Protein AF-A0A9P8BVR5-F1 (afdb_monomer_lite)

pLDDT: mean 75.32, std 18.75, range [33.28, 98.5]

Organism: NCBI:txid64524

Sequence (408 aa):
MVRKQDQDQHDDKAALSPQLLPTPLLPYYSFVTTVSFEDTSHTTGCLLGNSLPTKESAVQDFMERTGRAARALAQEPFHRFRRGDVEKAIVSEVTELQLRQDLTWALCFSNAECIQTLYISIADIDRYMTLMPRLKVLSEVNFQLDRNTTMELQPEHEYTPEERTLSARLEEERTRRLEEMILFVKEHQRHHPKSIKTARCLSDRAKRDSCPDEYCFRLLQSLPPLNQPRCLDRNNWAQFTANVADTDLSCVKSIQYEMSGREVRFLSHLLEQRPFLQRCRSLEKLSVASFGEDMFKWAVQERKDFDERTAATSFHPDTFKSTRNLCSLDLRLEFHDTYSFIPHLKQFDQTSANNSGESADKHDDDDDDDDDNDNSFSTPSPQRRQPIWTWDWDLPNLTYLCLTSELA

Secondary structure (DSSP, 8-state):
---------------------------GGGG--EE----GGGSS--TTTTT-TTTHHHHHHHHHHTTHHHHHHHHSTTGGG--STHHHHHHHHHHHHHHHHHHHHHHHHHHGGG-SEEEEEGGGHHHHHTTGGG-TT--EEEEE--TTTSPP---GGG--HHHHHHHHHHHHHHHHHHHHHHHHHHHHHHHSTT---EEEEE--TTSS----HHHHHHHHHTSPPPSS-SEE-TTTHHHHHHTTTTS--TT--EEEE---TTGGGGHHHHHHS---GGG-TT--EEEEEE-SHHHHHHHHHHHHHHHTTS---S--THHHHH-TT--EEEEEETT-SS------HHHHHHHHHGGGS---------------------PPP--------------TT--EEEE-TT--

Radius of gyration: 33.46 Å; chains: 1; bounding box: 53×137×85 Å

Structure (mmCIF, N/CA/C/O backbone):
data_AF-A0A9P8BVR5-F1
#
_entry.id   AF-A0A9P8BVR5-F1
#
loop_
_atom_site.group_PDB
_atom_site.id
_atom_site.type_symbol
_atom_site.label_atom_id
_atom_site.label_alt_id
_atom_site.label_comp_id
_atom_site.label_asym_id
_atom_site.label_entity_id
_atom_site.label_seq_id
_atom_site.pdbx_PDB_ins_code
_atom_site.Cartn_x
_atom_site.Cartn_y
_atom_site.Cartn_z
_atom_site.occupancy
_atom_site.B_iso_or_equiv
_atom_site.auth_seq_id
_atom_site.auth_comp_id
_atom_site.auth_asym_id
_atom_site.auth_atom_id
_atom_site.pdbx_PDB_model_num
ATOM 1 N N . MET A 1 1 ? 20.075 74.234 -50.304 1.00 42.03 1 MET A N 1
ATOM 2 C CA . MET A 1 1 ? 18.702 73.725 -50.516 1.00 42.03 1 MET A CA 1
ATOM 3 C C . MET A 1 1 ? 18.302 72.939 -49.280 1.00 42.03 1 MET A C 1
ATOM 5 O O . MET A 1 1 ? 18.778 71.829 -49.100 1.00 42.03 1 MET A O 1
ATOM 9 N N . VAL A 1 2 ? 17.529 73.557 -48.389 1.00 40.19 2 VAL A N 1
ATOM 10 C CA . VAL A 1 2 ? 17.097 72.971 -47.112 1.00 40.19 2 VAL A CA 1
ATOM 11 C C . VAL A 1 2 ? 15.629 72.585 -47.270 1.00 40.19 2 VAL A C 1
ATOM 13 O O . VAL A 1 2 ? 14.797 73.454 -47.523 1.00 40.19 2 VAL A O 1
ATOM 16 N N . ARG A 1 3 ? 15.321 71.287 -47.191 1.00 46.03 3 ARG A N 1
ATOM 17 C CA . ARG A 1 3 ? 13.944 70.777 -47.173 1.00 46.03 3 ARG A CA 1
ATOM 18 C C . ARG A 1 3 ? 13.438 70.788 -45.731 1.00 46.03 3 ARG A C 1
ATOM 20 O O . ARG A 1 3 ? 13.976 70.076 -44.891 1.00 46.03 3 ARG A O 1
ATOM 27 N N . LYS A 1 4 ? 12.414 71.607 -45.482 1.00 54.81 4 LYS A N 1
ATOM 28 C CA . LYS A 1 4 ? 11.479 71.465 -44.361 1.00 54.81 4 LYS A CA 1
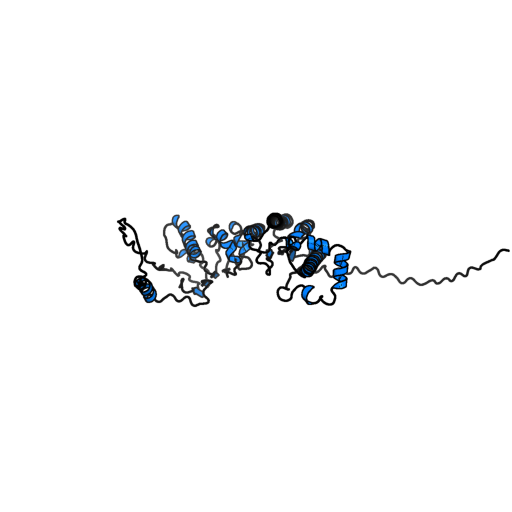ATOM 29 C C . LYS A 1 4 ? 10.630 70.217 -44.598 1.00 54.81 4 LYS A C 1
ATOM 31 O O . LYS A 1 4 ? 10.160 70.018 -45.717 1.00 54.81 4 LYS A O 1
ATOM 36 N N . GLN A 1 5 ? 10.429 69.424 -43.557 1.00 56.53 5 GLN A N 1
ATOM 37 C CA . GLN A 1 5 ? 9.376 68.422 -43.511 1.00 56.53 5 GLN A CA 1
ATOM 38 C C . GLN A 1 5 ? 8.592 68.665 -42.226 1.00 56.53 5 GLN A C 1
ATOM 40 O O . GLN A 1 5 ? 9.165 68.665 -41.137 1.00 56.53 5 GLN A O 1
ATOM 45 N N . ASP A 1 6 ? 7.318 68.991 -42.418 1.00 57.56 6 ASP A N 1
ATOM 46 C CA . ASP A 1 6 ? 6.336 69.282 -41.387 1.00 57.56 6 ASP A CA 1
ATOM 47 C C . ASP A 1 6 ? 5.976 68.009 -40.616 1.00 57.56 6 ASP A C 1
ATOM 49 O O . ASP A 1 6 ? 5.923 66.910 -41.173 1.00 57.56 6 ASP A O 1
ATOM 53 N N . GLN A 1 7 ? 5.767 68.181 -39.315 1.00 52.94 7 GLN A N 1
ATOM 54 C CA . GLN A 1 7 ? 5.477 67.126 -38.360 1.00 52.94 7 GLN A CA 1
ATOM 55 C C . GLN A 1 7 ? 4.074 67.359 -37.802 1.00 52.94 7 GLN A C 1
ATOM 57 O O . GLN A 1 7 ? 3.885 68.207 -36.933 1.00 52.94 7 GLN A O 1
ATOM 62 N N . ASP A 1 8 ? 3.104 66.609 -38.324 1.00 56.28 8 ASP A N 1
ATOM 63 C CA . ASP A 1 8 ? 1.741 66.556 -37.800 1.00 56.28 8 ASP A CA 1
ATOM 64 C C . ASP A 1 8 ? 1.694 65.630 -36.575 1.00 56.28 8 ASP A C 1
ATOM 66 O O . ASP A 1 8 ? 1.923 64.421 -36.662 1.00 56.28 8 ASP A O 1
ATOM 70 N N . GLN A 1 9 ? 1.414 66.222 -35.414 1.00 56.19 9 GLN A N 1
ATOM 71 C CA . GLN A 1 9 ? 1.054 65.531 -34.178 1.00 56.19 9 GLN A CA 1
ATOM 72 C C . GLN A 1 9 ? -0.452 65.248 -34.185 1.00 56.19 9 GLN A C 1
ATOM 74 O O . GLN A 1 9 ? -1.257 66.167 -34.052 1.00 56.19 9 GLN A O 1
ATOM 79 N N . HIS A 1 10 ? -0.826 63.973 -34.302 1.00 54.31 10 HIS A N 1
ATOM 80 C CA . HIS A 1 10 ? -2.170 63.492 -33.991 1.00 54.31 10 HIS A CA 1
ATOM 81 C C . HIS A 1 10 ? -2.169 62.911 -32.569 1.00 54.31 10 HIS A C 1
ATOM 83 O O . HIS A 1 10 ? -1.521 61.902 -32.295 1.00 54.31 10 HIS A O 1
ATOM 89 N N . ASP A 1 11 ? -2.865 63.600 -31.667 1.00 55.12 11 ASP A N 1
ATOM 90 C CA . ASP A 1 11 ? -2.994 63.290 -30.242 1.00 55.12 11 ASP A CA 1
ATOM 91 C C . ASP A 1 11 ? -4.230 62.390 -30.019 1.00 55.12 11 ASP A C 1
ATOM 93 O O . ASP A 1 11 ? -5.326 62.867 -29.720 1.00 55.12 11 ASP A O 1
ATOM 97 N N . ASP A 1 12 ? -4.077 61.073 -30.192 1.00 53.41 12 ASP A N 1
ATOM 98 C CA . ASP A 1 12 ? -5.120 60.089 -29.863 1.00 53.41 12 ASP A CA 1
ATOM 99 C C . ASP A 1 12 ? -4.987 59.641 -28.403 1.00 53.41 12 ASP A C 1
ATOM 101 O O . ASP A 1 12 ? -4.329 58.660 -28.045 1.00 53.41 12 ASP A O 1
ATOM 105 N N . LYS A 1 13 ? -5.652 60.393 -27.526 1.00 57.69 13 LYS A N 1
ATOM 106 C CA . LYS A 1 13 ? -5.764 60.114 -26.093 1.00 57.69 13 LYS A CA 1
ATOM 107 C C . LYS A 1 13 ? -6.814 59.023 -25.850 1.00 57.69 13 LYS A C 1
ATOM 109 O O . LYS A 1 13 ? -7.931 59.296 -25.415 1.00 57.69 13 LYS A O 1
ATOM 114 N N . ALA A 1 14 ? -6.453 57.775 -26.144 1.00 57.09 14 ALA A N 1
ATOM 115 C CA . ALA A 1 14 ? -7.264 56.607 -25.814 1.00 57.09 14 ALA A CA 1
ATOM 116 C C . ALA A 1 14 ? -7.368 56.453 -24.286 1.00 57.09 14 ALA A C 1
ATOM 118 O O . ALA A 1 14 ? -6.369 56.290 -23.582 1.00 57.09 14 ALA A O 1
ATOM 119 N N . ALA A 1 15 ? -8.594 56.525 -23.767 1.00 58.00 15 ALA A N 1
ATOM 120 C CA . ALA A 1 15 ? -8.900 56.305 -22.363 1.00 58.00 15 ALA A CA 1
ATOM 121 C C . ALA A 1 15 ? -8.520 54.865 -21.971 1.00 58.00 15 ALA A C 1
ATOM 123 O O . ALA A 1 15 ? -9.182 53.903 -22.362 1.00 58.00 15 ALA A O 1
ATOM 124 N N . LEU A 1 16 ? -7.430 54.721 -21.212 1.00 54.53 16 LEU A N 1
ATOM 125 C CA . LEU A 1 16 ? -7.013 53.455 -20.617 1.00 54.53 16 LEU A CA 1
ATOM 126 C C . LEU A 1 16 ? -8.116 52.980 -19.667 1.00 54.53 16 LEU A C 1
ATOM 128 O O . LEU A 1 16 ? -8.322 53.546 -18.594 1.00 54.53 16 LEU A O 1
ATOM 132 N N . SER A 1 17 ? -8.844 51.949 -20.093 1.00 59.22 17 SER A N 1
ATOM 133 C CA . SER A 1 17 ? -9.799 51.246 -19.239 1.00 59.22 17 SER A CA 1
ATOM 134 C C . SER A 1 17 ? -9.057 50.700 -18.012 1.00 59.22 17 SER A C 1
ATOM 136 O O . SER A 1 17 ? -7.949 50.178 -18.174 1.00 59.22 17 SER A O 1
ATOM 138 N N . PRO A 1 18 ? -9.617 50.818 -16.794 1.00 62.59 18 PRO A N 1
ATOM 139 C CA . PRO A 1 18 ? -8.972 50.315 -15.590 1.00 62.59 18 PRO A CA 1
ATOM 140 C C . PRO A 1 18 ? -8.729 48.814 -15.750 1.00 62.59 18 PRO A C 1
ATOM 142 O O . PRO A 1 18 ? -9.672 48.034 -15.887 1.00 62.59 18 PRO A O 1
ATOM 145 N N . GLN A 1 19 ? -7.454 48.418 -15.777 1.00 56.06 19 GLN A N 1
ATOM 146 C CA . GLN A 1 19 ? -7.069 47.015 -15.781 1.00 56.06 19 GLN A CA 1
ATOM 147 C C . GLN A 1 19 ? -7.594 46.394 -14.487 1.00 56.06 19 GLN A C 1
ATOM 149 O O . GLN A 1 19 ? -7.097 46.689 -13.399 1.00 56.06 19 GLN A O 1
ATOM 154 N N . LEU A 1 20 ? -8.641 45.577 -14.606 1.00 49.44 20 LEU A N 1
ATOM 155 C CA . LEU A 1 20 ? -9.096 44.712 -13.528 1.00 49.44 20 LEU A CA 1
ATOM 156 C C . LEU A 1 20 ? -7.891 43.881 -13.090 1.00 49.44 20 LEU A C 1
ATOM 158 O O . LEU A 1 20 ? -7.350 43.108 -13.882 1.00 49.44 20 LEU A O 1
ATOM 162 N N . LEU A 1 21 ? -7.455 44.085 -11.844 1.00 55.47 21 LEU A N 1
ATOM 163 C CA . LEU A 1 21 ? -6.469 43.225 -11.199 1.00 55.47 21 LEU A CA 1
ATOM 164 C C . LEU A 1 21 ? -6.915 41.775 -11.425 1.00 55.47 21 LEU A C 1
ATOM 166 O O . LEU A 1 21 ? -8.079 41.474 -11.134 1.00 55.47 21 LEU A O 1
ATOM 170 N N . PRO A 1 22 ? -6.050 40.904 -11.981 1.00 54.47 22 PRO A N 1
ATOM 171 C CA . PRO A 1 22 ? -6.418 39.530 -12.272 1.00 54.47 22 PRO A CA 1
ATOM 172 C C . PRO A 1 22 ? -6.960 38.922 -10.987 1.00 54.47 22 PRO A C 1
ATOM 174 O O . PRO A 1 22 ? -6.257 38.854 -9.977 1.00 54.47 22 PRO A O 1
ATOM 177 N N . THR A 1 23 ? -8.242 38.557 -11.007 1.00 52.03 23 THR A N 1
ATOM 178 C CA . THR A 1 23 ? -8.864 37.842 -9.900 1.00 52.03 23 THR A CA 1
ATOM 179 C C . THR A 1 23 ? -7.980 36.627 -9.665 1.00 52.03 23 THR A C 1
ATOM 181 O O . THR A 1 23 ? -7.748 35.898 -10.634 1.00 52.03 23 THR A O 1
ATOM 184 N N . PRO A 1 24 ? -7.414 36.426 -8.459 1.00 51.94 24 PRO A N 1
ATOM 185 C CA . PRO A 1 24 ? -6.657 35.221 -8.193 1.00 51.94 24 PRO A CA 1
ATOM 186 C C . PRO A 1 24 ? -7.641 34.086 -8.426 1.00 51.94 24 PRO A C 1
ATOM 188 O O . PRO A 1 24 ? -8.583 33.908 -7.654 1.00 51.94 24 PRO A O 1
ATOM 191 N N . LEU A 1 25 ? -7.492 33.403 -9.564 1.00 49.50 25 LEU A N 1
ATOM 192 C CA . LEU A 1 25 ? -8.198 32.171 -9.835 1.00 49.50 25 LEU A CA 1
ATOM 193 C C . LEU A 1 25 ? -7.838 31.309 -8.639 1.00 49.50 25 LEU A C 1
ATOM 195 O O . LEU A 1 25 ? -6.679 30.914 -8.513 1.00 49.50 25 LEU A O 1
ATOM 199 N N . LEU A 1 26 ? -8.794 31.118 -7.723 1.00 50.91 26 LEU A N 1
ATOM 200 C CA . LEU A 1 26 ? -8.710 30.072 -6.718 1.00 50.91 26 LEU A CA 1
ATOM 201 C C . LEU A 1 26 ? -8.258 28.853 -7.510 1.00 50.91 26 LEU A C 1
ATOM 203 O O . LEU A 1 26 ? -8.989 28.459 -8.428 1.00 50.91 26 LEU A O 1
ATOM 207 N N . PRO A 1 27 ? -7.023 28.364 -7.299 1.00 62.34 27 PRO A N 1
ATOM 208 C CA . PRO A 1 27 ? -6.517 27.292 -8.123 1.00 62.34 27 PRO A CA 1
ATOM 209 C C . PRO A 1 27 ? -7.514 26.165 -7.911 1.00 62.34 27 PRO A C 1
ATOM 211 O O . PRO A 1 27 ? -7.671 25.707 -6.785 1.00 62.34 27 PRO A O 1
ATOM 214 N N . TYR A 1 28 ? -8.243 25.781 -8.963 1.00 60.69 28 TYR A N 1
ATOM 215 C CA . TYR A 1 28 ? -9.331 24.790 -8.913 1.00 60.69 28 TYR A CA 1
ATOM 216 C C . TYR A 1 28 ? -8.901 23.492 -8.198 1.00 60.69 28 TYR A C 1
ATOM 218 O O . TYR A 1 28 ? -9.721 22.722 -7.711 1.00 60.69 28 TYR A O 1
ATOM 226 N N . TYR A 1 29 ? -7.588 23.292 -8.104 1.00 62.62 29 TYR A N 1
ATOM 227 C CA . TYR A 1 29 ? -6.889 22.203 -7.454 1.00 62.62 29 TYR A CA 1
ATOM 228 C C . TYR A 1 29 ? -6.799 22.281 -5.917 1.00 62.62 29 TYR A C 1
ATOM 230 O O . TYR A 1 29 ? -6.401 21.293 -5.312 1.00 62.62 29 TYR A O 1
ATOM 238 N N . SER A 1 30 ? -7.175 23.383 -5.254 1.00 65.69 30 SER A N 1
ATOM 239 C CA . SER A 1 30 ? -7.099 23.502 -3.782 1.00 65.69 30 SER A CA 1
ATOM 240 C C . SER A 1 30 ? -8.051 22.562 -3.033 1.00 65.69 30 SER A C 1
ATOM 242 O O . SER A 1 30 ? -7.873 22.319 -1.843 1.00 65.69 30 SER A O 1
ATOM 244 N N . PHE A 1 31 ? -9.051 22.011 -3.726 1.00 75.88 31 PHE A N 1
ATOM 245 C CA . PHE A 1 31 ? -9.991 21.026 -3.185 1.00 75.88 31 PHE A CA 1
ATOM 246 C C . PHE A 1 31 ? -9.569 19.576 -3.454 1.00 75.88 31 PHE A C 1
ATOM 248 O O . PHE A 1 31 ? -10.271 18.650 -3.050 1.00 75.88 31 PHE A O 1
ATOM 255 N N . VAL A 1 32 ? -8.451 19.358 -4.152 1.00 81.06 32 VAL A N 1
ATOM 256 C CA . VAL A 1 32 ? -7.983 18.011 -4.485 1.00 81.06 32 VAL A CA 1
ATOM 257 C C . VAL A 1 32 ? -7.381 17.378 -3.235 1.00 81.06 32 VAL A C 1
ATOM 259 O O . VAL A 1 32 ? -6.309 17.767 -2.781 1.00 81.06 32 VAL A O 1
ATOM 262 N N . THR A 1 33 ? -8.082 16.392 -2.678 1.00 84.62 33 THR A N 1
ATOM 263 C CA . THR A 1 33 ? -7.627 15.612 -1.514 1.00 84.62 33 THR A CA 1
ATOM 264 C C . THR A 1 33 ? -7.059 14.250 -1.899 1.00 84.62 33 THR A C 1
ATOM 266 O O . THR A 1 33 ? -6.337 13.637 -1.117 1.00 84.62 33 THR A O 1
ATOM 269 N N . THR A 1 34 ? -7.373 13.769 -3.101 1.00 86.56 34 THR A N 1
ATOM 270 C CA . THR A 1 34 ? -6.907 12.492 -3.645 1.00 86.56 34 THR A CA 1
ATOM 271 C C . THR A 1 34 ? -6.270 12.746 -4.998 1.00 86.56 34 THR A C 1
ATOM 273 O O . THR A 1 34 ? -6.917 13.302 -5.885 1.00 86.56 34 THR A O 1
ATOM 276 N N . VAL A 1 35 ? -5.015 12.333 -5.165 1.00 79.12 35 VAL A N 1
ATOM 277 C CA . VAL A 1 35 ? -4.325 12.377 -6.459 1.00 79.12 35 VAL A CA 1
ATOM 278 C C . VAL A 1 35 ? -4.005 10.948 -6.847 1.00 79.12 35 VAL A C 1
ATOM 280 O O . VAL A 1 35 ? -3.090 10.344 -6.296 1.00 79.12 35 VAL A O 1
ATOM 283 N N . SER A 1 36 ? -4.796 10.413 -7.772 1.00 79.50 36 SER A N 1
ATOM 284 C CA . SER A 1 36 ? -4.605 9.087 -8.342 1.00 79.50 36 SER A CA 1
ATOM 285 C C . SER A 1 36 ? -4.672 9.180 -9.856 1.00 79.50 36 SER A C 1
ATOM 287 O O . SER A 1 36 ? -5.644 9.695 -10.407 1.00 79.50 36 SER A O 1
ATOM 289 N N . PHE A 1 37 ? -3.646 8.653 -10.512 1.00 71.69 37 PHE A N 1
ATOM 290 C CA . PHE A 1 37 ? -3.670 8.322 -11.936 1.00 71.69 37 PHE A CA 1
ATOM 291 C C . PHE A 1 37 ? -3.569 6.807 -12.104 1.00 71.69 37 PHE A C 1
ATOM 293 O O . PHE A 1 37 ? -2.899 6.319 -13.020 1.00 71.69 37 PHE A O 1
ATOM 300 N N . GLU A 1 38 ? -4.189 6.070 -11.172 1.00 65.19 38 GLU A N 1
ATOM 301 C CA . GLU A 1 38 ? -4.251 4.619 -11.237 1.00 65.19 38 GLU A CA 1
ATOM 302 C C . GLU A 1 38 ? -4.762 4.166 -12.596 1.00 65.19 38 GLU A C 1
ATOM 304 O O . GLU A 1 38 ? -5.726 4.689 -13.168 1.00 65.19 38 GLU A O 1
ATOM 309 N N . ASP A 1 39 ? -4.088 3.140 -13.090 1.00 56.38 39 ASP A N 1
ATOM 310 C CA . ASP A 1 39 ? -4.439 2.463 -14.310 1.00 56.38 39 ASP A CA 1
ATOM 311 C C . ASP A 1 39 ? -5.695 1.616 -14.064 1.00 56.38 39 ASP A C 1
ATOM 313 O O . ASP A 1 39 ? -5.647 0.406 -13.876 1.00 56.38 39 ASP A O 1
ATOM 317 N N . THR A 1 40 ? -6.873 2.245 -14.094 1.00 49.03 40 THR A N 1
ATOM 318 C CA . THR A 1 40 ? -8.150 1.509 -14.228 1.00 49.03 40 THR A CA 1
ATOM 319 C C . THR A 1 40 ? -8.223 0.729 -15.556 1.00 49.03 40 THR A C 1
ATOM 321 O O . THR A 1 40 ? -9.146 -0.051 -15.786 1.00 49.03 40 THR A O 1
ATOM 324 N N . SER A 1 41 ? -7.214 0.897 -16.416 1.00 44.94 41 SER A N 1
ATOM 325 C CA . SER A 1 41 ? -7.137 0.485 -17.811 1.00 44.94 41 SER A CA 1
ATOM 326 C C . SER A 1 41 ? -6.704 -0.973 -18.042 1.00 44.94 41 SER A C 1
ATOM 328 O O . SER A 1 41 ? -6.425 -1.368 -19.171 1.00 44.94 41 SER A O 1
ATOM 330 N N . HIS A 1 42 ? -6.763 -1.850 -17.033 1.00 52.28 42 HIS A N 1
ATOM 331 C CA . HIS A 1 42 ? -6.542 -3.287 -17.265 1.00 52.28 42 HIS A CA 1
ATOM 332 C C . HIS A 1 42 ? -7.600 -3.944 -18.183 1.00 52.28 42 HIS A C 1
ATOM 334 O O . HIS A 1 42 ? -7.413 -5.082 -18.601 1.00 52.28 42 HIS A O 1
ATOM 340 N N . THR A 1 43 ? -8.692 -3.250 -18.531 1.00 48.06 43 THR A N 1
ATOM 341 C CA . THR A 1 43 ? -9.672 -3.716 -19.539 1.00 48.06 43 THR A CA 1
ATOM 342 C C . THR A 1 43 ? -9.714 -2.881 -20.818 1.00 48.06 43 THR A C 1
ATOM 344 O O . THR A 1 43 ? -10.275 -3.321 -21.817 1.00 48.06 43 THR A O 1
ATOM 347 N N . THR A 1 44 ? -9.074 -1.715 -20.844 1.00 43.22 44 THR A N 1
ATOM 348 C CA . THR A 1 44 ? -9.032 -0.841 -22.018 1.00 43.22 44 THR A CA 1
ATOM 349 C C . THR A 1 44 ? -7.629 -0.275 -22.100 1.00 43.22 44 THR A C 1
ATOM 351 O O . THR A 1 44 ? -7.371 0.755 -21.499 1.00 43.22 44 THR A O 1
ATOM 354 N N . GLY A 1 45 ? -6.728 -0.988 -22.782 1.00 52.44 45 GLY A N 1
ATOM 355 C CA . GLY A 1 45 ? -5.305 -0.655 -22.912 1.00 52.44 45 GLY A CA 1
ATOM 356 C C . GLY A 1 45 ? -4.976 0.834 -23.037 1.00 52.44 45 GLY A C 1
ATOM 357 O O . GLY A 1 45 ? -5.786 1.583 -23.575 1.00 52.44 45 GLY A O 1
ATOM 358 N N . CYS A 1 46 ? -3.790 1.189 -22.520 1.00 54.44 46 CYS A N 1
ATOM 359 C CA . CYS A 1 46 ? -3.028 2.439 -22.654 1.00 54.44 46 CYS A CA 1
ATOM 360 C C . CYS A 1 46 ? -3.851 3.606 -23.230 1.00 54.44 46 CYS A C 1
ATOM 362 O O . CYS A 1 46 ? -4.268 3.558 -24.390 1.00 54.44 46 CYS A O 1
ATOM 364 N N . LEU A 1 47 ? -4.046 4.684 -22.454 1.00 55.72 47 LEU A N 1
ATOM 365 C CA . LEU A 1 47 ? -4.794 5.871 -22.912 1.00 55.72 47 LEU A CA 1
ATOM 366 C C . LEU A 1 47 ? -4.290 6.362 -24.280 1.00 55.72 47 LEU A C 1
ATOM 368 O O . LEU A 1 47 ? -5.067 6.889 -25.080 1.00 55.72 47 LEU A O 1
ATOM 372 N N . LEU A 1 48 ? -3.006 6.121 -24.566 1.00 54.66 48 LEU A N 1
ATOM 373 C CA . LEU A 1 48 ? -2.397 6.330 -25.871 1.00 54.66 48 LEU A CA 1
ATOM 374 C C . LEU A 1 48 ? -2.564 5.131 -26.837 1.00 54.66 48 LEU A C 1
ATOM 376 O O . LEU A 1 48 ? -2.910 5.328 -27.998 1.00 54.66 48 LEU A O 1
ATOM 380 N N . GLY A 1 49 ? -2.404 3.889 -26.380 1.00 50.84 49 GLY A N 1
ATOM 381 C CA . GLY A 1 49 ? -2.377 2.687 -27.225 1.00 50.84 49 GLY A CA 1
ATOM 382 C C . GLY A 1 49 ? -3.673 2.323 -27.965 1.00 50.84 49 GLY A C 1
ATOM 383 O O . GLY A 1 49 ? -3.589 1.731 -29.036 1.00 50.84 49 GLY A O 1
ATOM 384 N N . ASN A 1 50 ? -4.864 2.686 -27.468 1.00 51.66 50 ASN A N 1
ATOM 385 C CA . ASN A 1 50 ? -6.129 2.273 -28.111 1.00 51.66 50 ASN A CA 1
ATOM 386 C C . ASN A 1 50 ? -6.822 3.337 -28.980 1.00 51.66 50 ASN A C 1
ATOM 388 O O . ASN A 1 50 ? -7.756 3.006 -29.709 1.00 51.66 50 ASN A O 1
ATOM 392 N N . SER A 1 51 ? -6.410 4.610 -28.928 1.00 48.47 51 SER A N 1
ATOM 393 C CA . SER A 1 51 ? -7.106 5.687 -29.666 1.00 48.47 51 SER A CA 1
ATOM 394 C C . SER A 1 51 ? -6.209 6.725 -30.346 1.00 48.47 51 SER A C 1
ATOM 396 O O . SER A 1 51 ? -6.717 7.550 -31.110 1.00 48.47 51 SER A O 1
ATOM 398 N N . LEU A 1 52 ? -4.885 6.671 -30.151 1.00 48.56 52 LEU A N 1
ATOM 399 C CA . LEU A 1 52 ? -3.938 7.498 -30.902 1.00 48.56 52 LEU A CA 1
ATOM 400 C C . LEU A 1 52 ? -3.327 6.942 -32.204 1.00 48.56 52 LEU A C 1
ATOM 402 O O . LEU A 1 52 ? -2.684 7.771 -32.856 1.00 48.56 52 LEU A O 1
ATOM 406 N N . PRO A 1 53 ? -3.566 5.705 -32.699 1.00 46.91 53 PRO A N 1
ATOM 407 C CA . PRO A 1 53 ? -2.900 5.217 -33.919 1.00 46.91 53 PRO A CA 1
ATOM 408 C C . PRO A 1 53 ? -3.041 6.126 -35.154 1.00 46.91 53 PRO A C 1
ATOM 410 O O . PRO A 1 53 ? -2.235 6.076 -36.076 1.00 46.91 53 PRO A O 1
ATOM 413 N N . THR A 1 54 ? -4.048 7.006 -35.192 1.00 50.69 54 THR A N 1
ATOM 414 C CA . THR A 1 54 ? -4.259 7.962 -36.292 1.00 50.69 54 THR A CA 1
ATOM 415 C C . THR A 1 54 ? -3.702 9.377 -36.054 1.00 50.69 54 THR A C 1
ATOM 417 O O . THR A 1 54 ? -3.760 10.199 -36.964 1.00 50.69 54 THR A O 1
ATOM 420 N N . LYS A 1 55 ? -3.179 9.709 -34.861 1.00 53.12 55 LYS A N 1
ATOM 421 C CA . LYS A 1 55 ? -2.624 11.043 -34.501 1.00 53.12 55 LYS A CA 1
ATOM 422 C C . LYS A 1 55 ? -1.173 11.005 -33.981 1.00 53.12 55 LYS A C 1
ATOM 424 O O . LYS A 1 55 ? -0.647 12.036 -33.566 1.00 53.12 55 LYS A O 1
ATOM 429 N N . GLU A 1 56 ? -0.528 9.841 -34.042 1.00 61.19 56 GLU A N 1
ATOM 430 C CA . GLU A 1 56 ? 0.788 9.522 -33.465 1.00 61.19 56 GLU A CA 1
ATOM 431 C C . GLU A 1 56 ? 1.976 10.367 -33.953 1.00 61.19 56 GLU A C 1
ATOM 433 O O . GLU A 1 56 ? 2.938 10.491 -33.201 1.00 61.19 56 GLU A O 1
ATOM 438 N N . SER A 1 57 ? 1.933 11.009 -35.130 1.00 65.88 57 SER A N 1
ATOM 439 C CA . SER A 1 57 ? 3.112 11.746 -35.629 1.00 65.88 57 SER A CA 1
ATOM 440 C C . SER A 1 57 ? 3.532 12.875 -34.684 1.00 65.88 57 SER A C 1
ATOM 442 O O . SER A 1 57 ? 4.662 12.878 -34.235 1.00 65.88 57 SER A O 1
ATOM 444 N N . ALA A 1 58 ? 2.655 13.796 -34.271 1.00 78.12 58 ALA A N 1
ATOM 445 C CA . ALA A 1 58 ? 3.129 15.008 -33.588 1.00 78.12 58 ALA A CA 1
ATOM 446 C C . ALA A 1 58 ? 3.742 14.758 -32.193 1.00 78.12 58 ALA A C 1
ATOM 448 O O . ALA A 1 58 ? 4.699 15.438 -31.811 1.00 78.12 58 ALA A O 1
ATOM 449 N N . VAL A 1 59 ? 3.193 13.808 -31.426 1.00 74.69 59 VAL A N 1
ATOM 450 C CA . VAL A 1 59 ? 3.722 13.444 -30.098 1.00 74.69 59 VAL A CA 1
ATOM 451 C C . VAL A 1 59 ? 5.000 12.630 -30.253 1.00 74.69 59 VAL A C 1
ATOM 453 O O . VAL A 1 59 ? 5.985 12.940 -29.588 1.00 74.69 59 VAL A O 1
ATOM 456 N N . GLN A 1 60 ? 5.023 11.660 -31.168 1.00 75.81 60 GLN A N 1
ATOM 457 C CA . GLN A 1 60 ? 6.222 10.880 -31.461 1.00 75.81 60 GLN A CA 1
ATOM 458 C C . GLN A 1 60 ? 7.349 11.779 -31.995 1.00 75.81 60 GLN A C 1
ATOM 460 O O . GLN A 1 60 ? 8.443 11.784 -31.442 1.00 75.81 60 GLN A O 1
ATOM 465 N N . ASP A 1 61 ? 7.053 12.645 -32.965 1.00 82.44 61 ASP A N 1
ATOM 466 C CA . ASP A 1 61 ? 7.976 13.632 -33.535 1.00 82.44 61 ASP A CA 1
ATOM 467 C C . ASP A 1 61 ? 8.501 14.590 -32.459 1.00 82.44 61 ASP A C 1
ATOM 469 O O . ASP A 1 61 ? 9.645 15.043 -32.504 1.00 82.44 61 ASP A O 1
ATOM 473 N N . PHE A 1 62 ? 7.670 14.955 -31.479 1.00 83.12 62 PHE A N 1
ATOM 474 C CA . PHE A 1 62 ? 8.111 15.733 -30.324 1.00 83.12 62 PHE A CA 1
ATOM 475 C C . PHE A 1 62 ? 9.051 14.924 -29.422 1.00 83.12 62 PHE A C 1
ATOM 477 O O . PHE A 1 62 ? 10.099 15.431 -29.014 1.00 83.12 62 PHE A O 1
ATOM 484 N N . MET A 1 63 ? 8.709 13.674 -29.122 1.00 82.88 63 MET A N 1
ATOM 485 C CA . MET A 1 63 ? 9.503 12.785 -28.274 1.00 82.88 63 MET A CA 1
ATOM 486 C C . MET A 1 63 ? 10.867 12.464 -28.892 1.00 82.88 63 MET A C 1
ATOM 488 O O . MET A 1 63 ? 11.880 12.510 -28.191 1.00 82.88 63 MET A O 1
ATOM 492 N N . GLU A 1 64 ? 10.918 12.209 -30.196 1.00 86.25 64 GLU A N 1
ATOM 493 C CA . GLU A 1 64 ? 12.148 11.978 -30.956 1.00 86.25 64 GLU A CA 1
ATOM 494 C C . GLU A 1 64 ? 13.003 13.246 -31.015 1.00 86.25 64 GLU A C 1
ATOM 496 O O . GLU A 1 64 ? 14.162 13.238 -30.596 1.00 86.25 64 GLU A O 1
ATOM 501 N N . ARG A 1 65 ? 12.415 14.379 -31.416 1.00 89.81 65 ARG A N 1
ATOM 502 C CA . ARG A 1 65 ? 13.114 15.673 -31.515 1.00 89.81 65 ARG A CA 1
ATOM 503 C C . ARG A 1 65 ? 13.663 16.181 -30.184 1.00 89.81 65 ARG A C 1
ATOM 505 O O . ARG A 1 65 ? 14.658 16.897 -30.170 1.00 89.81 65 ARG A O 1
ATOM 512 N N . THR A 1 66 ? 13.026 15.837 -29.066 1.00 85.25 66 THR A N 1
ATOM 513 C CA . THR A 1 66 ? 13.497 16.205 -27.718 1.00 85.25 66 THR A CA 1
ATOM 514 C C . THR A 1 66 ? 14.409 15.153 -27.083 1.00 85.25 66 THR A C 1
ATOM 516 O O . THR A 1 66 ? 14.793 15.293 -25.916 1.00 85.25 66 THR A O 1
ATOM 519 N N . GLY A 1 67 ? 14.735 14.075 -27.806 1.00 86.19 67 GLY A N 1
ATOM 520 C CA . GLY A 1 67 ? 15.527 12.955 -27.295 1.00 86.19 67 GLY A CA 1
ATOM 521 C C . GLY A 1 67 ? 14.863 12.215 -26.129 1.00 86.19 67 GLY A C 1
ATOM 522 O O . GLY A 1 67 ? 15.530 11.492 -25.390 1.00 86.19 67 GLY A O 1
ATOM 523 N N . ARG A 1 68 ? 13.560 12.416 -25.899 1.00 83.12 68 ARG A N 1
ATOM 524 C CA . ARG A 1 68 ? 12.804 11.709 -24.858 1.00 83.12 68 ARG A CA 1
ATOM 525 C C . ARG A 1 68 ? 12.526 10.264 -25.263 1.00 83.12 68 ARG A C 1
ATOM 527 O O . ARG A 1 68 ? 12.593 9.407 -24.396 1.00 83.12 68 ARG A O 1
ATOM 534 N N . ALA A 1 69 ? 12.309 9.986 -26.551 1.00 84.69 69 ALA A N 1
ATOM 535 C CA . ALA A 1 69 ? 12.151 8.616 -27.048 1.00 84.69 69 ALA A CA 1
ATOM 536 C C . ALA A 1 69 ? 13.413 7.771 -26.790 1.00 84.69 69 ALA A C 1
ATOM 538 O O . ALA A 1 69 ? 13.334 6.697 -26.206 1.00 84.69 69 ALA A O 1
ATOM 539 N N . ALA A 1 70 ? 14.595 8.305 -27.118 1.00 86.81 70 ALA A N 1
ATOM 540 C CA . ALA A 1 70 ? 15.867 7.630 -26.852 1.00 86.81 70 ALA A CA 1
ATOM 541 C C . ALA A 1 70 ? 16.110 7.398 -25.350 1.00 86.81 70 ALA A C 1
ATOM 543 O O . ALA A 1 70 ? 16.592 6.340 -24.959 1.00 86.81 70 ALA A O 1
ATOM 544 N N . ARG A 1 71 ? 15.743 8.365 -24.494 1.00 85.06 71 ARG A N 1
ATOM 545 C CA . ARG A 1 71 ? 15.808 8.197 -23.033 1.00 85.06 71 ARG A CA 1
ATOM 546 C C . ARG A 1 71 ? 14.824 7.150 -22.520 1.00 85.06 71 ARG A C 1
ATOM 548 O O . ARG A 1 71 ? 15.205 6.375 -21.655 1.00 85.06 71 ARG A O 1
ATOM 555 N N . ALA A 1 72 ? 13.607 7.119 -23.055 1.00 83.50 72 ALA A N 1
ATOM 556 C CA . ALA A 1 72 ? 12.600 6.126 -22.701 1.00 83.50 72 ALA A CA 1
ATOM 557 C C . ALA A 1 72 ? 13.065 4.707 -23.050 1.00 83.50 72 ALA A C 1
ATOM 559 O O . ALA A 1 72 ? 13.013 3.818 -22.209 1.00 83.50 72 ALA A O 1
ATOM 560 N N . LEU A 1 73 ? 13.620 4.517 -24.250 1.00 85.75 73 LEU A N 1
ATOM 561 C CA . LEU A 1 73 ? 14.232 3.246 -24.639 1.00 85.75 73 LEU A CA 1
ATOM 562 C C . LEU A 1 73 ? 15.412 2.895 -23.722 1.00 85.75 73 LEU A C 1
ATOM 564 O O . LEU A 1 73 ? 15.495 1.778 -23.228 1.00 85.75 73 LEU A O 1
ATOM 568 N N . ALA A 1 74 ? 16.283 3.856 -23.402 1.00 85.06 74 ALA A N 1
ATOM 569 C CA . ALA A 1 74 ? 17.395 3.628 -22.478 1.00 85.06 74 ALA A CA 1
ATOM 570 C C . ALA A 1 74 ? 16.954 3.262 -21.044 1.00 85.06 74 ALA A C 1
ATOM 572 O O . ALA A 1 74 ? 17.728 2.636 -20.322 1.00 85.06 74 ALA A O 1
ATOM 573 N N . GLN A 1 75 ? 15.742 3.647 -20.632 1.00 81.94 75 GLN A N 1
ATOM 574 C CA . GLN A 1 75 ? 15.153 3.285 -19.339 1.00 81.94 75 GLN A CA 1
ATOM 575 C C . GLN A 1 75 ? 14.538 1.883 -19.324 1.00 81.94 75 GLN A C 1
ATOM 577 O O . GLN A 1 75 ? 14.346 1.352 -18.235 1.00 81.94 75 GLN A O 1
ATOM 582 N N . GLU A 1 76 ? 14.253 1.289 -20.487 1.00 84.75 76 GLU A N 1
ATOM 583 C CA . GLU A 1 76 ? 13.757 -0.082 -20.614 1.00 84.75 76 GLU A CA 1
ATOM 584 C C . GLU A 1 76 ? 14.923 -1.035 -20.902 1.00 84.75 76 GLU A C 1
ATOM 586 O O . GLU A 1 76 ? 15.327 -1.204 -22.055 1.00 84.75 76 GLU A O 1
ATOM 591 N N . PRO A 1 77 ? 15.506 -1.690 -19.888 1.00 80.12 77 PRO A N 1
ATOM 592 C CA . PRO A 1 77 ? 16.808 -2.344 -20.019 1.00 80.12 77 PRO A CA 1
ATOM 593 C C . PRO A 1 77 ? 16.790 -3.516 -21.011 1.00 80.12 77 PRO A C 1
ATOM 595 O O . PRO A 1 77 ? 17.808 -3.837 -21.631 1.00 80.12 77 PRO A O 1
ATOM 598 N N . PHE A 1 78 ? 15.613 -4.121 -21.197 1.00 80.31 78 PHE A N 1
ATOM 599 C CA . PHE A 1 78 ? 15.413 -5.269 -22.070 1.00 80.31 78 PHE A CA 1
ATOM 600 C C . PHE A 1 78 ? 14.880 -4.925 -23.469 1.00 80.31 78 PHE A C 1
ATOM 602 O O . PHE A 1 78 ? 14.714 -5.834 -24.284 1.00 80.31 78 PHE A O 1
ATOM 609 N N . HIS A 1 79 ? 14.641 -3.647 -23.801 1.00 81.25 79 HIS A N 1
ATOM 610 C CA . HIS A 1 79 ? 14.059 -3.283 -25.104 1.00 81.25 79 HIS A CA 1
ATOM 611 C C . HIS A 1 79 ? 14.898 -3.800 -26.282 1.00 81.25 79 HIS A C 1
ATOM 613 O O . HIS A 1 79 ? 14.340 -4.303 -27.253 1.00 81.25 79 HIS A O 1
ATOM 619 N N . ARG A 1 80 ? 16.235 -3.768 -26.154 1.00 81.75 80 ARG A N 1
ATOM 620 C CA . ARG A 1 80 ? 17.188 -4.237 -27.177 1.00 81.75 80 ARG A CA 1
ATOM 621 C C . ARG A 1 80 ? 17.063 -5.727 -27.519 1.00 81.75 80 ARG A C 1
ATOM 623 O O . ARG A 1 80 ? 17.581 -6.156 -28.546 1.00 81.75 80 ARG A O 1
ATOM 630 N N . PHE A 1 81 ? 16.400 -6.508 -26.667 1.00 77.25 81 PHE A N 1
ATOM 631 C CA . PHE A 1 81 ? 16.202 -7.947 -26.849 1.00 77.25 81 PHE A CA 1
ATOM 632 C C . PHE A 1 81 ? 14.817 -8.295 -27.409 1.00 77.25 81 PHE A C 1
ATOM 634 O O . PHE A 1 81 ? 14.584 -9.430 -27.828 1.00 77.25 81 PHE A O 1
ATOM 641 N N . ARG A 1 82 ? 13.891 -7.330 -27.471 1.00 79.12 82 ARG A N 1
ATOM 642 C CA . ARG A 1 82 ? 12.559 -7.537 -28.046 1.00 79.12 82 ARG A CA 1
ATOM 643 C C . ARG A 1 82 ? 12.588 -7.318 -29.560 1.00 79.12 82 ARG A C 1
ATOM 645 O O . ARG A 1 82 ? 13.180 -6.363 -30.050 1.00 79.12 82 ARG A O 1
ATOM 652 N N . ARG A 1 83 ? 11.934 -8.201 -30.323 1.00 77.12 83 ARG A N 1
ATOM 653 C CA . ARG A 1 83 ? 11.789 -8.070 -31.787 1.00 77.12 83 ARG A CA 1
ATOM 654 C C . ARG A 1 83 ? 10.452 -7.408 -32.148 1.00 77.12 83 ARG A C 1
ATOM 656 O O . ARG A 1 83 ? 9.433 -7.761 -31.564 1.00 77.12 83 ARG A O 1
ATOM 663 N N . GLY A 1 84 ? 10.445 -6.545 -33.169 1.00 79.69 84 GLY A N 1
ATOM 664 C CA . GLY A 1 84 ? 9.229 -6.005 -33.806 1.00 79.69 84 GLY A CA 1
ATOM 665 C C . GLY A 1 84 ? 8.865 -4.572 -33.396 1.00 79.69 84 GLY A C 1
ATOM 666 O O . GLY A 1 84 ? 9.706 -3.842 -32.882 1.00 79.69 84 GLY A O 1
ATOM 667 N N . ASP A 1 85 ? 7.599 -4.184 -33.594 1.00 74.44 85 ASP A N 1
ATOM 668 C CA . ASP A 1 85 ? 7.038 -2.841 -33.321 1.00 74.44 85 ASP A CA 1
ATOM 669 C C . ASP A 1 85 ? 6.952 -2.470 -31.818 1.00 74.44 85 ASP A C 1
ATOM 671 O O . ASP A 1 85 ? 6.197 -1.585 -31.411 1.00 74.44 85 ASP A O 1
ATOM 675 N N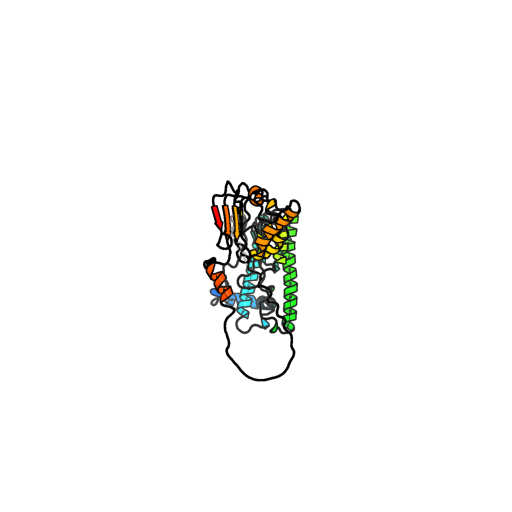 . VAL A 1 86 ? 7.727 -3.143 -30.964 1.00 80.06 86 VAL A N 1
ATOM 676 C CA . VAL A 1 86 ? 7.669 -2.997 -29.504 1.00 80.06 86 VAL A CA 1
ATOM 677 C C . VAL A 1 86 ? 8.264 -1.668 -29.036 1.00 80.06 86 VAL A C 1
ATOM 679 O O . VAL A 1 86 ? 7.854 -1.151 -28.002 1.00 80.06 86 VAL A O 1
ATOM 682 N N . GLU A 1 87 ? 9.175 -1.065 -29.803 1.00 83.44 87 GLU A N 1
ATOM 683 C CA . GLU A 1 87 ? 9.778 0.228 -29.451 1.00 83.44 87 GLU A CA 1
ATOM 684 C C . GLU A 1 87 ? 8.736 1.341 -29.325 1.00 83.44 87 GLU A C 1
ATOM 686 O O . GLU A 1 87 ? 8.784 2.122 -28.378 1.00 83.44 87 GLU A O 1
ATOM 691 N N . LYS A 1 88 ? 7.753 1.393 -30.234 1.00 80.31 88 LYS A N 1
ATOM 692 C CA . LYS A 1 88 ? 6.680 2.397 -30.175 1.00 80.31 88 LYS A CA 1
ATOM 693 C C . LYS A 1 88 ? 5.808 2.212 -28.941 1.00 80.31 88 LYS A C 1
ATOM 695 O O . LYS A 1 88 ? 5.488 3.192 -28.270 1.00 80.31 88 LYS A O 1
ATOM 700 N N . ALA A 1 89 ? 5.469 0.963 -28.621 1.00 80.75 89 ALA A N 1
ATOM 701 C CA . ALA A 1 89 ? 4.723 0.637 -27.411 1.00 80.75 89 ALA A CA 1
ATOM 702 C C . ALA A 1 89 ? 5.506 1.063 -26.161 1.00 80.75 89 ALA A C 1
ATOM 704 O O . ALA A 1 89 ? 4.965 1.776 -25.325 1.00 80.75 89 ALA A O 1
ATOM 705 N N . ILE A 1 90 ? 6.800 0.734 -26.091 1.00 81.94 90 ILE A N 1
ATOM 706 C CA . ILE A 1 90 ? 7.687 1.131 -24.991 1.00 81.94 90 ILE A CA 1
ATOM 707 C C . ILE A 1 90 ? 7.745 2.653 -24.844 1.00 81.94 90 ILE A C 1
ATOM 709 O O . ILE A 1 90 ? 7.531 3.177 -23.753 1.00 81.94 90 ILE A O 1
ATOM 713 N N . VAL A 1 91 ? 8.006 3.382 -25.933 1.00 82.25 91 VAL A N 1
ATOM 714 C CA . VAL A 1 91 ? 8.087 4.848 -25.889 1.00 82.25 91 VAL A CA 1
ATOM 715 C C . VAL A 1 91 ? 6.760 5.435 -25.418 1.00 82.25 91 VAL A C 1
ATOM 717 O O . VAL A 1 91 ? 6.768 6.306 -24.550 1.00 82.25 91 VAL A O 1
ATOM 720 N N . SER A 1 92 ? 5.628 4.949 -25.930 1.00 80.19 92 SER A N 1
ATOM 721 C CA . SER A 1 92 ? 4.298 5.397 -25.511 1.00 80.19 92 SER A CA 1
ATOM 722 C C . SER A 1 92 ? 4.049 5.145 -24.021 1.00 80.19 92 SER A C 1
ATOM 724 O O . SER A 1 92 ? 3.659 6.063 -23.302 1.00 80.19 92 SER A O 1
ATOM 726 N N . GLU A 1 93 ? 4.321 3.932 -23.540 1.00 79.69 93 GLU A N 1
ATOM 727 C CA . GLU A 1 93 ? 4.121 3.541 -22.142 1.00 79.69 93 GLU A CA 1
ATOM 728 C C . GLU A 1 93 ? 4.996 4.354 -21.181 1.00 79.69 93 GLU A C 1
ATOM 730 O O . GLU A 1 93 ? 4.495 4.894 -20.195 1.00 79.69 93 GLU A O 1
ATOM 735 N N . VAL A 1 94 ? 6.288 4.508 -21.487 1.00 81.69 94 VAL A N 1
ATOM 736 C CA . VAL A 1 94 ? 7.208 5.309 -20.666 1.00 81.69 94 VAL A CA 1
ATOM 737 C C . VAL A 1 94 ? 6.809 6.786 -20.682 1.00 81.69 94 VAL A C 1
ATOM 739 O O . VAL A 1 94 ? 6.874 7.462 -19.656 1.00 81.69 94 VAL A O 1
ATOM 742 N N . THR A 1 95 ? 6.350 7.303 -21.825 1.00 81.00 95 THR A N 1
ATOM 743 C CA . THR A 1 95 ? 5.860 8.687 -21.924 1.00 81.00 95 THR A CA 1
ATOM 744 C C . THR A 1 95 ? 4.631 8.900 -21.061 1.00 81.00 95 THR A C 1
ATOM 746 O O . THR A 1 95 ? 4.552 9.892 -20.338 1.00 81.00 95 THR A O 1
ATOM 749 N N . GLU A 1 96 ? 3.671 7.981 -21.132 1.00 82.00 96 GLU A N 1
ATOM 750 C CA . GLU A 1 96 ? 2.466 8.033 -20.318 1.00 82.00 96 GLU A CA 1
ATOM 751 C C . GLU A 1 96 ? 2.810 7.979 -18.826 1.00 82.00 96 GLU A C 1
ATOM 753 O O . GLU A 1 96 ? 2.311 8.809 -18.064 1.00 82.00 96 GLU A O 1
ATOM 758 N N . LEU A 1 97 ? 3.709 7.078 -18.420 1.00 82.25 97 LEU A N 1
ATOM 759 C CA . LEU A 1 97 ? 4.184 6.983 -17.041 1.00 82.25 97 LEU A CA 1
ATOM 760 C C . LEU A 1 97 ? 4.825 8.297 -16.574 1.00 82.25 97 LEU A C 1
ATOM 762 O O . LEU A 1 97 ? 4.435 8.829 -15.537 1.00 82.25 97 LEU A O 1
ATOM 766 N N . GLN A 1 98 ? 5.736 8.867 -17.366 1.00 84.12 98 GLN A N 1
ATOM 767 C CA . GLN A 1 98 ? 6.405 10.131 -17.048 1.00 84.12 98 GLN A CA 1
ATOM 768 C C . GLN A 1 98 ? 5.407 11.294 -16.934 1.00 84.12 98 GLN A C 1
ATOM 770 O O . GLN A 1 98 ? 5.513 12.118 -16.028 1.00 84.12 98 GLN A O 1
ATOM 775 N N . LEU A 1 99 ? 4.420 11.369 -17.835 1.00 84.19 99 LEU A N 1
ATOM 776 C CA . LEU A 1 99 ? 3.374 12.392 -17.782 1.00 84.19 99 LEU A CA 1
ATOM 777 C C . LEU A 1 99 ? 2.512 12.245 -16.527 1.00 84.19 99 LEU A C 1
ATOM 779 O O . LEU A 1 99 ? 2.210 13.250 -15.882 1.00 84.19 99 LEU A O 1
ATOM 783 N N . ARG A 1 100 ? 2.139 11.012 -16.161 1.00 84.19 100 ARG A N 1
ATOM 784 C CA . ARG A 1 100 ? 1.407 10.736 -14.920 1.00 84.19 100 ARG A CA 1
ATOM 785 C C . ARG A 1 100 ? 2.239 11.138 -13.702 1.00 84.19 100 ARG A C 1
ATOM 787 O O . ARG A 1 100 ? 1.707 11.828 -12.836 1.00 84.19 100 ARG A O 1
ATOM 794 N N . GLN A 1 101 ? 3.524 10.787 -13.649 1.00 88.06 101 GLN A N 1
ATOM 795 C CA . GLN A 1 101 ? 4.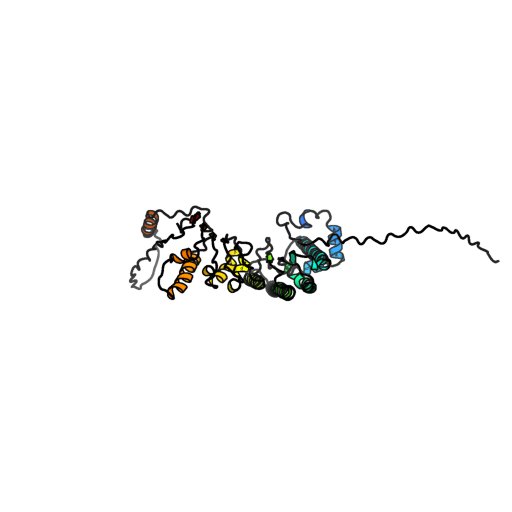434 11.177 -12.563 1.00 88.06 101 GLN A CA 1
ATOM 796 C C . GLN A 1 101 ? 4.552 12.703 -12.444 1.00 88.06 101 GLN A C 1
ATOM 798 O O . GLN A 1 101 ? 4.303 13.262 -11.378 1.00 88.06 101 GLN A O 1
ATOM 803 N N . ASP A 1 102 ? 4.837 13.405 -13.544 1.00 88.38 102 ASP A N 1
ATOM 804 C CA . ASP A 1 102 ? 4.995 14.863 -13.534 1.00 88.38 102 ASP A CA 1
ATOM 805 C C . ASP A 1 102 ? 3.697 15.597 -13.176 1.00 88.38 102 ASP A C 1
ATOM 807 O O . ASP A 1 102 ? 3.732 16.598 -12.455 1.00 88.38 102 ASP A O 1
ATOM 811 N N . LEU A 1 103 ? 2.545 15.098 -13.634 1.00 88.00 103 LEU A N 1
ATOM 812 C CA . LEU A 1 103 ? 1.244 15.667 -13.296 1.00 88.00 103 LEU A CA 1
ATOM 813 C C . LEU A 1 103 ? 0.870 15.402 -11.831 1.00 88.00 103 LEU A C 1
ATOM 815 O O . LEU A 1 103 ? 0.439 16.328 -11.142 1.00 88.00 103 LEU A O 1
ATOM 819 N N . THR A 1 104 ? 1.078 14.176 -11.338 1.00 89.75 104 THR A N 1
ATOM 820 C CA . THR A 1 104 ? 0.892 13.819 -9.918 1.00 89.75 104 THR A CA 1
ATOM 821 C C . THR A 1 104 ? 1.749 14.723 -9.050 1.00 89.75 104 THR A C 1
ATOM 823 O O . THR A 1 104 ? 1.247 15.347 -8.115 1.00 89.75 104 THR A O 1
ATOM 826 N N . TRP A 1 105 ? 3.028 14.864 -9.398 1.00 93.06 105 TRP A N 1
ATOM 827 C CA . TRP A 1 105 ? 3.941 15.734 -8.684 1.00 93.06 105 TRP A CA 1
ATOM 828 C C . TRP A 1 105 ? 3.469 17.184 -8.688 1.00 93.06 105 TRP A C 1
ATOM 830 O O . TRP A 1 105 ? 3.425 17.802 -7.629 1.00 93.06 105 TRP A O 1
ATOM 840 N N . ALA A 1 106 ? 3.115 17.743 -9.847 1.00 90.38 106 ALA A N 1
ATOM 841 C CA . ALA A 1 106 ? 2.697 19.138 -9.946 1.00 90.38 106 ALA A CA 1
ATOM 842 C C . ALA A 1 106 ? 1.469 19.427 -9.065 1.00 90.38 106 ALA A C 1
ATOM 844 O O . ALA A 1 106 ? 1.438 20.436 -8.358 1.00 90.38 106 ALA A O 1
ATOM 845 N N . LEU A 1 107 ? 0.492 18.513 -9.052 1.00 89.00 107 LEU A N 1
ATOM 846 C CA . LEU A 1 107 ? -0.699 18.618 -8.207 1.00 89.00 107 LEU A CA 1
ATOM 847 C C . LEU A 1 107 ? -0.354 18.521 -6.716 1.00 89.00 107 LEU A C 1
ATOM 849 O O . LEU A 1 107 ? -0.824 19.339 -5.919 1.00 89.00 107 LEU A O 1
ATOM 853 N N . CYS A 1 108 ? 0.493 17.561 -6.339 1.00 92.50 108 CYS A N 1
ATOM 854 C CA . CYS A 1 108 ? 0.918 17.370 -4.955 1.00 92.50 108 CYS A CA 1
ATOM 855 C C . CYS A 1 108 ? 1.798 18.518 -4.451 1.00 92.50 108 CYS A C 1
ATOM 857 O O . CYS A 1 108 ? 1.610 18.983 -3.334 1.00 92.50 108 CYS A O 1
ATOM 859 N N . PHE A 1 109 ? 2.735 19.015 -5.256 1.00 92.75 109 PHE A N 1
ATOM 860 C CA . PHE A 1 109 ? 3.663 20.074 -4.865 1.00 92.75 109 PHE A CA 1
ATOM 861 C C . PHE A 1 109 ? 2.931 21.369 -4.496 1.00 92.75 109 PHE A C 1
ATOM 863 O O . PHE A 1 109 ? 3.278 22.028 -3.510 1.00 92.75 109 PHE A O 1
ATOM 870 N N . SER A 1 110 ? 1.894 21.728 -5.257 1.00 89.81 110 SER A N 1
ATOM 871 C CA . SER A 1 110 ? 1.106 22.934 -5.000 1.00 89.81 110 SER A CA 1
ATOM 872 C C . SER A 1 110 ? 0.161 22.803 -3.804 1.00 89.81 110 SER A C 1
ATOM 874 O O . SER A 1 110 ? -0.040 23.799 -3.117 1.00 89.81 110 SER A O 1
ATOM 876 N N . ASN A 1 111 ? -0.373 21.607 -3.523 1.00 92.25 111 ASN A N 1
ATOM 877 C CA . ASN A 1 111 ? -1.437 21.401 -2.526 1.00 92.25 111 ASN A CA 1
ATOM 878 C C . ASN A 1 111 ? -1.120 20.309 -1.487 1.00 92.25 111 ASN A C 1
ATOM 880 O O . ASN A 1 111 ? -2.032 19.653 -0.986 1.00 92.25 111 ASN A O 1
ATOM 884 N N . ALA A 1 112 ? 0.158 20.091 -1.164 1.00 95.44 112 ALA A N 1
ATOM 885 C CA . ALA A 1 112 ? 0.618 19.002 -0.292 1.00 95.44 112 ALA A CA 1
ATOM 886 C C . ALA A 1 112 ? -0.131 18.946 1.054 1.00 95.44 112 ALA A C 1
ATOM 888 O O . ALA A 1 112 ? -0.430 17.870 1.565 1.00 95.44 112 ALA A O 1
ATOM 889 N N . GLU A 1 113 ? -0.486 20.103 1.606 1.00 96.06 113 GLU A N 1
ATOM 890 C CA . GLU A 1 113 ? -1.195 20.251 2.877 1.00 96.06 113 GLU A CA 1
ATOM 891 C C . GLU A 1 113 ? -2.626 19.696 2.869 1.00 96.06 113 GLU A C 1
ATOM 893 O O . GLU A 1 113 ? -3.195 19.490 3.941 1.00 96.06 113 GLU A O 1
ATOM 898 N N . CYS A 1 114 ? -3.207 19.463 1.690 1.00 95.06 114 CYS A N 1
ATOM 899 C CA . CYS A 1 114 ? -4.578 18.988 1.509 1.00 95.06 114 CYS A CA 1
ATOM 900 C C . CYS A 1 114 ? -4.658 17.522 1.054 1.00 95.06 114 CYS A C 1
ATOM 902 O O . CYS A 1 114 ? -5.748 16.948 1.065 1.00 95.06 114 CYS A O 1
ATOM 904 N N . ILE A 1 115 ? -3.531 16.909 0.672 1.00 96.50 115 ILE A N 1
ATOM 905 C CA . ILE A 1 115 ? -3.499 15.540 0.143 1.00 96.50 115 ILE A CA 1
ATOM 906 C C . ILE A 1 115 ? -3.708 14.529 1.275 1.00 96.50 115 ILE A C 1
ATOM 908 O O . ILE A 1 115 ? -2.869 14.392 2.161 1.00 96.50 115 ILE A O 1
ATOM 912 N N . GLN A 1 116 ? -4.825 13.805 1.219 1.00 97.00 116 GLN A N 1
ATOM 913 C CA . GLN A 1 116 ? -5.197 12.732 2.146 1.00 97.00 116 GLN A CA 1
ATOM 914 C C . GLN A 1 116 ? -4.815 11.350 1.621 1.00 97.00 116 GLN A C 1
ATOM 916 O O . GLN A 1 116 ? -4.480 10.477 2.425 1.00 97.00 116 GLN A O 1
ATOM 921 N N . THR A 1 117 ? -4.843 11.175 0.299 1.00 96.62 117 THR A N 1
ATOM 922 C CA . THR A 1 117 ? -4.486 9.927 -0.377 1.00 96.62 117 THR A CA 1
ATOM 923 C C . THR A 1 117 ? -3.513 10.217 -1.510 1.00 96.62 117 THR A C 1
ATOM 925 O O . THR A 1 117 ? -3.804 11.029 -2.396 1.00 96.62 117 THR A O 1
ATOM 928 N N . LEU A 1 118 ? -2.365 9.544 -1.480 1.00 96.19 118 LEU A N 1
ATOM 929 C CA . LEU A 1 118 ? -1.268 9.750 -2.416 1.00 96.19 118 LEU A CA 1
ATOM 930 C C . LEU A 1 118 ? -0.893 8.442 -3.115 1.00 96.19 118 LEU A C 1
ATOM 932 O O . LEU A 1 118 ? -0.593 7.452 -2.452 1.00 96.19 118 LEU A O 1
ATOM 936 N N . TYR A 1 119 ? -0.868 8.465 -4.444 1.00 94.75 119 TYR A N 1
ATOM 937 C CA . TYR A 1 119 ? -0.349 7.378 -5.269 1.00 94.75 119 TYR A CA 1
ATOM 938 C C . TYR A 1 119 ? 1.011 7.789 -5.823 1.00 94.75 119 TYR A C 1
ATOM 940 O O . TYR A 1 119 ? 1.113 8.831 -6.469 1.00 94.75 119 TYR A O 1
ATOM 948 N N . ILE A 1 120 ? 2.050 7.001 -5.549 1.00 94.88 120 ILE A N 1
ATOM 949 C CA . ILE A 1 120 ? 3.421 7.300 -5.978 1.00 94.88 120 ILE A CA 1
ATOM 950 C C . ILE A 1 120 ? 4.104 6.071 -6.545 1.00 94.88 120 ILE A C 1
ATOM 952 O O . ILE A 1 120 ? 3.989 4.970 -6.019 1.00 94.88 120 ILE A O 1
ATOM 956 N N . SER A 1 121 ? 4.845 6.287 -7.619 1.00 93.56 121 SER A N 1
ATOM 957 C CA . SER A 1 121 ? 5.790 5.315 -8.152 1.00 93.56 121 SER A CA 1
ATOM 958 C C . SER A 1 121 ? 6.986 5.207 -7.197 1.00 93.56 121 SER A C 1
ATOM 960 O O . SER A 1 121 ? 7.429 6.218 -6.641 1.00 93.56 121 SER A O 1
ATOM 962 N N . ILE A 1 122 ? 7.494 3.991 -6.973 1.00 94.81 122 ILE A N 1
ATOM 963 C CA . ILE A 1 122 ? 8.640 3.788 -6.073 1.00 94.81 122 ILE A CA 1
ATOM 964 C C . ILE A 1 122 ? 9.917 4.458 -6.602 1.00 94.81 122 ILE A C 1
ATOM 966 O O . ILE A 1 122 ? 10.765 4.867 -5.815 1.00 94.81 122 ILE A O 1
ATOM 970 N N . ALA A 1 123 ? 10.035 4.642 -7.916 1.00 92.81 123 ALA A N 1
ATOM 971 C CA . ALA A 1 123 ? 11.145 5.346 -8.545 1.00 92.81 123 ALA A CA 1
ATOM 972 C C . ALA A 1 123 ? 11.131 6.869 -8.303 1.00 92.81 123 ALA A C 1
ATOM 974 O O . ALA A 1 123 ? 12.171 7.505 -8.472 1.00 92.81 123 ALA A O 1
ATOM 975 N N . ASP A 1 124 ? 9.990 7.459 -7.914 1.00 94.88 124 ASP A N 1
ATOM 976 C CA . ASP A 1 124 ? 9.845 8.912 -7.700 1.00 94.88 124 ASP A CA 1
ATOM 977 C C . ASP A 1 124 ? 9.779 9.307 -6.210 1.00 94.88 124 ASP A C 1
ATOM 979 O O . ASP A 1 124 ? 9.562 10.473 -5.880 1.00 94.88 124 ASP A O 1
ATOM 983 N N . ILE A 1 125 ? 9.988 8.362 -5.282 1.00 96.81 125 ILE A N 1
ATOM 984 C CA . ILE A 1 125 ? 9.890 8.597 -3.827 1.00 96.81 125 ILE A CA 1
ATOM 985 C C . ILE A 1 125 ? 10.744 9.787 -3.376 1.00 96.81 125 ILE A C 1
ATOM 987 O O . ILE A 1 125 ? 10.259 10.638 -2.623 1.00 96.81 125 ILE A O 1
ATOM 991 N N . ASP A 1 126 ? 11.978 9.895 -3.874 1.00 96.69 126 ASP A N 1
ATOM 992 C CA . ASP A 1 126 ? 12.927 10.963 -3.526 1.00 96.69 126 ASP A CA 1
ATOM 993 C C . ASP A 1 126 ? 12.340 12.365 -3.719 1.00 96.69 126 ASP A C 1
ATOM 995 O O . ASP A 1 126 ? 12.558 13.275 -2.911 1.00 96.69 126 ASP A O 1
ATOM 999 N N . ARG A 1 127 ? 11.540 12.545 -4.773 1.00 95.56 127 ARG A N 1
ATOM 1000 C CA . ARG A 1 127 ? 10.892 13.818 -5.081 1.00 95.56 127 ARG A CA 1
ATOM 1001 C C . ARG A 1 127 ? 9.909 14.185 -3.971 1.00 95.56 127 ARG A C 1
ATOM 1003 O O . ARG A 1 127 ? 9.942 15.301 -3.443 1.00 95.56 127 ARG A O 1
ATOM 1010 N N . TYR A 1 128 ? 9.096 13.221 -3.543 1.00 97.25 128 TYR A N 1
ATOM 1011 C CA . TYR A 1 128 ? 8.094 13.390 -2.490 1.00 97.25 128 TYR A CA 1
ATOM 1012 C C . TYR A 1 128 ? 8.686 13.480 -1.087 1.00 97.25 128 TYR A C 1
ATOM 1014 O O . TYR A 1 128 ? 8.087 14.147 -0.242 1.00 97.25 128 TYR A O 1
ATOM 1022 N N . MET A 1 129 ? 9.879 12.933 -0.841 1.00 97.62 129 MET A N 1
ATOM 1023 C CA . MET A 1 129 ? 10.581 13.108 0.438 1.00 97.62 129 MET A CA 1
ATOM 1024 C C . MET A 1 129 ? 10.778 14.589 0.795 1.00 97.62 129 MET A C 1
ATOM 1026 O O . MET A 1 129 ? 10.670 14.979 1.958 1.00 97.62 129 MET A O 1
ATOM 1030 N N . THR A 1 130 ? 10.958 15.458 -0.203 1.00 97.00 130 THR A N 1
ATOM 1031 C CA . THR A 1 130 ? 11.079 16.911 0.014 1.00 97.00 130 THR A CA 1
ATOM 1032 C C . THR A 1 130 ? 9.786 17.573 0.519 1.00 97.00 130 THR A C 1
ATOM 1034 O O . THR A 1 130 ? 9.828 18.661 1.096 1.00 97.00 130 THR A O 1
ATOM 1037 N N . LEU A 1 131 ? 8.632 16.915 0.348 1.00 97.25 131 LEU A N 1
ATOM 1038 C CA . LEU A 1 131 ? 7.317 17.398 0.773 1.00 97.25 131 LEU A CA 1
ATOM 1039 C C . LEU A 1 131 ? 6.890 16.881 2.153 1.00 97.25 131 LEU A C 1
ATOM 1041 O O . LEU A 1 131 ? 5.844 17.315 2.643 1.00 97.25 131 LEU A O 1
ATOM 1045 N N . MET A 1 132 ? 7.676 16.016 2.813 1.00 97.12 132 MET A N 1
ATOM 1046 C CA . MET A 1 132 ? 7.297 15.385 4.090 1.00 97.12 132 MET A CA 1
ATOM 1047 C C . MET A 1 132 ? 6.736 16.367 5.131 1.00 97.12 132 MET A C 1
ATOM 1049 O O . MET A 1 132 ? 5.642 16.120 5.645 1.00 97.12 132 MET A O 1
ATOM 1053 N N . PRO A 1 133 ? 7.365 17.529 5.414 1.00 97.94 133 PRO A N 1
ATOM 1054 C CA . PRO A 1 133 ? 6.847 18.452 6.428 1.00 97.94 133 PRO A CA 1
ATOM 1055 C C . PRO A 1 133 ? 5.473 19.057 6.088 1.00 97.94 133 PRO A C 1
ATOM 1057 O O . PRO A 1 133 ? 4.776 19.543 6.982 1.00 97.94 133 PRO A O 1
ATOM 1060 N N . ARG A 1 134 ? 5.080 19.046 4.808 1.00 97.81 134 ARG A N 1
ATOM 1061 C CA . ARG A 1 134 ? 3.841 19.655 4.306 1.00 97.81 134 ARG A CA 1
ATOM 1062 C C . ARG A 1 134 ? 2.671 18.673 4.244 1.00 97.81 134 ARG A C 1
ATOM 1064 O O . ARG A 1 134 ? 1.535 19.110 4.384 1.00 97.81 134 ARG A O 1
ATOM 1071 N N . LEU A 1 135 ? 2.923 17.369 4.124 1.00 97.38 135 LEU A N 1
ATOM 1072 C CA . LEU A 1 135 ? 1.909 16.308 3.982 1.00 97.38 135 LEU A CA 1
ATOM 1073 C C . LEU A 1 135 ? 1.169 15.973 5.300 1.00 97.38 135 LEU A C 1
ATOM 1075 O O . LEU A 1 135 ? 1.043 14.813 5.680 1.00 97.38 135 LEU A O 1
ATOM 1079 N N . LYS A 1 136 ? 0.679 16.984 6.024 1.00 97.25 136 LYS A N 1
ATOM 1080 C CA . LYS A 1 136 ? 0.131 16.863 7.393 1.00 97.25 136 LYS A CA 1
ATOM 1081 C C . LYS A 1 136 ? -1.135 16.014 7.500 1.00 97.25 136 LYS A C 1
ATOM 1083 O O . LYS A 1 136 ? -1.383 15.413 8.541 1.00 97.25 136 LYS A O 1
ATOM 1088 N N . VAL A 1 137 ? -1.958 16.016 6.452 1.00 97.62 137 VAL A N 1
ATOM 1089 C CA . VAL A 1 137 ? -3.259 15.323 6.424 1.00 97.62 137 VAL A CA 1
ATOM 1090 C C . VAL A 1 137 ? -3.214 14.009 5.646 1.00 97.62 137 VAL A C 1
ATOM 1092 O O . VAL A 1 137 ? -4.256 13.378 5.470 1.00 97.62 137 VAL A O 1
ATOM 1095 N N . LEU A 1 138 ? -2.026 13.593 5.196 1.00 98.06 138 LEU A N 1
ATOM 1096 C CA . LEU A 1 138 ? -1.849 12.356 4.450 1.00 98.06 138 LEU A CA 1
ATOM 1097 C C . LEU A 1 138 ? -2.202 11.167 5.342 1.00 98.06 138 LEU A C 1
ATOM 1099 O O . LEU A 1 138 ? -1.568 10.930 6.367 1.00 98.06 138 LEU A O 1
ATOM 1103 N N . SER A 1 139 ? -3.234 10.438 4.932 1.00 97.81 139 SER A N 1
ATOM 1104 C CA . SER A 1 139 ? -3.806 9.312 5.665 1.00 97.81 139 SER A CA 1
ATOM 1105 C C . SER A 1 139 ? -3.602 7.975 4.961 1.00 97.81 139 SER A C 1
ATOM 1107 O O . SER A 1 139 ? -3.564 6.937 5.621 1.00 97.81 139 SER A O 1
ATOM 1109 N N . GLU A 1 140 ? -3.425 7.997 3.643 1.00 97.44 140 GLU A N 1
ATOM 1110 C CA . GLU A 1 140 ? -3.230 6.811 2.825 1.00 97.44 140 GLU A CA 1
ATOM 1111 C C . GLU A 1 140 ? -2.144 7.049 1.775 1.00 97.44 140 GLU A C 1
ATOM 1113 O O . GLU A 1 140 ? -2.156 8.058 1.068 1.00 97.44 140 GLU A O 1
ATOM 1118 N N . VAL A 1 141 ? -1.217 6.100 1.656 1.00 97.44 141 VAL A N 1
ATOM 1119 C CA . VAL A 1 141 ? -0.210 6.082 0.595 1.00 97.44 141 VAL A CA 1
ATOM 1120 C C . VAL A 1 141 ? -0.228 4.744 -0.138 1.00 97.44 141 VAL A C 1
ATOM 1122 O O . VAL A 1 141 ? -0.201 3.673 0.469 1.00 97.44 141 VAL A O 1
ATOM 1125 N N . ASN A 1 142 ? -0.276 4.813 -1.461 1.00 96.38 142 ASN A N 1
ATOM 1126 C CA . ASN A 1 142 ? -0.269 3.666 -2.351 1.00 96.38 142 ASN A CA 1
ATOM 1127 C C . ASN A 1 142 ? 0.976 3.752 -3.237 1.00 96.38 142 ASN A C 1
ATOM 1129 O O . ASN A 1 142 ? 1.097 4.636 -4.084 1.00 96.38 142 ASN A O 1
ATOM 1133 N N . PHE A 1 143 ? 1.915 2.841 -3.014 1.00 95.94 143 PHE A N 1
ATOM 1134 C CA . PHE A 1 143 ? 3.144 2.728 -3.784 1.00 95.94 143 PHE A CA 1
ATOM 1135 C C . PHE A 1 143 ? 2.919 1.825 -4.989 1.00 95.94 143 PHE A C 1
ATOM 1137 O O . PHE A 1 143 ? 2.390 0.724 -4.846 1.00 95.94 143 PHE A O 1
ATOM 1144 N N . GLN A 1 144 ? 3.342 2.267 -6.163 1.00 92.50 144 GLN A N 1
ATOM 1145 C CA . GLN A 1 144 ? 3.277 1.504 -7.399 1.00 92.50 144 GLN A CA 1
ATOM 1146 C C . GLN A 1 144 ? 4.673 0.995 -7.754 1.00 92.50 144 GLN A C 1
ATOM 1148 O O . GLN A 1 144 ? 5.615 1.783 -7.837 1.00 92.50 144 GLN A O 1
ATOM 1153 N N . LEU A 1 145 ? 4.797 -0.317 -7.974 1.00 91.00 145 LEU A N 1
ATOM 1154 C CA . LEU A 1 145 ? 6.018 -0.894 -8.533 1.00 91.00 145 LEU A CA 1
ATOM 1155 C C . LEU A 1 145 ? 6.163 -0.457 -9.990 1.00 91.00 145 LEU A C 1
ATOM 1157 O O . LEU A 1 145 ? 5.264 -0.676 -10.806 1.00 91.00 145 LEU A O 1
ATOM 1161 N N . ASP A 1 146 ? 7.290 0.163 -10.312 1.00 87.25 146 ASP A N 1
ATOM 1162 C CA . ASP A 1 146 ? 7.556 0.643 -11.659 1.00 87.25 146 ASP A CA 1
ATOM 1163 C C . ASP A 1 146 ? 7.974 -0.488 -12.585 1.00 87.25 146 ASP A C 1
ATOM 1165 O O . ASP A 1 146 ? 8.753 -1.368 -12.214 1.00 87.25 146 ASP A O 1
ATOM 1169 N N . ARG A 1 147 ? 7.526 -0.423 -13.841 1.00 80.25 147 ARG A N 1
ATOM 1170 C CA . ARG A 1 147 ? 7.834 -1.443 -14.850 1.00 80.25 147 ARG A CA 1
ATOM 1171 C C . ARG A 1 147 ? 9.330 -1.636 -15.081 1.00 80.25 147 ARG A C 1
ATOM 1173 O O . ARG A 1 147 ? 9.747 -2.765 -15.315 1.00 80.25 147 ARG A O 1
ATOM 1180 N N . ASN A 1 148 ? 10.109 -0.566 -14.967 1.00 79.31 148 ASN A N 1
ATOM 1181 C CA . ASN A 1 148 ? 11.562 -0.592 -15.111 1.00 79.31 148 ASN A CA 1
ATOM 1182 C C . ASN A 1 148 ? 12.279 -1.275 -13.929 1.00 79.31 148 ASN A C 1
ATOM 1184 O O . ASN A 1 148 ? 13.442 -1.636 -14.064 1.00 79.31 148 ASN A O 1
ATOM 1188 N N . THR A 1 149 ? 11.595 -1.474 -12.796 1.00 80.19 149 THR A N 1
ATOM 1189 C CA . THR A 1 149 ? 12.086 -2.257 -11.647 1.00 80.19 149 THR A CA 1
ATOM 1190 C C . THR A 1 149 ? 11.538 -3.681 -11.625 1.00 80.19 149 THR A C 1
ATOM 1192 O O . THR A 1 149 ? 12.099 -4.540 -10.950 1.00 80.19 149 THR A O 1
ATOM 1195 N N . THR A 1 150 ? 10.454 -3.951 -12.364 1.00 75.44 150 THR A N 1
ATOM 1196 C CA . THR A 1 150 ? 9.885 -5.298 -12.453 1.00 75.44 150 THR A CA 1
ATOM 1197 C C . THR A 1 150 ? 10.668 -6.156 -13.433 1.00 75.44 150 THR A C 1
ATOM 1199 O O . THR A 1 150 ? 10.828 -5.788 -14.599 1.00 75.44 150 THR A O 1
ATOM 1202 N N . MET A 1 151 ? 11.096 -7.330 -12.986 1.00 70.12 151 MET A N 1
ATOM 1203 C CA . MET A 1 151 ? 11.681 -8.332 -13.866 1.00 70.12 151 MET A CA 1
ATOM 1204 C C . MET A 1 151 ? 10.557 -9.098 -14.563 1.00 70.12 151 MET A C 1
ATOM 1206 O O . MET A 1 151 ? 9.708 -9.709 -13.912 1.00 70.12 151 MET A O 1
ATOM 1210 N N . GLU A 1 152 ? 10.527 -9.082 -15.897 1.00 73.00 152 GLU A N 1
ATOM 1211 C CA . GLU A 1 152 ? 9.701 -10.057 -16.604 1.00 73.00 152 GLU A CA 1
ATOM 1212 C C . GLU A 1 152 ? 10.271 -11.450 -16.353 1.00 73.00 152 GLU A C 1
ATOM 1214 O O . GLU A 1 152 ? 11.461 -11.693 -16.535 1.00 73.00 152 GLU A O 1
ATOM 1219 N N . LEU A 1 153 ? 9.406 -12.359 -15.905 1.00 63.59 153 LEU A N 1
ATOM 1220 C CA . LEU A 1 153 ? 9.742 -13.755 -15.650 1.00 63.59 153 LEU A CA 1
ATOM 1221 C C . LEU A 1 153 ? 9.963 -14.482 -16.983 1.00 63.59 153 LEU A C 1
ATOM 1223 O O . LEU A 1 153 ? 9.117 -15.268 -17.410 1.00 63.59 153 LEU A O 1
ATOM 1227 N N . GLN A 1 154 ? 11.076 -14.215 -17.662 1.00 71.31 154 GLN A N 1
ATOM 1228 C CA . GLN A 1 154 ? 11.634 -15.220 -18.557 1.00 71.31 154 GLN A CA 1
ATOM 1229 C C . GLN A 1 154 ? 12.337 -16.290 -17.711 1.00 71.31 154 GLN A C 1
ATOM 1231 O O . GLN A 1 154 ? 12.925 -15.956 -16.676 1.00 71.31 154 GLN A O 1
ATOM 1236 N N . PRO A 1 155 ? 12.252 -17.577 -18.095 1.00 76.56 155 PRO A N 1
ATOM 1237 C CA . PRO A 1 155 ? 12.978 -18.640 -17.410 1.00 76.56 155 PRO A CA 1
ATOM 1238 C C . PRO A 1 155 ? 14.469 -18.290 -17.334 1.00 76.56 155 PRO A C 1
ATOM 1240 O O . PRO A 1 155 ? 15.088 -18.002 -18.356 1.00 76.56 155 PRO A O 1
ATOM 1243 N N . GLU A 1 156 ? 15.066 -18.339 -16.138 1.00 73.56 156 GLU A N 1
ATOM 1244 C CA . GLU A 1 156 ? 16.451 -17.890 -15.892 1.00 73.56 156 GLU A CA 1
ATOM 1245 C C . GLU A 1 156 ? 17.499 -18.537 -16.816 1.00 73.56 156 GLU A C 1
ATOM 1247 O O . GLU A 1 156 ? 18.582 -17.991 -17.044 1.00 73.56 156 GLU A O 1
ATOM 1252 N N . HIS A 1 157 ? 17.184 -19.714 -17.355 1.00 77.00 157 HIS A N 1
ATOM 1253 C CA . HIS A 1 157 ? 18.054 -20.490 -18.232 1.00 77.00 157 HIS A CA 1
ATOM 1254 C C . HIS A 1 157 ? 18.269 -19.837 -19.607 1.00 77.00 157 HIS A C 1
ATOM 1256 O O . HIS A 1 157 ? 19.232 -20.183 -20.289 1.00 77.00 157 HIS A O 1
ATOM 1262 N N . GLU A 1 158 ? 17.416 -18.887 -20.000 1.00 84.75 158 GLU A N 1
ATOM 1263 C CA . GLU A 1 158 ? 17.485 -18.207 -21.298 1.00 84.75 158 GLU A CA 1
ATOM 1264 C C . GLU A 1 158 ? 18.359 -16.945 -21.273 1.00 84.75 158 GLU A C 1
ATOM 1266 O O . GLU A 1 158 ? 18.746 -16.452 -22.331 1.00 84.75 158 GLU A O 1
ATOM 1271 N N . TYR A 1 159 ? 18.746 -16.454 -20.088 1.00 89.12 159 TYR A N 1
ATOM 1272 C CA . TYR A 1 159 ? 19.531 -15.227 -19.992 1.00 89.12 159 TYR A CA 1
ATOM 1273 C C . TYR A 1 159 ? 20.989 -15.418 -20.409 1.00 89.12 159 TYR A C 1
ATOM 1275 O O . TYR A 1 159 ? 21.736 -16.226 -19.835 1.00 89.12 159 TYR A O 1
ATOM 1283 N N . THR A 1 160 ? 21.422 -14.566 -21.335 1.00 90.62 160 THR A N 1
ATOM 1284 C CA . THR A 1 160 ? 22.828 -14.302 -21.644 1.00 90.62 160 THR A CA 1
ATOM 1285 C C . THR A 1 160 ? 23.571 -13.748 -20.413 1.00 90.62 160 THR A C 1
ATOM 1287 O O . THR A 1 160 ? 22.957 -13.173 -19.510 1.00 90.62 160 THR A O 1
ATOM 1290 N N . PRO A 1 161 ? 24.913 -13.858 -20.342 1.00 92.56 161 PRO A N 1
ATOM 1291 C CA . PRO A 1 161 ? 25.688 -13.293 -19.230 1.00 92.56 161 PRO A CA 1
ATOM 1292 C C . PRO A 1 161 ? 25.475 -11.782 -19.017 1.00 92.56 161 PRO A C 1
ATOM 1294 O O . PRO A 1 161 ? 25.485 -11.302 -17.880 1.00 92.56 161 PRO A O 1
ATOM 1297 N N .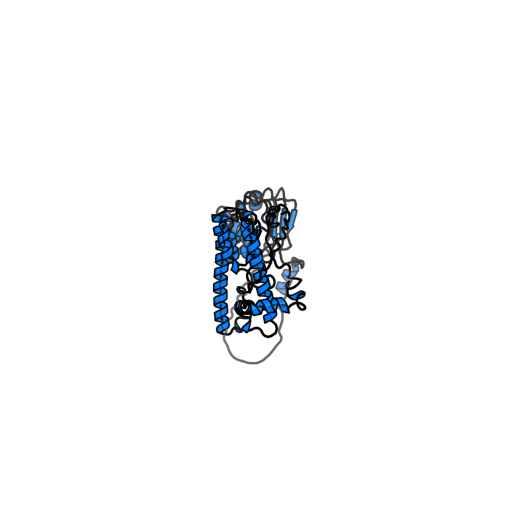 GLU A 1 162 ? 25.251 -11.031 -20.100 1.00 90.81 162 GLU A N 1
ATOM 1298 C CA . GLU A 1 162 ? 24.921 -9.604 -20.027 1.00 90.81 162 GLU A CA 1
ATOM 1299 C C . GLU A 1 162 ? 23.549 -9.367 -19.388 1.00 90.81 162 GLU A C 1
ATOM 1301 O O . GLU A 1 162 ? 23.428 -8.513 -18.511 1.00 90.81 162 GLU A O 1
ATOM 1306 N N . GLU A 1 163 ? 22.528 -10.131 -19.784 1.00 88.31 163 GLU A N 1
ATOM 1307 C CA . GLU A 1 163 ? 21.177 -10.038 -19.215 1.00 88.31 163 GLU A CA 1
ATOM 1308 C C . GLU A 1 163 ? 21.157 -10.414 -17.737 1.00 88.31 163 GLU A C 1
ATOM 1310 O O . GLU A 1 163 ? 20.498 -9.734 -16.959 1.00 88.31 163 GLU A O 1
ATOM 1315 N N . ARG A 1 164 ? 21.941 -11.415 -17.315 1.00 89.50 164 ARG A N 1
ATOM 1316 C CA . ARG A 1 164 ? 22.093 -11.756 -15.888 1.00 89.50 164 ARG A CA 1
ATOM 1317 C C . ARG A 1 164 ? 22.718 -10.618 -15.090 1.00 89.50 164 ARG A C 1
ATOM 1319 O O . ARG A 1 164 ? 22.264 -10.304 -13.997 1.00 89.50 164 ARG A O 1
ATOM 1326 N N . THR A 1 165 ? 23.745 -9.973 -15.645 1.00 91.75 165 THR A N 1
ATOM 1327 C CA . THR A 1 165 ? 24.387 -8.816 -15.001 1.00 91.75 165 THR A CA 1
ATOM 1328 C C . THR A 1 165 ? 23.413 -7.644 -14.884 1.00 91.75 165 THR A C 1
ATOM 1330 O O . THR A 1 165 ? 23.386 -6.953 -13.868 1.00 91.75 165 THR A O 1
ATOM 1333 N N . LEU A 1 166 ? 22.606 -7.417 -15.921 1.00 89.62 166 LEU A N 1
ATOM 1334 C CA . LEU A 1 166 ? 21.588 -6.373 -15.935 1.00 89.62 166 LEU A CA 1
ATOM 1335 C C . LEU A 1 166 ? 20.459 -6.670 -14.944 1.00 89.62 166 LEU A C 1
ATOM 1337 O O . LEU A 1 166 ? 20.101 -5.801 -14.161 1.00 89.62 166 LEU A O 1
ATOM 1341 N N . SER A 1 167 ? 19.966 -7.906 -14.938 1.00 87.75 167 SER A N 1
ATOM 1342 C CA . SER A 1 167 ? 18.990 -8.432 -13.985 1.00 87.75 167 SER A CA 1
ATOM 1343 C C . SER A 1 167 ? 19.436 -8.215 -12.542 1.00 87.75 167 SER A C 1
ATOM 1345 O O . SER A 1 167 ? 18.700 -7.609 -11.772 1.00 87.75 167 SER A O 1
ATOM 1347 N N . ALA A 1 168 ? 20.670 -8.597 -12.203 1.00 91.44 168 ALA A N 1
ATOM 1348 C CA . ALA A 1 168 ? 21.213 -8.398 -10.863 1.00 91.44 168 ALA A CA 1
ATOM 1349 C C . ALA A 1 168 ? 21.232 -6.915 -10.449 1.00 91.44 168 ALA A C 1
ATOM 1351 O O . ALA A 1 168 ? 20.886 -6.588 -9.317 1.00 91.44 168 ALA A O 1
ATOM 1352 N N . ARG A 1 169 ? 21.583 -6.003 -11.368 1.00 92.31 169 ARG A N 1
ATOM 1353 C CA . ARG A 1 169 ? 21.549 -4.552 -11.104 1.00 92.31 169 ARG A CA 1
ATOM 1354 C C . ARG A 1 169 ? 20.132 -4.021 -10.905 1.00 92.31 169 ARG A C 1
ATOM 1356 O O . ARG A 1 169 ? 19.933 -3.136 -10.082 1.00 92.31 169 ARG A O 1
ATOM 1363 N N . LEU A 1 170 ? 19.164 -4.521 -11.673 1.00 90.31 170 LEU A N 1
ATOM 1364 C CA . LEU A 1 170 ? 17.763 -4.123 -11.526 1.00 90.31 170 LEU A CA 1
ATOM 1365 C C . LEU A 1 170 ? 17.183 -4.620 -10.208 1.00 90.31 170 LEU A C 1
ATOM 1367 O O . LEU A 1 170 ? 16.449 -3.877 -9.568 1.00 90.31 170 LEU A O 1
ATOM 1371 N N . GLU A 1 171 ? 17.555 -5.822 -9.777 1.00 91.62 171 GLU A N 1
ATOM 1372 C CA . GLU A 1 171 ? 17.141 -6.354 -8.482 1.00 91.62 171 GLU A CA 1
ATOM 1373 C C . GLU A 1 171 ? 17.758 -5.562 -7.317 1.00 91.62 171 GLU A C 1
ATOM 1375 O O . GLU A 1 171 ? 17.067 -5.247 -6.348 1.00 91.62 171 GLU A O 1
ATOM 1380 N N . GLU A 1 172 ? 19.026 -5.149 -7.427 1.00 94.69 172 GLU A N 1
ATOM 1381 C CA . GLU A 1 172 ? 19.668 -4.249 -6.457 1.00 94.69 172 GLU A CA 1
ATOM 1382 C C . GLU A 1 172 ? 18.960 -2.883 -6.394 1.00 94.69 172 GLU A C 1
ATOM 1384 O O . GLU A 1 172 ? 18.625 -2.394 -5.313 1.00 94.69 172 GLU A O 1
ATOM 1389 N N . GLU A 1 173 ? 18.675 -2.281 -7.550 1.00 93.94 173 GLU A N 1
ATOM 1390 C CA . GLU A 1 173 ? 17.943 -1.015 -7.636 1.00 93.94 173 GLU A CA 1
ATOM 1391 C C . GLU A 1 173 ? 16.529 -1.145 -7.060 1.00 93.94 173 GLU A C 1
ATOM 1393 O O . GLU A 1 173 ? 16.094 -0.306 -6.271 1.00 93.94 173 GLU A O 1
ATOM 1398 N N . ARG A 1 174 ? 15.817 -2.222 -7.399 1.00 93.50 174 ARG A N 1
ATOM 1399 C CA . ARG A 1 174 ? 14.491 -2.534 -6.863 1.00 93.50 174 ARG A CA 1
ATOM 1400 C C . ARG A 1 174 ? 14.530 -2.640 -5.343 1.00 93.50 174 ARG A C 1
ATOM 1402 O O . ARG A 1 174 ? 13.718 -2.009 -4.669 1.00 93.50 174 ARG A O 1
ATOM 1409 N N . THR A 1 175 ? 15.486 -3.395 -4.811 1.00 95.50 175 THR A N 1
ATOM 1410 C CA . THR A 1 175 ? 15.722 -3.542 -3.369 1.00 95.50 175 THR A CA 1
ATOM 1411 C C . THR A 1 175 ? 15.904 -2.169 -2.721 1.00 95.50 175 THR A C 1
ATOM 1413 O O . THR A 1 175 ? 15.223 -1.852 -1.745 1.00 95.50 175 THR A O 1
ATOM 1416 N N . ARG A 1 176 ? 16.741 -1.300 -3.308 1.00 96.88 176 ARG A N 1
ATOM 1417 C CA . ARG A 1 176 ? 16.942 0.076 -2.829 1.00 96.88 176 ARG A CA 1
ATOM 1418 C C . ARG A 1 176 ? 15.639 0.881 -2.804 1.00 96.88 176 ARG A C 1
ATOM 1420 O O . ARG A 1 176 ? 15.335 1.512 -1.794 1.00 96.88 176 ARG A O 1
ATOM 1427 N N . ARG A 1 177 ? 14.842 0.842 -3.875 1.00 95.94 177 ARG A N 1
ATOM 1428 C CA . ARG A 1 177 ? 13.564 1.576 -3.953 1.00 95.94 177 ARG A CA 1
ATOM 1429 C C . ARG A 1 177 ? 12.516 1.062 -2.963 1.00 95.94 177 ARG A C 1
ATOM 1431 O O . ARG A 1 177 ? 11.754 1.849 -2.402 1.00 95.94 177 ARG A O 1
ATOM 1438 N N . LEU A 1 178 ? 12.493 -0.242 -2.693 1.00 96.69 178 LEU A N 1
ATOM 1439 C CA . LEU A 1 178 ? 11.634 -0.823 -1.657 1.00 96.69 178 LEU A CA 1
ATOM 1440 C C . LEU A 1 178 ? 12.051 -0.387 -0.241 1.00 96.69 178 LEU A C 1
ATOM 1442 O O . LEU A 1 178 ? 11.191 -0.179 0.616 1.00 96.69 178 LEU A O 1
ATOM 1446 N N . GLU A 1 179 ? 13.346 -0.192 0.013 1.00 98.00 179 GLU A N 1
ATOM 1447 C CA . GLU A 1 179 ? 13.828 0.404 1.267 1.00 98.00 179 GLU A CA 1
ATOM 1448 C C . GLU A 1 179 ? 13.423 1.879 1.399 1.00 98.00 179 GLU A C 1
ATOM 1450 O O . GLU A 1 179 ? 12.952 2.304 2.457 1.00 98.00 179 GLU A O 1
ATOM 1455 N N . GLU A 1 180 ? 13.539 2.658 0.321 1.00 97.88 180 GLU A N 1
ATOM 1456 C CA . GLU A 1 180 ? 13.098 4.059 0.280 1.00 97.88 180 GLU A CA 1
ATOM 1457 C C . GLU A 1 180 ? 11.591 4.195 0.548 1.00 97.88 180 GLU A C 1
ATOM 1459 O O . GLU A 1 180 ? 11.171 5.106 1.263 1.00 97.88 180 GLU A O 1
ATOM 1464 N N . MET A 1 181 ? 10.773 3.253 0.066 1.00 98.12 181 MET A N 1
ATOM 1465 C CA . MET A 1 181 ? 9.337 3.169 0.373 1.00 98.12 181 MET A CA 1
ATOM 1466 C C . MET A 1 181 ? 9.078 3.041 1.878 1.00 98.12 181 MET A C 1
ATOM 1468 O O . MET A 1 181 ? 8.220 3.732 2.432 1.00 98.12 181 MET A O 1
ATOM 1472 N N . ILE A 1 182 ? 9.824 2.172 2.560 1.00 98.50 182 ILE A N 1
ATOM 1473 C CA . ILE A 1 182 ? 9.712 2.004 4.013 1.00 98.50 182 ILE A CA 1
ATOM 1474 C C . ILE A 1 182 ? 10.187 3.277 4.726 1.00 98.50 182 ILE A C 1
ATOM 1476 O O . ILE A 1 182 ? 9.532 3.751 5.661 1.00 98.50 182 ILE A O 1
ATOM 1480 N N . LEU A 1 183 ? 11.309 3.852 4.280 1.00 98.19 183 LEU A N 1
ATOM 1481 C CA . LEU A 1 183 ? 11.866 5.084 4.838 1.00 98.19 183 LEU A CA 1
ATOM 1482 C C . LEU A 1 183 ? 10.885 6.255 4.724 1.00 98.19 183 LEU A C 1
ATOM 1484 O O . LEU A 1 183 ? 10.723 7.000 5.688 1.00 98.19 183 LEU A O 1
ATOM 1488 N N . PHE A 1 184 ? 10.189 6.378 3.594 1.00 98.44 184 PHE A N 1
ATOM 1489 C CA . PHE A 1 184 ? 9.165 7.393 3.373 1.00 98.44 184 PHE A CA 1
ATOM 1490 C C . PHE A 1 184 ? 8.092 7.365 4.464 1.00 98.44 184 PHE A C 1
ATOM 1492 O O . PHE A 1 184 ? 7.795 8.395 5.071 1.00 98.44 184 PHE A O 1
ATOM 1499 N N . VAL A 1 185 ? 7.534 6.186 4.763 1.00 98.44 185 VAL A N 1
ATOM 1500 C CA . VAL A 1 185 ? 6.487 6.050 5.789 1.00 98.44 185 VAL A CA 1
ATOM 1501 C C . VAL A 1 185 ? 7.033 6.380 7.179 1.00 98.44 185 VAL A C 1
ATOM 1503 O O . VAL A 1 185 ? 6.377 7.098 7.937 1.00 98.44 185 VAL A O 1
ATOM 1506 N N . LYS A 1 186 ? 8.249 5.925 7.505 1.00 98.31 186 LYS A N 1
ATOM 1507 C CA . LYS A 1 186 ? 8.901 6.230 8.790 1.00 98.31 186 LYS A CA 1
ATOM 1508 C C . LYS A 1 186 ? 9.153 7.726 8.974 1.00 98.31 186 LYS A C 1
ATOM 1510 O O . LYS A 1 186 ? 8.834 8.279 10.026 1.00 98.31 186 LYS A O 1
ATOM 1515 N N . GLU A 1 187 ? 9.693 8.392 7.958 1.00 98.38 187 GLU A N 1
ATOM 1516 C CA . GLU A 1 187 ? 9.955 9.832 8.002 1.00 98.38 187 GLU A CA 1
ATOM 1517 C C . GLU A 1 187 ? 8.662 10.641 8.076 1.00 98.38 187 GLU A C 1
ATOM 1519 O O . GLU A 1 187 ? 8.572 11.601 8.849 1.00 98.38 187 GLU A O 1
ATOM 1524 N N . HIS A 1 188 ? 7.624 10.221 7.351 1.00 98.25 188 HIS A N 1
ATOM 1525 C CA . HIS A 1 188 ? 6.313 10.843 7.460 1.00 98.25 188 HIS A CA 1
ATOM 1526 C C . HIS A 1 188 ? 5.757 10.746 8.881 1.00 98.25 188 HIS A C 1
ATOM 1528 O O . HIS A 1 188 ? 5.362 11.762 9.448 1.00 98.25 188 HIS A O 1
ATOM 1534 N N . GLN A 1 189 ? 5.819 9.570 9.508 1.00 97.88 189 GLN A N 1
ATOM 1535 C CA . GLN A 1 189 ? 5.390 9.401 10.897 1.00 97.88 189 GLN A CA 1
ATOM 1536 C C . GLN A 1 189 ? 6.216 10.191 11.903 1.00 97.88 189 GLN A C 1
ATOM 1538 O O . GLN A 1 189 ? 5.668 10.662 12.900 1.00 97.88 189 GLN A O 1
ATOM 1543 N N . ARG A 1 190 ? 7.519 10.350 11.654 1.00 98.00 190 ARG A N 1
ATOM 1544 C CA . ARG A 1 190 ? 8.390 11.188 12.483 1.00 98.00 190 ARG A CA 1
ATOM 1545 C C . ARG A 1 190 ? 7.926 12.645 12.466 1.00 98.00 190 ARG A C 1
ATOM 1547 O O . ARG A 1 190 ? 7.957 13.307 13.502 1.00 98.00 190 ARG A O 1
ATOM 1554 N N . HIS A 1 191 ? 7.492 13.141 11.308 1.00 98.19 191 HIS A N 1
ATOM 1555 C CA . HIS A 1 191 ? 6.982 14.503 11.148 1.00 98.19 191 HIS A CA 1
ATOM 1556 C C . HIS A 1 191 ? 5.528 14.670 11.611 1.00 98.19 191 HIS A C 1
ATOM 1558 O O . HIS A 1 191 ? 5.208 15.669 12.256 1.00 98.19 191 HIS A O 1
ATOM 1564 N N . HIS A 1 192 ? 4.667 13.697 11.308 1.00 97.75 192 HIS A N 1
ATOM 1565 C CA . HIS A 1 192 ? 3.223 13.733 11.549 1.00 97.75 192 HIS A CA 1
ATOM 1566 C C . HIS A 1 192 ? 2.758 12.421 12.199 1.00 97.75 192 HIS A C 1
ATOM 1568 O O . HIS A 1 192 ? 2.172 11.563 11.531 1.00 97.75 192 HIS A O 1
ATOM 1574 N N . PRO A 1 193 ? 2.988 12.226 13.507 1.00 97.44 193 PRO A N 1
ATOM 1575 C CA . PRO A 1 193 ? 2.653 10.974 14.176 1.00 97.44 193 PRO A CA 1
ATOM 1576 C C . PRO A 1 193 ? 1.177 10.597 14.002 1.00 97.44 193 PRO A C 1
ATOM 1578 O O . PRO A 1 193 ? 0.289 11.421 14.222 1.00 97.44 193 PRO A O 1
ATOM 1581 N N . LYS A 1 194 ? 0.914 9.328 13.661 1.00 94.94 194 LYS A N 1
ATOM 1582 C CA . LYS A 1 194 ? -0.436 8.737 13.520 1.00 94.94 194 LYS A CA 1
ATOM 1583 C C . LYS A 1 194 ? -1.307 9.316 12.392 1.00 94.94 194 LYS A C 1
ATOM 1585 O O . LYS A 1 194 ? -2.509 9.055 12.369 1.00 94.94 194 LYS A O 1
ATOM 1590 N N . SER A 1 195 ? -0.733 10.103 11.485 1.00 96.81 195 SER A N 1
ATOM 1591 C CA . SER A 1 195 ? -1.465 10.668 10.345 1.00 96.81 195 SER A CA 1
ATOM 1592 C C . SER A 1 195 ? -1.733 9.611 9.265 1.00 96.81 195 SER A C 1
ATOM 1594 O O . SER A 1 195 ? -2.902 9.367 8.961 1.00 96.81 195 SER A O 1
ATOM 1596 N N . ILE A 1 196 ? -0.694 8.915 8.775 1.00 97.62 196 ILE A N 1
ATOM 1597 C CA . ILE A 1 196 ? -0.850 7.760 7.877 1.00 97.62 196 ILE A CA 1
ATOM 1598 C C . ILE A 1 196 ? -1.488 6.604 8.642 1.00 97.62 196 ILE A C 1
ATOM 1600 O O . ILE A 1 196 ? -0.952 6.106 9.634 1.00 97.62 196 ILE A O 1
ATOM 1604 N N . LYS A 1 197 ? -2.634 6.164 8.130 1.00 96.94 197 LYS A N 1
ATOM 1605 C CA . LYS A 1 197 ? -3.395 5.006 8.597 1.00 96.94 197 LYS A CA 1
ATOM 1606 C C . LYS A 1 197 ? -3.150 3.793 7.713 1.00 96.94 197 LYS A C 1
ATOM 1608 O O . LYS A 1 197 ? -3.101 2.688 8.233 1.00 96.94 197 LYS A O 1
ATOM 1613 N N . THR A 1 198 ? -2.966 4.019 6.414 1.00 96.50 198 THR A N 1
ATOM 1614 C CA . THR A 1 198 ? -2.863 2.964 5.405 1.00 96.50 198 THR A CA 1
ATOM 1615 C C . THR A 1 198 ? -1.634 3.190 4.531 1.00 96.50 198 THR A C 1
ATOM 1617 O O . THR A 1 198 ? -1.449 4.276 3.986 1.00 96.50 198 THR A O 1
ATOM 1620 N N . ALA A 1 199 ? -0.818 2.154 4.354 1.00 97.19 199 ALA A N 1
ATOM 1621 C CA . ALA A 1 199 ? 0.229 2.114 3.339 1.00 97.19 199 ALA A CA 1
ATOM 1622 C C . ALA A 1 199 ? 0.152 0.783 2.594 1.00 97.19 199 ALA A C 1
ATOM 1624 O O . ALA A 1 199 ? 0.021 -0.271 3.220 1.00 97.19 199 ALA A O 1
ATOM 1625 N N . ARG A 1 200 ? 0.198 0.826 1.263 1.00 95.31 200 ARG A N 1
ATOM 1626 C CA . ARG A 1 200 ? 0.097 -0.367 0.414 1.00 95.31 200 ARG A CA 1
ATOM 1627 C C . ARG A 1 200 ? 1.125 -0.305 -0.697 1.00 95.31 200 ARG A C 1
ATOM 1629 O O . ARG A 1 200 ? 1.344 0.757 -1.264 1.00 95.31 200 ARG A O 1
ATOM 1636 N N . CYS A 1 201 ? 1.697 -1.452 -1.042 1.00 94.44 201 CYS A N 1
ATOM 1637 C CA . CYS A 1 201 ? 2.443 -1.614 -2.281 1.00 94.44 201 CYS A CA 1
ATOM 1638 C C . CYS A 1 201 ? 1.558 -2.364 -3.281 1.00 94.44 201 CYS A C 1
ATOM 1640 O O . CYS A 1 201 ? 1.249 -3.546 -3.109 1.00 94.44 201 CYS A O 1
ATOM 1642 N N . LEU A 1 202 ? 1.079 -1.646 -4.288 1.00 90.94 202 LEU A N 1
ATOM 1643 C CA . LEU A 1 202 ? 0.210 -2.173 -5.322 1.00 90.94 202 LEU A CA 1
ATOM 1644 C C . LEU A 1 202 ? 1.051 -2.971 -6.316 1.00 90.94 202 LEU A C 1
ATOM 1646 O O . LEU A 1 202 ? 2.020 -2.475 -6.888 1.00 90.94 202 LEU A O 1
ATOM 1650 N N . SER A 1 203 ? 0.669 -4.230 -6.518 1.00 81.31 203 SER A N 1
ATOM 1651 C CA . SER A 1 203 ? 1.254 -5.049 -7.581 1.00 81.31 203 SER A CA 1
ATOM 1652 C C . SER A 1 203 ? 0.668 -4.616 -8.916 1.00 81.31 203 SER A C 1
ATOM 1654 O O . SER A 1 203 ? -0.552 -4.442 -9.011 1.00 81.31 203 SER A O 1
ATOM 1656 N N . ASP A 1 204 ? 1.509 -4.511 -9.939 1.00 73.62 204 ASP A N 1
ATOM 1657 C CA . ASP A 1 204 ? 1.041 -4.381 -11.315 1.00 73.62 204 ASP A CA 1
ATOM 1658 C C . ASP A 1 204 ? 0.270 -5.661 -11.662 1.00 73.62 204 ASP A C 1
ATOM 1660 O O . ASP A 1 204 ? 0.867 -6.716 -11.822 1.00 73.62 204 ASP A O 1
ATOM 1664 N N . ARG A 1 205 ? -1.068 -5.610 -11.728 1.00 60.75 205 ARG A N 1
ATOM 1665 C CA . ARG A 1 205 ? -1.891 -6.815 -11.952 1.00 60.75 205 ARG A CA 1
ATOM 1666 C C . ARG A 1 205 ? -1.566 -7.512 -13.274 1.00 60.75 205 ARG A C 1
ATOM 1668 O O . ARG A 1 205 ? -1.866 -8.697 -13.405 1.00 60.75 205 ARG A O 1
ATOM 1675 N N . ALA A 1 206 ? -0.996 -6.790 -14.241 1.00 62.75 206 ALA A N 1
ATOM 1676 C CA . ALA A 1 206 ? -0.602 -7.350 -15.527 1.00 62.75 206 ALA A CA 1
ATOM 1677 C C . ALA A 1 206 ? 0.676 -8.191 -15.424 1.00 62.75 206 ALA A C 1
ATOM 1679 O O . ALA A 1 206 ? 0.877 -9.118 -16.208 1.00 62.75 206 ALA A O 1
ATOM 1680 N N . LYS A 1 207 ? 1.535 -7.887 -14.451 1.00 61.16 207 LYS A N 1
ATOM 1681 C CA . LYS A 1 207 ? 2.808 -8.562 -14.258 1.00 61.16 207 LYS A CA 1
ATOM 1682 C C . LYS A 1 207 ? 2.667 -9.496 -13.064 1.00 61.16 207 LYS A C 1
ATOM 1684 O O . LYS A 1 207 ? 2.161 -9.136 -12.013 1.00 61.16 207 LYS A O 1
ATOM 1689 N N . ARG A 1 208 ? 3.153 -10.729 -13.189 1.00 69.81 208 ARG A N 1
ATOM 1690 C CA . ARG A 1 208 ? 3.231 -11.670 -12.051 1.00 69.81 208 ARG A CA 1
ATOM 1691 C C . ARG A 1 208 ? 4.138 -11.168 -10.917 1.00 69.81 208 ARG A C 1
ATOM 1693 O O . ARG A 1 208 ? 4.307 -11.864 -9.922 1.00 69.81 208 ARG A O 1
ATOM 1700 N N . ASP A 1 209 ? 4.724 -9.988 -11.081 1.00 82.88 209 ASP A N 1
ATOM 1701 C CA . ASP A 1 209 ? 5.615 -9.379 -10.127 1.00 82.88 209 ASP A CA 1
ATOM 1702 C C . ASP A 1 209 ? 4.834 -8.674 -9.010 1.00 82.88 209 ASP A C 1
ATOM 1704 O O . ASP A 1 209 ? 3.964 -7.828 -9.239 1.00 82.88 209 ASP A O 1
ATOM 1708 N N . SER A 1 210 ? 5.135 -9.048 -7.772 1.00 88.88 210 SER A N 1
ATOM 1709 C CA . SER A 1 210 ? 4.519 -8.477 -6.578 1.00 88.88 210 SER A CA 1
ATOM 1710 C C . SER A 1 210 ? 5.600 -8.014 -5.618 1.00 88.88 210 SER A C 1
ATOM 1712 O O . SER A 1 210 ? 6.727 -8.499 -5.660 1.00 88.88 210 SER A O 1
ATOM 1714 N N . CYS A 1 211 ? 5.269 -7.054 -4.757 1.00 92.19 211 CYS A N 1
ATOM 1715 C CA . CYS A 1 211 ? 6.190 -6.637 -3.711 1.00 92.19 211 CYS A CA 1
ATOM 1716 C C . CYS A 1 211 ? 6.502 -7.854 -2.826 1.00 92.19 211 CYS A C 1
ATOM 1718 O O . CYS A 1 211 ? 5.547 -8.519 -2.406 1.00 92.19 211 CYS A O 1
ATOM 1720 N N . PRO A 1 212 ? 7.787 -8.174 -2.580 1.00 93.06 212 PRO A N 1
ATOM 1721 C CA . PRO A 1 212 ? 8.131 -9.301 -1.729 1.00 93.06 212 PRO A CA 1
ATOM 1722 C C . PRO A 1 212 ? 7.519 -9.131 -0.335 1.00 93.06 212 PRO A C 1
ATOM 1724 O O . PRO A 1 212 ? 7.403 -8.014 0.183 1.00 93.06 212 PRO A O 1
ATOM 1727 N N . ASP A 1 213 ? 7.126 -10.246 0.275 1.00 91.44 213 ASP A N 1
ATOM 1728 C CA . ASP A 1 213 ? 6.334 -10.232 1.510 1.00 91.44 213 ASP A CA 1
ATOM 1729 C C . ASP A 1 213 ? 7.069 -9.579 2.672 1.00 91.44 213 ASP A C 1
ATOM 1731 O O . ASP A 1 213 ? 6.456 -8.849 3.447 1.00 91.44 213 ASP A O 1
ATOM 1735 N N . GLU A 1 214 ? 8.388 -9.764 2.741 1.00 94.75 214 GLU A N 1
ATOM 1736 C CA . GLU A 1 214 ? 9.245 -9.127 3.739 1.00 94.75 214 GLU A CA 1
ATOM 1737 C C . GLU A 1 214 ? 9.124 -7.595 3.694 1.00 94.75 214 GLU A C 1
ATOM 1739 O O . GLU A 1 214 ? 8.932 -6.947 4.724 1.00 94.75 214 GLU A O 1
ATOM 1744 N N . TYR A 1 215 ? 9.161 -7.001 2.499 1.00 96.12 215 TYR A N 1
ATOM 1745 C CA . TYR A 1 215 ? 9.037 -5.553 2.327 1.00 96.12 215 TYR A CA 1
ATOM 1746 C C . TYR A 1 215 ? 7.621 -5.061 2.617 1.00 96.12 215 TYR A C 1
ATOM 1748 O O . TYR A 1 215 ? 7.457 -4.022 3.260 1.00 96.12 215 TYR A O 1
ATOM 1756 N N . CYS A 1 216 ? 6.591 -5.813 2.213 1.00 95.00 216 CYS A N 1
ATOM 1757 C CA . CYS A 1 216 ? 5.211 -5.504 2.590 1.00 95.00 216 CYS A CA 1
ATOM 1758 C C . CYS A 1 216 ? 5.028 -5.534 4.112 1.00 95.00 216 CYS A C 1
ATOM 1760 O O . CYS A 1 216 ? 4.418 -4.630 4.680 1.00 95.00 216 CYS A O 1
ATOM 1762 N N . PHE A 1 217 ? 5.582 -6.543 4.781 1.00 94.62 217 PHE A N 1
ATOM 1763 C CA . PHE A 1 217 ? 5.501 -6.682 6.228 1.00 94.62 217 PHE A CA 1
ATOM 1764 C C . PHE A 1 217 ? 6.217 -5.528 6.934 1.00 94.62 217 PHE A C 1
ATOM 1766 O O . PHE A 1 217 ? 5.620 -4.864 7.778 1.00 94.62 217 PHE A O 1
ATOM 1773 N N . ARG A 1 218 ? 7.453 -5.203 6.534 1.00 97.44 218 ARG A N 1
ATOM 1774 C CA . ARG A 1 218 ? 8.224 -4.074 7.088 1.00 97.44 218 ARG A CA 1
ATOM 1775 C C . ARG A 1 218 ? 7.562 -2.715 6.837 1.00 97.44 218 ARG A C 1
ATOM 1777 O O . ARG A 1 218 ? 7.635 -1.826 7.691 1.00 97.44 218 ARG A O 1
ATOM 1784 N N . LEU A 1 219 ? 6.895 -2.546 5.694 1.00 97.50 219 LEU A N 1
ATOM 1785 C CA . LEU A 1 219 ? 6.076 -1.367 5.408 1.00 97.50 219 LEU A CA 1
ATOM 1786 C C . LEU A 1 219 ? 4.922 -1.248 6.413 1.00 97.50 219 LEU A C 1
ATOM 1788 O O . LEU A 1 219 ? 4.721 -0.186 6.998 1.00 97.50 219 LEU A O 1
ATOM 1792 N N . LEU A 1 220 ? 4.202 -2.344 6.660 1.00 96.81 220 LEU A N 1
ATOM 1793 C CA . LEU A 1 220 ? 3.084 -2.394 7.605 1.00 96.81 220 LEU A CA 1
ATOM 1794 C C . LEU A 1 220 ? 3.535 -2.252 9.068 1.00 96.81 220 LEU A C 1
ATOM 1796 O O . LEU A 1 220 ? 2.841 -1.619 9.858 1.00 96.81 220 LEU A O 1
ATOM 1800 N N . GLN A 1 221 ? 4.711 -2.766 9.434 1.00 96.88 221 GLN A N 1
ATOM 1801 C CA . GLN A 1 221 ? 5.339 -2.523 10.743 1.00 96.88 221 GLN A CA 1
ATOM 1802 C C . GLN A 1 221 ? 5.718 -1.056 10.947 1.00 96.88 221 GLN A C 1
ATOM 1804 O O . GLN A 1 221 ? 5.842 -0.583 12.071 1.00 96.88 221 GLN A O 1
ATOM 1809 N N . SER A 1 222 ? 5.922 -0.325 9.853 1.00 97.88 222 SER A N 1
ATOM 1810 C CA . SER A 1 222 ? 6.193 1.106 9.911 1.00 97.88 222 SER A CA 1
ATOM 1811 C C . SER A 1 222 ? 4.916 1.927 10.068 1.00 97.88 222 SER A C 1
ATOM 1813 O O . SER A 1 222 ? 5.030 3.138 10.155 1.00 97.88 222 SER A O 1
ATOM 1815 N N . LEU A 1 223 ? 3.716 1.327 10.091 1.00 97.69 223 LEU A N 1
ATOM 1816 C CA . LEU A 1 223 ? 2.433 1.990 10.372 1.00 97.69 223 LEU A CA 1
ATOM 1817 C C . LEU A 1 223 ? 2.144 2.035 11.883 1.00 97.69 223 LEU A C 1
ATOM 1819 O O . LEU A 1 223 ? 2.661 1.195 12.615 1.00 97.69 223 LEU A O 1
ATOM 1823 N N . PRO A 1 224 ? 1.311 2.970 12.393 1.00 96.94 224 PRO A N 1
ATOM 1824 C CA . PRO A 1 224 ? 0.927 2.898 13.796 1.00 96.94 224 PRO A CA 1
ATOM 1825 C C . PRO A 1 224 ? 0.066 1.640 14.031 1.00 96.94 224 PRO A C 1
ATOM 1827 O O . PRO A 1 224 ? -0.658 1.220 13.119 1.00 96.94 224 PRO A O 1
ATOM 1830 N N . PRO A 1 225 ? 0.067 1.064 15.246 1.00 97.31 225 PRO A N 1
ATOM 1831 C CA . PRO A 1 225 ? -0.853 -0.016 15.583 1.00 97.31 225 PRO A CA 1
ATOM 1832 C C . PRO A 1 225 ? -2.308 0.454 15.459 1.00 97.31 225 PRO A C 1
ATOM 1834 O O . PRO A 1 225 ? -2.617 1.645 15.606 1.00 97.31 225 PRO A O 1
ATOM 1837 N N . LEU A 1 226 ? -3.222 -0.485 15.203 1.00 96.81 226 LEU A N 1
ATOM 1838 C CA . LEU A 1 226 ? -4.643 -0.161 15.083 1.00 96.81 226 LEU A CA 1
ATOM 1839 C C . LEU A 1 226 ? -5.173 0.378 16.419 1.00 96.81 226 LEU A C 1
ATOM 1841 O O . LEU A 1 226 ? -5.006 -0.235 17.473 1.00 96.81 226 LEU A O 1
ATOM 1845 N N . ASN A 1 227 ? -5.845 1.529 16.381 1.00 96.00 227 ASN A N 1
ATOM 1846 C CA . ASN A 1 227 ? -6.393 2.147 17.584 1.00 96.00 227 ASN A CA 1
ATOM 1847 C C . ASN A 1 227 ? -7.760 1.541 17.935 1.00 96.00 227 ASN A C 1
ATOM 1849 O O . ASN A 1 227 ? -8.754 1.871 17.287 1.00 96.00 227 ASN A O 1
ATOM 1853 N N . GLN A 1 228 ? -7.797 0.680 18.957 1.00 96.12 228 GLN A N 1
ATOM 1854 C CA . GLN A 1 228 ? -9.012 0.038 19.484 1.00 96.12 228 GLN A CA 1
ATOM 1855 C C . GLN A 1 228 ? -9.933 -0.530 18.384 1.00 96.12 228 GLN A C 1
ATOM 1857 O O . GLN A 1 228 ? -11.117 -0.167 18.311 1.00 96.12 228 GLN A O 1
ATOM 1862 N N . PRO A 1 229 ? -9.417 -1.399 17.492 1.00 97.38 229 PRO A N 1
ATOM 1863 C CA . PRO A 1 229 ? -10.222 -1.966 16.421 1.00 97.38 229 PRO A CA 1
ATOM 1864 C C . PRO A 1 229 ? -11.426 -2.716 16.999 1.00 97.38 229 PRO A C 1
ATOM 1866 O O . PRO A 1 229 ? -11.296 -3.538 17.902 1.00 97.38 229 PRO A O 1
ATOM 1869 N N . ARG A 1 230 ? -12.620 -2.444 16.461 1.00 97.50 230 ARG A N 1
ATOM 1870 C CA . ARG A 1 230 ? -13.839 -3.212 16.780 1.00 97.50 230 ARG A CA 1
ATOM 1871 C C . ARG A 1 230 ? -14.039 -4.404 15.852 1.00 97.50 230 ARG A C 1
ATOM 1873 O O . ARG A 1 230 ? -14.730 -5.352 16.216 1.00 97.50 230 ARG A O 1
ATOM 1880 N N . CYS A 1 231 ? -13.451 -4.341 14.665 1.00 97.00 231 CYS A N 1
ATOM 1881 C CA . CYS A 1 231 ? -13.504 -5.379 13.651 1.00 97.00 231 CYS A CA 1
ATOM 1882 C C . CYS A 1 231 ? -12.094 -5.589 13.099 1.00 97.00 231 CYS A C 1
ATOM 1884 O O . CYS A 1 231 ? -11.436 -4.606 12.749 1.00 97.00 231 CYS A O 1
ATOM 1886 N N . LEU A 1 232 ? -11.643 -6.840 13.048 1.00 95.25 232 LEU A N 1
ATOM 1887 C CA . LEU A 1 232 ? -10.488 -7.254 12.260 1.00 95.25 232 LEU A CA 1
ATOM 1888 C C . LEU A 1 232 ? -11.018 -7.896 10.979 1.00 95.25 232 LEU A C 1
ATOM 1890 O O . LEU A 1 232 ? -11.710 -8.909 11.054 1.00 95.25 232 LEU A O 1
ATOM 1894 N N . ASP A 1 233 ? -10.746 -7.277 9.835 1.00 93.12 233 ASP A N 1
ATOM 1895 C CA . ASP A 1 233 ? -11.236 -7.689 8.518 1.00 93.12 233 ASP A CA 1
ATOM 1896 C C . ASP A 1 233 ? -10.143 -7.558 7.449 1.00 93.12 233 ASP A C 1
ATOM 1898 O O . ASP A 1 233 ? -9.047 -7.066 7.726 1.00 93.12 233 ASP A O 1
ATOM 1902 N N . ARG A 1 234 ? -10.446 -7.955 6.208 1.00 89.06 234 ARG A N 1
ATOM 1903 C CA . ARG A 1 234 ? -9.520 -7.891 5.061 1.00 89.06 234 ARG A CA 1
ATOM 1904 C C . ARG A 1 234 ? -8.800 -6.548 4.878 1.00 89.06 234 ARG A C 1
ATOM 1906 O O . ARG A 1 234 ? -7.685 -6.494 4.373 1.00 89.06 234 ARG A O 1
ATOM 1913 N N . ASN A 1 235 ? -9.409 -5.434 5.290 1.00 90.12 235 ASN A N 1
ATOM 1914 C CA . ASN A 1 235 ? -8.839 -4.108 5.063 1.00 90.12 235 ASN A CA 1
ATOM 1915 C C . ASN A 1 235 ? -7.755 -3.747 6.081 1.00 90.12 235 ASN A C 1
ATOM 1917 O O . ASN A 1 235 ? -6.914 -2.900 5.780 1.00 90.12 235 ASN A O 1
ATOM 1921 N N . ASN A 1 236 ? -7.794 -4.337 7.279 1.00 94.31 236 ASN A N 1
ATOM 1922 C CA . ASN A 1 236 ? -6.885 -4.007 8.377 1.00 94.31 236 ASN A CA 1
ATOM 1923 C C . ASN A 1 236 ? -6.084 -5.208 8.902 1.00 94.31 236 ASN A C 1
ATOM 1925 O O . ASN A 1 236 ? -5.163 -5.012 9.698 1.00 94.31 236 ASN A O 1
ATOM 1929 N N . TRP A 1 237 ? -6.377 -6.421 8.421 1.00 92.75 237 TRP A N 1
ATOM 1930 C CA . TRP A 1 237 ? -5.731 -7.653 8.862 1.00 92.75 237 TRP A CA 1
ATOM 1931 C C . TRP A 1 237 ? -4.213 -7.588 8.728 1.00 92.75 237 TRP A C 1
ATOM 1933 O O . TRP A 1 237 ? -3.506 -7.827 9.698 1.00 92.75 237 TRP A O 1
ATOM 1943 N N . ALA A 1 238 ? -3.707 -7.180 7.562 1.00 92.38 238 ALA A N 1
ATOM 1944 C CA . ALA A 1 238 ? -2.270 -7.128 7.306 1.00 92.38 238 ALA A CA 1
ATOM 1945 C C . ALA A 1 238 ? -1.533 -6.169 8.272 1.00 92.38 238 ALA A C 1
ATOM 1947 O O . ALA A 1 238 ? -0.478 -6.498 8.820 1.00 92.38 238 ALA A O 1
ATOM 1948 N N . GLN A 1 239 ? -2.114 -4.997 8.548 1.00 95.44 239 GLN A N 1
ATOM 1949 C CA . GLN A 1 239 ? -1.554 -4.034 9.504 1.00 95.44 239 GLN A CA 1
ATOM 1950 C C . GLN A 1 239 ? -1.602 -4.560 10.941 1.00 95.44 239 GLN A C 1
ATOM 1952 O O . GLN A 1 239 ? -0.644 -4.371 11.693 1.00 95.44 239 GLN A O 1
ATOM 1957 N N . PHE A 1 240 ? -2.696 -5.233 11.313 1.00 95.25 240 PHE A N 1
ATOM 1958 C CA . PHE A 1 240 ? -2.804 -5.927 12.592 1.00 95.25 240 PHE A CA 1
ATOM 1959 C C . PHE A 1 240 ? -1.711 -6.992 12.730 1.00 95.25 240 PHE A C 1
ATOM 1961 O O . PHE A 1 240 ? -0.987 -6.968 13.720 1.00 95.25 240 PHE A O 1
ATOM 1968 N N . THR A 1 241 ? -1.538 -7.868 11.735 1.00 93.56 241 THR A N 1
ATOM 1969 C CA . THR A 1 241 ? -0.534 -8.945 11.772 1.00 93.56 241 THR A CA 1
ATOM 1970 C C . THR A 1 241 ? 0.894 -8.421 11.892 1.00 93.56 241 THR A C 1
ATOM 1972 O O . THR A 1 241 ? 1.728 -9.056 12.530 1.00 93.56 241 THR A O 1
ATOM 1975 N N . ALA A 1 242 ? 1.176 -7.237 11.345 1.00 95.12 242 ALA A N 1
ATOM 1976 C CA . ALA A 1 242 ? 2.477 -6.592 11.483 1.00 95.12 242 ALA A CA 1
ATOM 1977 C C . ALA A 1 242 ? 2.725 -5.992 12.879 1.00 95.12 242 ALA A C 1
ATOM 1979 O O . ALA A 1 242 ? 3.873 -5.865 13.292 1.00 95.12 242 ALA A O 1
ATOM 1980 N N . ASN A 1 243 ? 1.664 -5.656 13.620 1.00 96.12 243 ASN A N 1
ATOM 1981 C CA . ASN A 1 243 ? 1.730 -4.939 14.898 1.00 96.12 243 ASN A CA 1
ATOM 1982 C C . ASN A 1 243 ? 0.897 -5.634 15.990 1.00 96.12 243 ASN A C 1
ATOM 1984 O O . ASN A 1 243 ? 0.219 -4.979 16.790 1.00 96.12 243 ASN A O 1
ATOM 1988 N N . VAL A 1 244 ? 0.905 -6.972 16.015 1.00 95.38 244 VAL A N 1
ATOM 1989 C CA . VAL A 1 244 ? 0.069 -7.773 16.927 1.00 95.38 244 VAL A CA 1
ATOM 1990 C C . VAL A 1 244 ? 0.364 -7.421 18.378 1.00 95.38 244 VAL A C 1
ATOM 1992 O O . VAL A 1 244 ? -0.565 -7.208 19.156 1.00 95.38 244 VAL A O 1
ATOM 1995 N N . ALA A 1 245 ? 1.642 -7.341 18.755 1.00 94.44 245 ALA A N 1
ATOM 1996 C CA . ALA A 1 245 ? 2.066 -7.053 20.123 1.00 94.44 245 ALA A CA 1
ATOM 1997 C C . ALA A 1 245 ? 1.522 -5.703 20.621 1.00 94.44 245 ALA A C 1
ATOM 1999 O O . ALA A 1 245 ? 0.953 -5.643 21.710 1.00 94.44 245 ALA A O 1
ATOM 2000 N N . ASP A 1 246 ? 1.567 -4.667 19.783 1.00 96.00 246 ASP A N 1
ATOM 2001 C CA . ASP A 1 246 ? 1.239 -3.289 20.168 1.00 96.00 246 ASP A CA 1
ATOM 2002 C C . ASP A 1 246 ? -0.244 -2.914 19.998 1.00 96.00 246 ASP A C 1
ATOM 2004 O O . ASP A 1 246 ? -0.696 -1.890 20.512 1.00 96.00 246 ASP A O 1
ATOM 2008 N N . THR A 1 247 ? -1.031 -3.728 19.290 1.00 96.88 247 THR A N 1
ATOM 2009 C CA . THR A 1 247 ? -2.453 -3.443 19.040 1.00 96.88 247 THR A CA 1
ATOM 2010 C C . THR A 1 247 ? -3.325 -3.816 20.244 1.00 96.88 247 THR A C 1
ATOM 2012 O O . THR A 1 247 ? -3.376 -4.973 20.658 1.00 96.88 247 THR A O 1
ATOM 2015 N N . ASP A 1 248 ? -4.082 -2.869 20.804 1.00 96.62 248 ASP A N 1
ATOM 2016 C CA . ASP A 1 248 ? -5.061 -3.180 21.855 1.00 96.62 248 ASP A CA 1
ATOM 2017 C C . ASP A 1 248 ? -6.279 -3.918 21.274 1.00 96.62 248 ASP A C 1
ATOM 2019 O O . ASP A 1 248 ? -7.120 -3.333 20.590 1.00 96.62 248 ASP A O 1
ATOM 2023 N N . LEU A 1 249 ? -6.383 -5.213 21.577 1.00 96.12 249 LEU A N 1
ATOM 2024 C CA . LEU A 1 249 ? -7.451 -6.088 21.090 1.00 96.12 249 LEU A CA 1
ATOM 2025 C C . LEU A 1 249 ? -8.672 -6.149 22.016 1.00 96.12 249 LEU A C 1
ATOM 2027 O O . LEU A 1 249 ? -9.652 -6.815 21.689 1.00 96.12 249 LEU A O 1
ATOM 2031 N N . SER A 1 250 ? -8.663 -5.443 23.151 1.00 95.62 250 SER A N 1
ATOM 2032 C CA . SER A 1 250 ? -9.739 -5.516 24.152 1.00 95.62 250 SER A CA 1
ATOM 2033 C C . SER A 1 250 ? -11.123 -5.154 23.595 1.00 95.62 250 SER A C 1
ATOM 2035 O O . SER A 1 250 ? -12.138 -5.670 24.070 1.00 95.62 250 SER A O 1
ATOM 2037 N N . CYS A 1 251 ? -11.160 -4.310 22.560 1.00 96.88 251 CYS A N 1
ATOM 2038 C CA . CYS A 1 251 ? -12.371 -3.801 21.917 1.00 96.88 251 CYS A CA 1
ATOM 2039 C C . CYS A 1 251 ? -12.830 -4.605 20.689 1.00 96.88 251 CYS A C 1
ATOM 2041 O O . CYS A 1 251 ? -13.884 -4.285 20.130 1.00 96.88 251 CYS A O 1
ATOM 2043 N N . VAL A 1 252 ? -12.075 -5.624 20.260 1.00 97.12 252 VAL A N 1
ATOM 2044 C CA . VAL A 1 252 ? -12.401 -6.409 19.060 1.00 97.12 252 VAL A CA 1
ATOM 2045 C C . VAL A 1 252 ? -13.659 -7.229 19.318 1.00 97.12 252 VAL A C 1
ATOM 2047 O O . VAL A 1 252 ? -13.675 -8.089 20.194 1.00 97.12 252 VAL A O 1
ATOM 2050 N N . LYS A 1 253 ? -14.706 -6.957 18.535 1.00 96.12 253 LYS A N 1
ATOM 2051 C CA . LYS A 1 253 ? -15.996 -7.658 18.558 1.00 96.12 253 LYS A CA 1
ATOM 2052 C C . LYS A 1 253 ? -16.143 -8.653 17.423 1.00 96.12 253 LYS A C 1
ATOM 2054 O O . LYS A 1 253 ? -16.820 -9.657 17.585 1.00 96.12 253 LYS A O 1
ATOM 2059 N N . SER A 1 254 ? -15.541 -8.376 16.273 1.00 95.50 254 SER A N 1
ATOM 2060 C CA . SER A 1 254 ? -15.665 -9.225 15.094 1.00 95.50 254 SER A CA 1
ATOM 2061 C C . SER A 1 254 ? -14.294 -9.507 14.507 1.00 95.50 254 SER A C 1
ATOM 2063 O O . SER A 1 254 ? -13.516 -8.582 14.293 1.00 95.50 254 SER A O 1
ATOM 2065 N N . ILE A 1 255 ? -14.024 -10.770 14.213 1.00 93.62 255 ILE A N 1
ATOM 2066 C CA . ILE A 1 255 ? -12.911 -11.203 13.374 1.00 93.62 255 ILE A CA 1
ATOM 2067 C C . ILE A 1 255 ? -13.537 -11.818 12.125 1.00 93.62 255 ILE A C 1
ATOM 2069 O O . ILE A 1 255 ? -14.299 -12.774 12.236 1.00 93.62 255 ILE A O 1
ATOM 2073 N N . GLN A 1 256 ? -13.290 -11.211 10.969 1.00 91.38 256 GLN A N 1
ATOM 2074 C CA . GLN A 1 256 ? -13.749 -11.653 9.655 1.00 91.38 256 GLN A CA 1
ATOM 2075 C C . GLN A 1 256 ? -12.529 -11.892 8.787 1.00 91.38 256 GLN A C 1
ATOM 2077 O O . GLN A 1 256 ? -12.039 -10.993 8.104 1.00 91.38 256 GLN A O 1
ATOM 2082 N N . TYR A 1 257 ? -12.019 -13.109 8.861 1.00 82.94 257 TYR A N 1
ATOM 2083 C CA . TYR A 1 257 ? -10.906 -13.528 8.043 1.00 82.94 257 TYR A CA 1
ATOM 2084 C C . TYR A 1 257 ? -11.435 -14.338 6.859 1.00 82.94 257 TYR A C 1
ATOM 2086 O O . TYR A 1 257 ? -11.605 -15.556 6.933 1.00 82.94 257 TYR A O 1
ATOM 2094 N N . GLU A 1 258 ? -11.751 -13.616 5.785 1.00 79.38 258 GLU A N 1
ATOM 2095 C CA . GLU A 1 258 ? -11.985 -14.187 4.462 1.00 79.38 258 GLU A CA 1
ATOM 2096 C C . GLU A 1 258 ? -10.645 -14.193 3.740 1.00 79.38 258 GLU A C 1
ATOM 2098 O O . GLU A 1 258 ? -10.089 -13.128 3.481 1.00 79.38 258 GLU A O 1
ATOM 2103 N N . MET A 1 259 ? -10.112 -15.376 3.445 1.00 67.12 259 MET A N 1
ATOM 2104 C CA . MET A 1 259 ? -8.904 -15.464 2.642 1.00 67.12 259 MET A CA 1
ATOM 2105 C C . MET A 1 259 ? -9.227 -15.076 1.204 1.00 67.12 259 MET A C 1
ATOM 2107 O O . MET A 1 259 ? -10.001 -15.714 0.495 1.00 67.12 259 MET A O 1
ATOM 2111 N N . SER A 1 260 ? -8.618 -13.987 0.768 1.00 66.62 260 SER A N 1
ATOM 2112 C CA . SER A 1 260 ? -8.316 -13.757 -0.631 1.00 66.62 260 SER A CA 1
ATOM 2113 C C . SER A 1 260 ? -6.805 -13.930 -0.790 1.00 66.62 260 SER A C 1
ATOM 2115 O O . SER A 1 260 ? -6.037 -13.513 0.073 1.00 66.62 260 SER A O 1
ATOM 2117 N N . GLY A 1 261 ? -6.342 -14.578 -1.864 1.00 68.56 261 GLY A N 1
ATOM 2118 C CA . GLY A 1 261 ? -4.997 -15.183 -1.969 1.00 68.56 261 GLY A CA 1
ATOM 2119 C C . GLY A 1 261 ? -3.747 -14.330 -1.653 1.00 68.56 261 GLY A C 1
ATOM 2120 O O . GLY A 1 261 ? -2.639 -14.860 -1.669 1.00 68.56 261 GLY A O 1
ATOM 2121 N N . ARG A 1 262 ? -3.865 -13.030 -1.354 1.00 67.00 262 ARG A N 1
ATOM 2122 C CA . ARG A 1 262 ? -2.767 -12.198 -0.823 1.00 67.00 262 ARG A CA 1
ATOM 2123 C C . ARG A 1 262 ? -2.639 -12.240 0.705 1.00 67.00 262 ARG A C 1
ATOM 2125 O O . ARG A 1 262 ? -1.556 -11.978 1.214 1.00 67.00 262 ARG A O 1
ATOM 2132 N N . GLU A 1 263 ? -3.701 -12.555 1.441 1.00 67.69 263 GLU A N 1
ATOM 2133 C CA . GLU A 1 263 ? -3.734 -12.469 2.912 1.00 67.69 263 GLU A CA 1
ATOM 2134 C C . GLU A 1 263 ? -3.134 -13.692 3.614 1.00 67.69 263 GLU A C 1
ATOM 2136 O O . GLU A 1 263 ? -2.784 -13.608 4.792 1.00 67.69 263 GLU A O 1
ATOM 2141 N N . VAL A 1 264 ? -2.945 -14.797 2.886 1.00 74.25 264 VAL A N 1
ATOM 2142 C CA . VAL A 1 264 ? -2.275 -16.016 3.376 1.00 74.25 264 VAL A CA 1
ATOM 2143 C C . VAL A 1 264 ? -0.820 -15.729 3.777 1.00 74.25 264 VAL A C 1
ATOM 2145 O O . VAL A 1 264 ? -0.257 -16.381 4.652 1.00 74.25 264 VAL A O 1
ATOM 2148 N N . ARG A 1 265 ? -0.205 -14.715 3.159 1.00 78.56 265 ARG A N 1
ATOM 2149 C CA . ARG A 1 265 ? 1.238 -14.463 3.231 1.00 78.56 265 ARG A CA 1
ATOM 2150 C C . ARG A 1 265 ? 1.733 -14.042 4.620 1.00 78.56 265 ARG A C 1
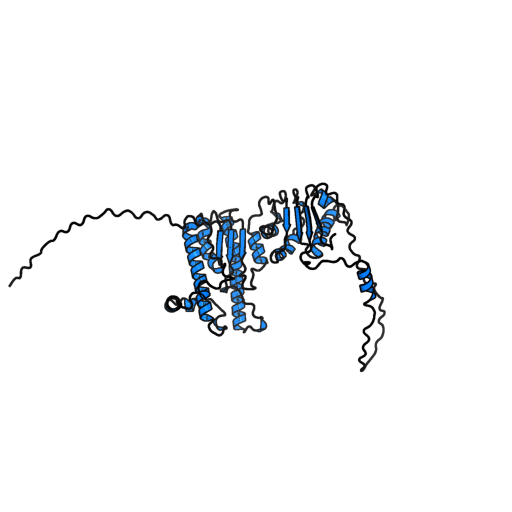ATOM 2152 O O . ARG A 1 265 ? 2.838 -14.398 5.007 1.00 78.56 265 ARG A O 1
ATOM 2159 N N . PHE A 1 266 ? 0.910 -13.342 5.403 1.00 81.88 266 PHE A N 1
ATOM 2160 C CA . PHE A 1 266 ? 1.296 -12.846 6.740 1.00 81.88 266 PHE A CA 1
ATOM 2161 C C . PHE A 1 266 ? 0.972 -13.811 7.874 1.00 81.88 266 PHE A C 1
ATOM 2163 O O . PHE A 1 266 ? 1.130 -13.494 9.055 1.00 81.88 266 PHE A O 1
ATOM 2170 N N . LEU A 1 267 ? 0.471 -14.987 7.527 1.00 79.94 267 LEU A N 1
ATOM 2171 C CA . LEU A 1 267 ? -0.115 -15.862 8.509 1.00 79.94 267 LEU A CA 1
ATOM 2172 C C . LEU A 1 267 ? 0.916 -16.544 9.397 1.00 79.94 267 LEU A C 1
ATOM 2174 O O . LEU A 1 267 ? 0.718 -16.602 10.606 1.00 79.94 267 LEU A O 1
ATOM 2178 N N . SER A 1 268 ? 2.024 -17.006 8.820 1.00 82.50 268 SER A N 1
ATOM 2179 C CA . SER A 1 268 ? 3.134 -17.592 9.579 1.00 82.50 268 SER A CA 1
ATOM 2180 C C . SER A 1 268 ? 3.572 -16.674 10.723 1.00 82.50 268 SER A C 1
ATOM 2182 O O . SER A 1 268 ? 3.725 -17.123 11.854 1.00 82.50 268 SER A O 1
ATOM 2184 N N . HIS A 1 269 ? 3.628 -15.367 10.462 1.00 83.81 269 HIS A N 1
ATOM 2185 C CA . HIS A 1 269 ? 4.046 -14.364 11.438 1.00 83.81 269 HIS A CA 1
ATOM 2186 C C . HIS A 1 269 ? 3.013 -14.196 12.559 1.00 83.81 269 HIS A C 1
ATOM 2188 O O . HIS A 1 269 ? 3.374 -14.067 13.726 1.00 83.81 269 HIS A O 1
ATOM 2194 N N . LEU A 1 270 ? 1.715 -14.243 12.239 1.00 85.12 270 LEU A N 1
ATOM 2195 C CA . LEU A 1 270 ? 0.660 -14.228 13.257 1.00 85.12 270 LEU A CA 1
ATOM 2196 C C . LEU A 1 270 ? 0.741 -15.465 14.162 1.00 85.12 270 LEU A C 1
ATOM 2198 O O . LEU A 1 270 ? 0.552 -15.354 15.373 1.00 85.12 270 LEU A O 1
ATOM 2202 N N . LEU A 1 271 ? 1.041 -16.630 13.579 1.00 80.38 271 LEU A N 1
ATOM 2203 C CA . LEU A 1 271 ? 1.140 -17.891 14.310 1.00 80.38 271 LEU A CA 1
ATOM 2204 C C . LEU A 1 271 ? 2.330 -17.939 15.272 1.00 80.38 271 LEU A C 1
ATOM 2206 O O . LEU A 1 271 ? 2.256 -18.677 16.256 1.00 80.38 271 LEU A O 1
ATOM 2210 N N . GLU A 1 272 ? 3.377 -17.154 15.015 1.00 84.00 272 GLU A N 1
ATOM 2211 C CA . GLU A 1 272 ? 4.544 -16.983 15.887 1.00 84.00 272 GLU A CA 1
ATOM 2212 C C . GLU A 1 272 ? 4.269 -16.042 17.076 1.00 84.00 272 GLU A C 1
ATOM 2214 O O . GLU A 1 272 ? 4.839 -16.218 18.150 1.00 84.00 272 GLU A O 1
ATOM 2219 N N . GLN A 1 273 ? 3.355 -15.075 16.934 1.00 79.69 273 GLN A N 1
ATOM 2220 C CA . GLN A 1 273 ? 3.075 -14.017 17.925 1.00 79.69 273 GLN A CA 1
ATOM 2221 C C . GLN A 1 273 ? 2.073 -14.439 19.026 1.00 79.69 273 GLN A C 1
ATOM 2223 O O . GLN A 1 273 ? 1.268 -13.637 19.511 1.00 79.69 273 GLN A O 1
ATOM 2228 N N . ARG A 1 274 ? 2.104 -15.716 19.424 1.00 71.62 274 ARG A N 1
ATOM 2229 C CA . ARG A 1 274 ? 1.171 -16.328 20.389 1.00 71.62 274 ARG A CA 1
ATOM 2230 C C . ARG A 1 274 ? 1.197 -15.640 21.774 1.00 71.62 274 ARG A C 1
ATOM 2232 O O . ARG A 1 274 ? 2.298 -15.356 22.254 1.00 71.62 274 ARG A O 1
ATOM 2239 N N . PRO A 1 275 ? 0.065 -15.454 22.508 1.00 79.75 275 PRO A N 1
ATOM 2240 C CA . PRO A 1 275 ? -1.345 -15.648 22.144 1.00 79.75 275 PRO A CA 1
ATOM 2241 C C . PRO A 1 275 ? -2.190 -14.368 22.017 1.00 79.75 275 PRO A C 1
ATOM 2243 O O . PRO A 1 275 ? -2.456 -13.667 22.999 1.00 79.75 275 PRO A O 1
ATOM 2246 N N . PHE A 1 276 ? -2.705 -14.079 20.811 1.00 88.50 276 PHE A N 1
ATOM 2247 C CA . PHE A 1 276 ? -3.454 -12.837 20.557 1.00 88.50 276 PHE A CA 1
ATOM 2248 C C . PHE A 1 276 ? -4.965 -12.938 20.817 1.00 88.50 276 PHE A C 1
ATOM 2250 O O . PHE A 1 276 ? -5.541 -11.989 21.347 1.00 88.50 276 PHE A O 1
ATOM 2257 N N . LEU A 1 277 ? -5.617 -14.072 20.516 1.00 87.81 277 LEU A N 1
ATOM 2258 C CA . LEU A 1 277 ? -7.072 -14.230 20.705 1.00 87.81 277 LEU A CA 1
ATOM 2259 C C . LEU A 1 277 ? -7.491 -14.028 22.166 1.00 87.81 277 LEU A C 1
ATOM 2261 O O . LEU A 1 277 ? -8.548 -13.469 22.448 1.00 87.81 277 LEU A O 1
ATOM 2265 N N . GLN A 1 278 ? -6.621 -14.398 23.107 1.00 85.62 278 GLN A N 1
ATOM 2266 C CA . GLN A 1 278 ? -6.843 -14.207 24.542 1.00 85.62 278 GLN A CA 1
ATOM 2267 C C . GLN A 1 278 ? -6.965 -12.727 24.942 1.00 85.62 278 GLN A C 1
ATOM 2269 O O . GLN A 1 278 ? -7.507 -12.413 26.004 1.00 85.62 278 GLN A O 1
ATOM 2274 N N . ARG A 1 279 ? -6.473 -11.804 24.109 1.00 91.50 279 ARG A N 1
ATOM 2275 C CA . ARG A 1 279 ? -6.575 -10.355 24.325 1.00 91.50 279 ARG A CA 1
ATOM 2276 C C . ARG A 1 279 ? -7.910 -9.787 23.823 1.00 91.50 279 ARG A C 1
ATOM 2278 O O . ARG A 1 279 ? -8.284 -8.696 24.249 1.00 91.50 279 ARG A O 1
ATOM 2285 N N . CYS A 1 280 ? -8.663 -10.526 23.001 1.00 92.69 280 CYS A N 1
ATOM 2286 C CA . CYS A 1 280 ? -9.959 -10.127 22.438 1.00 92.69 280 CYS A CA 1
ATOM 2287 C C . CYS A 1 280 ? -11.117 -10.289 23.443 1.00 92.69 280 CYS A C 1
ATOM 2289 O O . CYS A 1 280 ? -11.998 -11.130 23.278 1.00 92.69 280 CYS A O 1
ATOM 2291 N N . ARG A 1 281 ? -11.140 -9.477 24.509 1.00 90.69 281 ARG A N 1
ATOM 2292 C CA . ARG A 1 281 ? -12.123 -9.594 25.613 1.00 90.69 281 ARG A CA 1
ATOM 2293 C C . ARG A 1 281 ? -13.578 -9.302 25.222 1.00 90.69 281 ARG A C 1
ATOM 2295 O O . ARG A 1 281 ? -14.483 -9.675 25.963 1.00 90.69 281 ARG A O 1
ATOM 2302 N N . SER A 1 282 ? -13.798 -8.649 24.083 1.00 92.81 282 SER A N 1
ATOM 2303 C CA . SER A 1 282 ? -15.127 -8.256 23.595 1.00 92.81 282 SER A CA 1
ATOM 2304 C C . SER A 1 282 ? -15.615 -9.084 22.404 1.00 92.81 282 SER A C 1
ATOM 2306 O O . SER A 1 282 ? -16.576 -8.673 21.761 1.00 92.81 282 SER A O 1
ATOM 2308 N N . LEU A 1 283 ? -14.965 -10.207 22.078 1.00 94.31 283 LEU A N 1
ATOM 2309 C CA . LEU A 1 283 ? -15.256 -10.950 20.852 1.00 94.31 283 LEU A CA 1
ATOM 2310 C C . LEU A 1 283 ? -16.691 -11.513 20.855 1.00 94.31 283 LEU A C 1
ATOM 2312 O O . LEU A 1 283 ? -17.080 -12.252 21.758 1.00 94.31 283 LEU A O 1
ATOM 2316 N N . GLU A 1 284 ? -17.458 -11.154 19.826 1.00 91.62 284 GLU A N 1
ATOM 2317 C CA . GLU A 1 284 ? -18.856 -11.540 19.580 1.00 91.62 284 GLU A CA 1
ATOM 2318 C C . GLU A 1 284 ? -18.994 -12.404 18.316 1.00 91.62 284 GLU A C 1
ATOM 2320 O O . GLU A 1 284 ? -19.851 -13.285 18.252 1.00 91.62 284 GLU A O 1
ATOM 2325 N N . LYS A 1 285 ? -18.155 -12.161 17.301 1.00 91.94 285 LYS A N 1
ATOM 2326 C CA . LYS A 1 285 ? -18.178 -12.865 16.016 1.00 91.94 285 LYS A CA 1
ATOM 2327 C C . LYS A 1 285 ? -16.783 -13.332 15.634 1.00 91.94 285 LYS A C 1
ATOM 2329 O O . LYS A 1 285 ? -15.859 -12.521 15.564 1.00 91.94 285 LYS A O 1
ATOM 2334 N N . LEU A 1 286 ? -16.651 -14.616 15.340 1.00 89.50 286 LEU A N 1
ATOM 2335 C CA . LEU A 1 286 ? -15.427 -15.203 14.809 1.00 89.50 286 LEU A CA 1
ATOM 2336 C C . LEU A 1 286 ? -15.772 -15.928 13.510 1.00 89.50 286 LEU A C 1
ATOM 2338 O O . LEU A 1 286 ? -16.475 -16.934 13.539 1.00 89.50 286 LEU A O 1
ATOM 2342 N N . SER A 1 287 ? -15.306 -15.377 12.394 1.00 88.69 287 SER A N 1
ATOM 2343 C CA . SER A 1 287 ? -15.357 -15.988 11.071 1.00 88.69 287 SER A CA 1
ATOM 2344 C C . SER A 1 287 ? -13.931 -16.184 10.595 1.00 88.69 287 SER A C 1
ATOM 2346 O O . SER A 1 287 ? -13.189 -15.212 10.417 1.00 88.69 287 SER A O 1
ATOM 2348 N N . VAL A 1 288 ? -13.535 -17.443 10.469 1.00 80.50 288 VAL A N 1
ATOM 2349 C CA . VAL A 1 288 ? -12.186 -17.824 10.076 1.00 80.50 288 VAL A CA 1
ATOM 2350 C C . VAL A 1 288 ? -12.302 -18.907 9.016 1.00 80.50 288 VAL A C 1
ATOM 2352 O O . VAL A 1 288 ? -12.777 -20.008 9.300 1.00 80.50 288 VAL A O 1
ATOM 2355 N N . ALA A 1 289 ? -11.869 -18.594 7.794 1.00 75.62 289 ALA A N 1
ATOM 2356 C CA . ALA A 1 289 ? -11.647 -19.620 6.787 1.00 75.62 289 ALA A CA 1
ATOM 2357 C C . ALA A 1 289 ? -10.495 -20.520 7.268 1.00 75.62 289 ALA A C 1
ATOM 2359 O O . ALA A 1 289 ? -9.390 -20.041 7.522 1.00 75.62 289 ALA A O 1
ATOM 2360 N N . SER A 1 290 ? -10.765 -21.805 7.490 1.00 59.78 290 SER A N 1
ATOM 2361 C CA . SER A 1 290 ? -9.802 -22.774 7.971 1.00 59.78 290 SER A CA 1
ATOM 2362 C C . SER A 1 290 ? -8.693 -22.947 6.944 1.00 59.78 290 SER A C 1
ATOM 2364 O O . SER A 1 290 ? -8.823 -23.565 5.889 1.00 59.78 290 SER A O 1
ATOM 2366 N N . PHE A 1 291 ? -7.568 -22.408 7.346 1.00 60.66 291 PHE A N 1
ATOM 2367 C CA . PHE A 1 291 ? -6.227 -22.881 7.098 1.00 60.66 291 PHE A CA 1
ATOM 2368 C C . PHE A 1 291 ? -6.162 -24.403 7.237 1.00 60.66 291 PHE A C 1
ATOM 2370 O O . PHE A 1 291 ? -6.917 -24.973 8.026 1.00 60.66 291 PHE A O 1
ATOM 2377 N N . GLY A 1 292 ? -5.256 -25.050 6.505 1.00 57.69 292 GLY A N 1
ATOM 2378 C CA . GLY A 1 292 ? -5.032 -26.494 6.617 1.00 57.69 292 GLY A CA 1
ATOM 2379 C C . GLY A 1 292 ? -4.809 -26.973 8.062 1.00 57.69 292 GLY A C 1
ATOM 2380 O O . GLY A 1 292 ? -4.786 -26.181 9.007 1.00 57.69 292 GLY A O 1
ATOM 2381 N N . GLU A 1 293 ? -4.607 -28.282 8.241 1.00 57.41 293 GLU A N 1
ATOM 2382 C CA . GLU A 1 293 ? -4.529 -28.952 9.555 1.00 57.41 293 GLU A CA 1
ATOM 2383 C C . GLU A 1 293 ? -3.713 -28.203 10.636 1.00 57.41 293 GLU A C 1
ATOM 2385 O O . GLU A 1 293 ? -4.001 -28.318 11.829 1.00 57.41 293 GLU A O 1
ATOM 2390 N N . ASP A 1 294 ? -2.714 -27.417 10.233 1.00 58.88 294 ASP A N 1
ATOM 2391 C CA . ASP A 1 294 ? -1.776 -26.713 11.099 1.00 58.88 294 ASP A CA 1
ATOM 2392 C C . ASP A 1 294 ? -2.358 -25.546 11.892 1.00 58.88 294 ASP A C 1
ATOM 2394 O O . ASP A 1 294 ? -1.895 -25.329 13.011 1.00 58.88 294 ASP A O 1
ATOM 2398 N N . MET A 1 295 ? -3.376 -24.812 11.415 1.00 58.41 295 MET A N 1
ATOM 2399 C CA . MET A 1 295 ? -3.905 -23.725 12.255 1.00 58.41 295 MET A CA 1
ATOM 2400 C C . MET A 1 295 ? -4.869 -24.216 13.316 1.00 58.41 295 MET A C 1
ATOM 2402 O O . MET A 1 295 ? -4.886 -23.716 14.439 1.00 58.41 295 MET A O 1
ATOM 2406 N N . PHE A 1 296 ? -5.654 -25.231 12.983 1.00 54.94 296 PHE A N 1
ATOM 2407 C CA . PHE A 1 296 ? -6.466 -25.877 13.990 1.00 54.94 296 PHE A CA 1
ATOM 2408 C C . PHE A 1 296 ? -5.554 -26.516 15.054 1.00 54.94 296 PHE A C 1
ATOM 2410 O O . PHE A 1 296 ? -5.720 -26.254 16.247 1.00 54.94 296 PHE A O 1
ATOM 2417 N N . LYS A 1 297 ? -4.507 -27.251 14.636 1.00 63.09 297 LYS A N 1
ATOM 2418 C CA . LYS A 1 297 ? -3.448 -27.734 15.544 1.00 63.09 297 LYS A CA 1
ATOM 2419 C C . LYS A 1 297 ? -2.768 -26.587 16.302 1.00 63.09 297 LYS A C 1
ATOM 2421 O O . LYS A 1 297 ? -2.450 -26.769 17.471 1.00 63.09 297 LYS A O 1
ATOM 2426 N N . TRP A 1 298 ? -2.576 -25.416 15.693 1.00 65.00 298 TRP A N 1
ATOM 2427 C CA . TRP A 1 298 ? -2.013 -24.224 16.338 1.00 65.00 298 TRP A CA 1
ATOM 2428 C C . TRP A 1 298 ? -2.921 -23.676 17.436 1.00 65.00 298 TRP A C 1
ATOM 2430 O O . TRP A 1 298 ? -2.434 -23.499 18.546 1.00 65.00 298 TRP A O 1
ATOM 2440 N N . ALA A 1 299 ? -4.215 -23.470 17.180 1.00 61.97 299 ALA A N 1
ATOM 2441 C CA . ALA A 1 299 ? -5.157 -22.967 18.182 1.00 61.97 299 ALA A CA 1
ATOM 2442 C C . ALA A 1 299 ? -5.261 -23.944 19.365 1.00 61.97 299 ALA A C 1
ATOM 2444 O O . ALA A 1 299 ? -5.325 -23.538 20.526 1.00 61.97 299 ALA A O 1
ATOM 2445 N N . VAL A 1 300 ? -5.194 -25.247 19.066 1.00 57.28 300 VAL A N 1
ATOM 2446 C CA . VAL A 1 300 ? -5.086 -26.315 20.065 1.00 57.28 300 VAL A CA 1
ATOM 2447 C C . VAL A 1 300 ? -3.768 -26.226 20.838 1.00 57.28 300 VAL A C 1
ATOM 2449 O O . VAL A 1 300 ? -3.788 -26.289 22.063 1.00 57.28 300 VAL A O 1
ATOM 2452 N N . GLN A 1 301 ? -2.622 -26.103 20.162 1.00 58.41 301 GLN A N 1
ATOM 2453 C CA . GLN A 1 301 ? -1.297 -26.138 20.789 1.00 58.41 301 GLN A CA 1
ATOM 2454 C C . GLN A 1 301 ? -1.003 -24.874 21.599 1.00 58.41 301 GLN A C 1
ATOM 2456 O O . GLN A 1 301 ? -0.539 -24.980 22.722 1.00 58.41 301 GLN A O 1
ATOM 2461 N N . GLU A 1 302 ? -1.334 -23.691 21.085 1.00 61.72 302 GLU A N 1
ATOM 2462 C CA . GLU A 1 302 ? -1.230 -22.412 21.797 1.00 61.72 302 GLU A CA 1
ATOM 2463 C C . GLU A 1 302 ? -1.971 -22.453 23.139 1.00 61.72 302 GLU A C 1
ATOM 2465 O O . GLU A 1 302 ? -1.526 -21.887 24.140 1.00 61.72 302 GLU A O 1
ATOM 2470 N N . ARG A 1 303 ? -3.097 -23.168 23.170 1.00 50.91 303 ARG A N 1
ATOM 2471 C CA . ARG A 1 303 ? -3.852 -23.400 24.391 1.00 50.91 303 ARG A CA 1
ATOM 2472 C C . ARG A 1 303 ? -3.256 -24.516 25.251 1.00 50.91 303 ARG A C 1
ATOM 2474 O O . ARG A 1 303 ? -3.168 -24.318 26.457 1.00 50.91 303 ARG A O 1
ATOM 2481 N N . LYS A 1 304 ? -2.777 -25.622 24.669 1.00 51.56 304 LYS A N 1
ATOM 2482 C CA . LYS A 1 304 ? -2.010 -26.644 25.407 1.00 51.56 304 LYS A CA 1
ATOM 2483 C C . LYS A 1 304 ? -0.795 -26.042 26.107 1.00 51.56 304 LYS A C 1
ATOM 2485 O O . LYS A 1 304 ? -0.563 -26.397 27.244 1.00 51.56 304 LYS A O 1
ATOM 2490 N N . ASP A 1 305 ? -0.079 -25.104 25.492 1.00 60.22 305 ASP A N 1
ATOM 2491 C CA . ASP A 1 305 ? 1.089 -24.440 26.091 1.00 60.22 305 ASP A CA 1
ATOM 2492 C C . ASP A 1 305 ? 0.687 -23.520 27.268 1.00 60.22 305 ASP A C 1
ATOM 2494 O O . ASP A 1 305 ? 1.439 -23.339 28.231 1.00 60.22 305 ASP A O 1
ATOM 2498 N N . PHE A 1 306 ? -0.520 -22.943 27.220 1.00 55.84 306 PHE A N 1
ATOM 2499 C CA . PHE A 1 306 ? -1.128 -22.227 28.347 1.00 55.84 306 PHE A CA 1
ATOM 2500 C C . PHE A 1 306 ? -1.545 -23.200 29.462 1.00 55.84 306 PHE A C 1
ATOM 2502 O O . PHE A 1 306 ? -1.276 -22.945 30.634 1.00 55.84 306 PHE A O 1
ATOM 2509 N N . ASP A 1 307 ? -2.140 -24.333 29.092 1.00 39.50 307 ASP A N 1
ATOM 2510 C CA . ASP A 1 307 ? -2.607 -25.379 29.999 1.00 39.50 307 ASP A CA 1
ATOM 2511 C C . ASP A 1 307 ? -1.469 -26.320 30.464 1.00 39.50 307 ASP A C 1
ATOM 2513 O O . ASP A 1 307 ? -1.599 -26.987 31.469 1.00 39.50 307 ASP A O 1
ATOM 2517 N N . GLU A 1 308 ? -0.273 -26.358 29.885 1.00 48.69 308 GLU A N 1
ATOM 2518 C CA . GLU A 1 308 ? 0.882 -27.040 30.505 1.00 48.69 308 GLU A CA 1
ATOM 2519 C C . GLU A 1 308 ? 1.385 -26.271 31.741 1.00 48.69 308 GLU A C 1
ATOM 2521 O O . GLU A 1 308 ? 2.091 -26.822 32.586 1.00 48.69 308 GLU A O 1
ATOM 2526 N N . ARG A 1 309 ? 0.916 -25.027 31.929 1.00 52.19 309 ARG A N 1
ATOM 2527 C CA . ARG A 1 309 ? 0.986 -24.301 33.208 1.00 52.19 309 ARG A CA 1
ATOM 2528 C C . ARG A 1 309 ? -0.194 -24.623 34.151 1.00 52.19 309 ARG A C 1
ATOM 2530 O O . ARG A 1 309 ? -0.123 -24.259 35.322 1.00 52.19 309 ARG A O 1
ATOM 2537 N N . THR A 1 310 ? -1.227 -25.336 33.686 1.00 43.84 310 THR A N 1
ATOM 2538 C CA . THR A 1 310 ? -2.446 -25.790 34.404 1.00 43.84 310 THR A CA 1
ATOM 2539 C C . THR A 1 310 ? -3.108 -26.981 33.667 1.00 43.84 310 THR A C 1
ATOM 2541 O O . THR A 1 310 ? -3.990 -26.779 32.840 1.00 43.84 310 THR A O 1
ATOM 2544 N N . ALA A 1 311 ? -2.613 -28.207 33.889 1.00 39.56 311 ALA A N 1
ATOM 2545 C CA . ALA A 1 311 ? -2.733 -29.382 32.998 1.00 39.56 311 ALA A CA 1
ATOM 2546 C C . ALA A 1 311 ? -4.117 -29.713 32.368 1.00 39.56 311 ALA A C 1
ATOM 2548 O O . ALA A 1 311 ? -5.072 -29.922 33.113 1.00 39.56 311 ALA A O 1
ATOM 2549 N N . ALA A 1 312 ? -4.170 -29.916 31.031 1.00 33.28 312 ALA A N 1
ATOM 2550 C CA . ALA A 1 312 ? -4.696 -31.106 30.301 1.00 33.28 312 ALA A CA 1
ATOM 2551 C C . ALA A 1 312 ? -4.966 -30.852 28.789 1.00 33.28 312 ALA A C 1
ATOM 2553 O O . ALA A 1 312 ? -5.359 -29.767 28.374 1.00 33.28 312 ALA A O 1
ATOM 2554 N N . THR A 1 313 ? -4.784 -31.888 27.957 1.00 35.81 313 THR A N 1
ATOM 2555 C CA . THR A 1 313 ? -4.849 -31.889 26.482 1.00 35.81 313 THR A CA 1
ATOM 2556 C C . THR A 1 313 ? -6.237 -32.247 25.922 1.00 35.81 313 THR A C 1
ATOM 2558 O O . THR A 1 313 ? -6.517 -33.389 25.570 1.00 35.81 313 THR A O 1
ATOM 2561 N N . SER A 1 314 ? -7.085 -31.240 25.746 1.00 37.94 314 SER A N 1
ATOM 2562 C CA . SER A 1 314 ? -8.305 -31.250 24.915 1.00 37.94 314 SER A CA 1
ATOM 2563 C C . SER A 1 314 ? -8.672 -29.794 24.593 1.00 37.94 314 SER A C 1
ATOM 2565 O O . SER A 1 314 ? -8.134 -28.899 25.242 1.00 37.94 314 SER A O 1
ATOM 2567 N N . PHE A 1 315 ? -9.554 -29.506 23.622 1.00 45.38 315 PHE A N 1
ATOM 2568 C CA . PHE A 1 315 ? -10.142 -28.158 23.526 1.00 45.38 315 PHE A CA 1
ATOM 2569 C C . PHE A 1 315 ? -10.817 -27.864 24.869 1.00 45.38 315 PHE A C 1
ATOM 2571 O O . PHE A 1 315 ? -11.853 -28.448 25.179 1.00 45.38 315 PHE A O 1
ATOM 2578 N N . HIS A 1 316 ? -10.189 -27.041 25.714 1.00 44.62 316 HIS A N 1
ATOM 2579 C CA . HIS A 1 316 ? -10.771 -26.737 27.008 1.00 44.62 316 HIS A CA 1
ATOM 2580 C C . HIS A 1 316 ? -11.987 -25.826 26.760 1.00 44.62 316 HIS A C 1
ATOM 2582 O O . HIS A 1 316 ? -11.842 -24.830 26.042 1.00 44.62 316 HIS A O 1
ATOM 2588 N N . PRO A 1 317 ? -13.148 -26.092 27.385 1.00 51.44 317 PRO A N 1
ATOM 2589 C CA . PRO A 1 317 ? -14.352 -25.247 27.349 1.00 51.44 317 PRO A CA 1
ATOM 2590 C C . PRO A 1 317 ? -14.094 -23.745 27.583 1.00 51.44 317 PRO A C 1
ATOM 2592 O O . PRO A 1 317 ? -14.926 -22.885 27.308 1.00 51.44 317 PRO A O 1
ATOM 2595 N N . ASP A 1 318 ? -12.922 -23.398 28.114 1.00 47.16 318 ASP A N 1
ATOM 2596 C CA . ASP A 1 318 ? -12.601 -22.083 28.644 1.00 47.16 318 ASP A CA 1
ATOM 2597 C C . ASP A 1 318 ? -12.227 -21.053 27.572 1.00 47.16 318 ASP A C 1
ATOM 2599 O O . ASP A 1 318 ? -12.369 -19.854 27.823 1.00 47.16 318 ASP A O 1
ATOM 2603 N N . THR A 1 319 ? -11.825 -21.474 26.364 1.00 52.56 319 THR A N 1
ATOM 2604 C CA . THR A 1 319 ? -11.679 -20.545 25.223 1.00 52.56 319 THR A 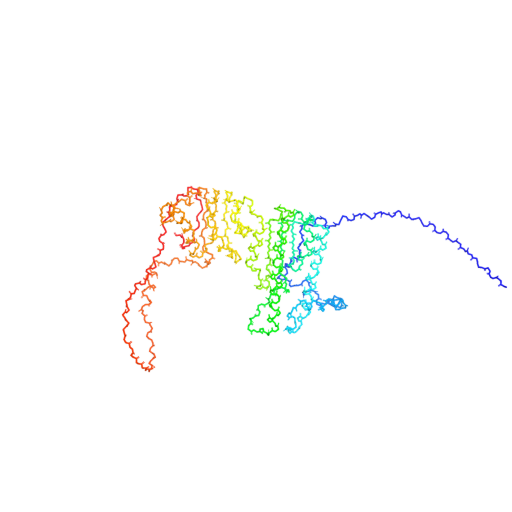CA 1
ATOM 2605 C C . THR A 1 319 ? -13.015 -19.845 24.957 1.00 52.56 319 THR A C 1
ATOM 2607 O O . THR A 1 319 ? -13.076 -18.618 24.822 1.00 52.56 319 THR A O 1
ATOM 2610 N N . PHE A 1 320 ? -14.102 -20.610 25.039 1.00 59.56 320 PHE A N 1
ATOM 2611 C CA . PHE A 1 320 ? -15.473 -20.124 24.956 1.00 59.56 320 PHE A CA 1
ATOM 2612 C C . PHE A 1 320 ? -15.951 -19.437 26.244 1.00 59.56 320 PHE A C 1
ATOM 2614 O O . PHE A 1 320 ? -16.598 -18.392 26.173 1.00 59.56 320 PHE A O 1
ATOM 2621 N N . LYS A 1 321 ? -15.509 -19.875 27.433 1.00 62.66 321 LYS A N 1
ATOM 2622 C CA . LYS A 1 321 ? -15.798 -19.127 28.680 1.00 62.66 321 LYS A CA 1
ATOM 2623 C C . LYS A 1 321 ? -15.144 -17.747 28.749 1.00 62.66 321 LYS A C 1
ATOM 2625 O O . LYS A 1 321 ? -15.631 -16.896 29.496 1.00 62.66 321 LYS A O 1
ATOM 2630 N N . SER A 1 322 ? -14.048 -17.511 28.023 1.00 63.53 322 SER A N 1
ATOM 2631 C CA . SER A 1 322 ? -13.417 -16.186 27.909 1.00 63.53 322 SER A CA 1
ATOM 2632 C C . SER A 1 322 ? -14.101 -15.286 26.875 1.00 63.53 322 SER A C 1
ATOM 2634 O O . SER A 1 322 ? -14.010 -14.063 26.963 1.00 63.53 322 SER A O 1
ATOM 2636 N N . THR A 1 323 ? -14.850 -15.891 25.953 1.00 67.88 323 THR A N 1
ATOM 2637 C CA . THR A 1 323 ? -15.628 -15.232 24.902 1.00 67.88 323 THR A CA 1
ATOM 2638 C C . THR A 1 323 ? -17.122 -15.373 25.193 1.00 67.88 323 THR A C 1
ATOM 2640 O O . THR A 1 323 ? -17.915 -15.754 24.341 1.00 67.88 323 THR A O 1
ATOM 2643 N N . ARG A 1 324 ? -17.543 -15.016 26.418 1.00 78.00 324 ARG A N 1
ATOM 2644 C CA . ARG A 1 324 ? -18.947 -15.151 26.868 1.00 78.00 324 ARG A CA 1
ATOM 2645 C C . ARG A 1 324 ? -19.956 -14.436 25.971 1.00 78.00 324 ARG A C 1
ATOM 2647 O O . ARG A 1 324 ? -21.133 -14.767 26.008 1.00 78.00 324 ARG A O 1
ATOM 2654 N N . ASN A 1 325 ? -19.508 -13.448 25.201 1.00 83.06 325 ASN A N 1
ATOM 2655 C CA . ASN A 1 325 ? -20.346 -12.665 24.298 1.00 83.06 325 ASN A CA 1
ATOM 2656 C C . ASN A 1 325 ? -20.390 -13.230 22.869 1.00 83.06 325 ASN A C 1
ATOM 2658 O O . ASN A 1 325 ? -21.040 -12.627 22.018 1.00 83.06 325 ASN A O 1
ATOM 2662 N N . LEU A 1 326 ? -19.714 -14.352 22.590 1.00 85.62 326 LEU A N 1
ATOM 2663 C CA . LEU A 1 326 ? -19.694 -14.968 21.269 1.00 85.62 326 LEU A CA 1
ATOM 2664 C C . LEU A 1 326 ? -21.115 -15.387 20.873 1.00 85.62 326 LEU A C 1
ATOM 2666 O O . LEU A 1 326 ? -21.708 -16.275 21.483 1.00 85.62 326 LEU A O 1
ATOM 2670 N N . CYS A 1 327 ? -21.657 -14.723 19.855 1.00 90.19 327 CYS A N 1
ATOM 2671 C CA . CYS A 1 327 ? -23.006 -14.946 19.347 1.00 90.19 327 CYS A CA 1
ATOM 2672 C C . CYS A 1 327 ? -23.031 -15.559 17.944 1.00 90.19 327 CYS A C 1
ATOM 2674 O O . CYS A 1 327 ? -24.074 -16.066 17.521 1.00 90.19 327 CYS A O 1
ATOM 2676 N N . SER A 1 328 ? -21.891 -15.547 17.246 1.00 89.62 328 SER A N 1
ATOM 2677 C CA . SER A 1 328 ? -21.722 -16.095 15.902 1.00 89.62 328 SER A CA 1
ATOM 2678 C C . SER A 1 328 ? -20.355 -16.763 15.755 1.00 89.62 328 SER A C 1
ATOM 2680 O O . SER A 1 328 ? -19.327 -16.094 15.884 1.00 89.62 328 SER A O 1
ATOM 2682 N N . LEU A 1 329 ? -20.348 -18.053 15.424 1.00 84.31 329 LEU A N 1
ATOM 2683 C CA . LEU A 1 329 ? -19.149 -18.824 15.101 1.00 84.31 329 LEU A CA 1
ATOM 2684 C C . LEU A 1 329 ? -19.273 -19.386 13.682 1.00 84.31 329 LEU A C 1
ATOM 2686 O O . LEU A 1 329 ? -20.235 -20.091 13.381 1.00 84.31 329 LEU A O 1
ATOM 2690 N N . ASP A 1 330 ? -18.315 -19.055 12.822 1.00 85.12 330 ASP A N 1
ATOM 2691 C CA . ASP A 1 330 ? -18.253 -19.521 11.438 1.00 85.12 330 ASP A CA 1
ATOM 2692 C C . ASP A 1 330 ? -16.856 -20.091 11.147 1.00 85.12 330 ASP A C 1
ATOM 2694 O O . ASP A 1 330 ? -15.860 -19.362 11.149 1.00 85.12 330 ASP A O 1
ATOM 2698 N N . LEU A 1 331 ? -16.781 -21.409 10.960 1.00 77.50 331 LEU A N 1
ATOM 2699 C CA . LEU A 1 331 ? -15.559 -22.150 10.655 1.00 77.50 331 LEU A CA 1
ATOM 2700 C C . LEU A 1 331 ? -15.752 -22.864 9.310 1.00 77.50 331 LEU A C 1
ATOM 2702 O O . LEU A 1 331 ? -16.500 -23.845 9.229 1.00 77.50 331 LEU A O 1
ATOM 2706 N N . ARG A 1 332 ? -15.090 -22.370 8.253 1.00 73.00 332 ARG A N 1
ATOM 2707 C CA . ARG A 1 332 ? -15.247 -22.883 6.875 1.00 73.00 332 ARG A CA 1
ATOM 2708 C C . ARG A 1 332 ? -13.934 -23.295 6.242 1.00 73.00 332 ARG A C 1
ATOM 2710 O O . ARG A 1 332 ? -13.016 -22.497 6.259 1.00 73.00 332 ARG A O 1
ATOM 2717 N N . LEU A 1 333 ? -13.870 -24.434 5.566 1.00 65.75 333 LEU A N 1
ATOM 2718 C CA . LEU A 1 333 ? -12.756 -24.765 4.667 1.00 65.75 333 LEU A CA 1
ATOM 2719 C C . LEU A 1 333 ? -12.840 -23.941 3.379 1.00 65.75 333 LEU A C 1
ATOM 2721 O O . LEU A 1 333 ? -13.879 -23.906 2.726 1.00 65.75 333 LEU A O 1
ATOM 2725 N N . GLU A 1 334 ? -11.741 -23.281 3.014 1.00 59.50 334 GLU A N 1
ATOM 2726 C CA . GLU A 1 334 ? -11.678 -22.329 1.893 1.00 59.50 334 GLU A CA 1
ATOM 2727 C C . GLU A 1 334 ? -11.825 -22.994 0.507 1.00 59.50 334 GLU A C 1
ATOM 2729 O O . GLU A 1 334 ? -12.192 -22.336 -0.461 1.00 59.50 334 GLU A O 1
ATOM 2734 N N . PHE A 1 335 ? -11.585 -24.306 0.396 1.00 56.31 335 PHE A N 1
ATOM 2735 C CA . PHE A 1 335 ? -11.344 -24.967 -0.897 1.00 56.31 335 PHE A CA 1
ATOM 2736 C C . PHE A 1 335 ? -12.425 -25.940 -1.381 1.00 56.31 335 PHE A C 1
ATOM 2738 O O . PHE A 1 335 ? -12.160 -26.756 -2.265 1.00 56.31 335 PHE A O 1
ATOM 2745 N N . HIS A 1 336 ? -13.652 -25.871 -0.864 1.00 49.69 336 HIS A N 1
ATOM 2746 C CA . HIS A 1 336 ? -14.679 -26.854 -1.220 1.00 49.69 336 HIS A CA 1
ATOM 2747 C C . HIS A 1 336 ? -15.991 -26.231 -1.710 1.00 49.69 336 HIS A C 1
ATOM 2749 O O . HIS A 1 336 ? -17.043 -26.402 -1.103 1.00 49.69 336 HIS A O 1
ATOM 2755 N N . ASP A 1 337 ? -15.943 -25.603 -2.891 1.00 47.47 337 ASP A N 1
ATOM 2756 C CA . ASP A 1 337 ? -17.136 -25.452 -3.747 1.00 47.47 337 ASP A CA 1
ATOM 2757 C C . ASP A 1 337 ? -17.648 -26.820 -4.251 1.00 47.47 337 ASP A C 1
ATOM 2759 O O . ASP A 1 337 ? -18.803 -26.971 -4.651 1.00 47.47 337 ASP A O 1
ATOM 2763 N N . THR A 1 338 ? -16.811 -27.858 -4.195 1.00 48.84 338 THR A N 1
ATOM 2764 C CA . THR A 1 338 ? -17.232 -29.254 -4.321 1.00 48.84 338 THR A CA 1
ATOM 2765 C C . THR A 1 338 ? -17.502 -29.812 -2.936 1.00 48.84 338 THR A C 1
ATOM 2767 O O . THR A 1 338 ? -16.554 -30.025 -2.187 1.00 48.84 338 THR A O 1
ATOM 2770 N N . TYR A 1 339 ? -18.779 -30.048 -2.623 1.00 45.41 339 TYR A N 1
ATOM 2771 C CA . TYR A 1 339 ? -19.272 -30.758 -1.441 1.00 45.41 339 TYR A CA 1
ATOM 2772 C C . TYR A 1 339 ? -18.211 -31.657 -0.802 1.00 45.41 339 TYR A C 1
ATOM 2774 O O . TYR A 1 339 ? -17.917 -32.742 -1.309 1.00 45.41 339 TYR A O 1
ATOM 2782 N N . SER A 1 340 ? -17.658 -31.221 0.324 1.00 40.97 340 SER A N 1
ATOM 2783 C CA . SER A 1 340 ? -16.930 -32.095 1.228 1.00 40.97 340 SER A CA 1
ATOM 2784 C C . SER A 1 340 ? -17.933 -33.107 1.781 1.00 40.97 340 SER A C 1
ATOM 2786 O O . SER A 1 340 ? -18.606 -32.892 2.786 1.00 40.97 340 SER A O 1
ATOM 2788 N N . PHE A 1 341 ? -18.125 -34.207 1.059 1.00 47.88 341 PHE A N 1
ATOM 2789 C CA . PHE A 1 341 ? -18.748 -35.382 1.633 1.00 47.88 341 PHE A CA 1
ATOM 2790 C C . PHE A 1 341 ? -17.761 -35.919 2.655 1.00 47.88 341 PHE A C 1
ATOM 2792 O O . PHE A 1 341 ? -16.673 -36.340 2.278 1.00 47.88 341 PHE A O 1
ATOM 2799 N N . ILE A 1 342 ? -18.152 -35.946 3.930 1.00 48.66 342 ILE A N 1
ATOM 2800 C CA . ILE A 1 342 ? -17.600 -36.938 4.851 1.00 48.66 342 ILE A CA 1
ATOM 2801 C C . ILE A 1 342 ? -17.901 -38.285 4.179 1.00 48.66 342 ILE A C 1
ATOM 2803 O O . ILE A 1 342 ? -19.086 -38.619 4.037 1.00 48.66 342 ILE A O 1
ATOM 2807 N N . PRO A 1 343 ? -16.898 -39.043 3.695 1.00 48.12 343 PRO A N 1
ATOM 2808 C CA . PRO A 1 343 ? -17.151 -40.367 3.156 1.00 48.12 343 PRO A CA 1
ATOM 2809 C C . PRO A 1 343 ? -17.894 -41.159 4.228 1.00 48.12 343 PRO A C 1
ATOM 2811 O O . PRO A 1 343 ? -17.483 -41.181 5.391 1.00 48.12 343 PRO A O 1
ATOM 2814 N N . HIS A 1 344 ? -19.019 -41.773 3.865 1.00 50.94 344 HIS A N 1
ATOM 2815 C CA . HIS A 1 344 ? -19.789 -42.590 4.801 1.00 50.94 344 HIS A CA 1
ATOM 2816 C C . HIS A 1 344 ? -18.833 -43.617 5.429 1.00 50.94 344 HIS A C 1
ATOM 2818 O O . HIS A 1 344 ? -18.043 -44.185 4.684 1.00 50.94 344 HIS A O 1
ATOM 2824 N N . LEU A 1 345 ? -18.896 -43.890 6.744 1.00 50.19 345 LEU A N 1
ATOM 2825 C CA . LEU A 1 345 ? -17.912 -44.737 7.468 1.00 50.19 345 LEU A CA 1
ATOM 2826 C C . LEU A 1 345 ? -17.467 -46.003 6.692 1.00 50.19 345 LEU A C 1
ATOM 2828 O O . LEU A 1 345 ? -16.295 -46.355 6.659 1.00 50.19 345 LEU A O 1
ATOM 2832 N N . LYS A 1 346 ? -18.408 -46.628 5.973 1.00 58.50 346 LYS A N 1
ATOM 2833 C CA . LYS A 1 346 ? -18.200 -47.816 5.133 1.00 58.50 346 LYS A CA 1
ATOM 2834 C C . LYS A 1 346 ? -17.201 -47.629 3.975 1.00 58.50 346 LYS A C 1
ATOM 2836 O O . LYS A 1 346 ? -16.606 -48.605 3.538 1.00 58.50 346 LYS A O 1
ATOM 2841 N N . GLN A 1 347 ? -17.025 -46.414 3.457 1.00 54.31 347 GLN A N 1
ATOM 2842 C CA . GLN A 1 347 ? -16.086 -46.086 2.374 1.00 54.31 347 GLN A CA 1
ATOM 2843 C C . GLN A 1 347 ? -14.632 -46.002 2.875 1.00 54.31 347 GLN A C 1
ATOM 2845 O O . GLN A 1 347 ? -13.706 -46.328 2.130 1.00 54.31 347 GLN A O 1
ATOM 2850 N N . PHE A 1 348 ? -14.423 -45.638 4.145 1.00 54.38 348 PHE A N 1
ATOM 2851 C CA . PHE A 1 348 ? -13.106 -45.699 4.793 1.00 54.38 348 PHE A CA 1
ATOM 2852 C C . PHE A 1 348 ? -12.649 -47.145 5.029 1.00 54.38 348 PHE A C 1
ATOM 2854 O O . PHE A 1 348 ? -11.486 -47.481 4.794 1.00 54.38 348 PHE A O 1
ATOM 2861 N N . ASP A 1 349 ? -13.579 -48.021 5.411 1.00 59.50 349 ASP A N 1
ATOM 2862 C CA . ASP A 1 349 ? -13.281 -49.445 5.586 1.00 59.50 349 ASP A CA 1
ATOM 2863 C C . ASP A 1 349 ? -13.000 -50.137 4.235 1.00 59.50 349 ASP A C 1
ATOM 2865 O O . ASP A 1 349 ? -12.131 -51.003 4.145 1.00 59.50 349 ASP A O 1
ATOM 2869 N N . GLN A 1 350 ? -13.674 -49.719 3.154 1.00 56.94 350 GLN A N 1
ATOM 2870 C CA . GLN A 1 350 ? -13.493 -50.290 1.809 1.00 56.94 350 GLN A CA 1
ATOM 2871 C C . GLN A 1 350 ? -12.179 -49.884 1.128 1.00 56.94 350 GLN A C 1
ATOM 2873 O O . GLN A 1 350 ? -11.563 -50.705 0.452 1.00 56.94 350 GLN A O 1
ATOM 2878 N N . THR A 1 351 ? -11.718 -48.645 1.307 1.00 54.84 351 THR A N 1
ATOM 2879 C CA . THR A 1 351 ? -10.451 -48.173 0.708 1.00 54.84 351 THR A CA 1
ATOM 2880 C C . THR A 1 351 ? -9.223 -48.829 1.337 1.00 54.84 351 THR A C 1
ATOM 2882 O O . THR A 1 351 ? -8.216 -49.028 0.664 1.00 54.84 351 THR A O 1
ATOM 2885 N N . SER A 1 352 ? -9.334 -49.246 2.599 1.00 55.44 352 SER A N 1
ATOM 2886 C CA . SER A 1 352 ? -8.297 -50.018 3.291 1.00 55.44 352 SER A CA 1
ATOM 2887 C C . SER A 1 352 ? -8.268 -51.490 2.850 1.00 55.44 352 SER A C 1
ATOM 2889 O O . SER A 1 352 ? -7.223 -52.129 2.919 1.00 55.44 352 SER A O 1
ATOM 2891 N N . ALA A 1 353 ? -9.402 -52.026 2.380 1.00 56.03 353 ALA A N 1
ATOM 2892 C CA . ALA A 1 353 ? -9.544 -53.424 1.971 1.00 56.03 353 ALA A CA 1
ATOM 2893 C C . ALA A 1 353 ? -9.236 -53.678 0.483 1.00 56.03 353 ALA A C 1
ATOM 2895 O O . ALA A 1 353 ? -8.847 -54.787 0.134 1.00 56.03 353 ALA A O 1
ATOM 2896 N N . ASN A 1 354 ? -9.380 -52.673 -0.387 1.00 53.94 354 ASN A N 1
ATOM 2897 C CA . ASN A 1 354 ? -9.226 -52.845 -1.839 1.00 53.94 354 ASN A CA 1
ATOM 2898 C C . ASN A 1 354 ? -7.821 -52.524 -2.385 1.00 53.94 354 ASN A C 1
ATOM 2900 O O . ASN A 1 354 ? -7.577 -52.748 -3.564 1.00 53.94 354 ASN A O 1
ATOM 2904 N N . ASN A 1 355 ? -6.889 -52.037 -1.559 1.00 51.22 355 ASN A N 1
ATOM 2905 C CA . ASN A 1 355 ? -5.505 -51.756 -1.978 1.00 51.22 355 ASN A CA 1
ATOM 2906 C C . ASN A 1 355 ? -4.532 -52.932 -1.761 1.00 51.22 355 ASN A C 1
ATOM 2908 O O . ASN A 1 355 ? -3.326 -52.764 -1.917 1.00 51.22 355 ASN A O 1
ATOM 2912 N N . SER A 1 356 ? -5.031 -54.116 -1.399 1.00 51.56 356 SER A N 1
ATOM 2913 C CA . SER A 1 356 ? -4.212 -55.316 -1.168 1.00 51.56 356 SER A CA 1
ATOM 2914 C C . SER A 1 356 ? -4.356 -56.398 -2.244 1.00 51.56 356 SER A C 1
ATOM 2916 O O . SER A 1 356 ? -3.809 -57.486 -2.076 1.00 51.56 356 SER A O 1
ATOM 2918 N N . GLY A 1 357 ? -5.059 -56.131 -3.349 1.00 60.12 357 GLY A N 1
ATOM 2919 C CA . GLY A 1 357 ? -5.333 -57.134 -4.377 1.00 60.12 357 GLY A CA 1
ATOM 2920 C C . GLY A 1 357 ? -5.042 -56.650 -5.793 1.00 60.12 357 GLY A C 1
ATOM 2921 O O . GLY A 1 357 ? -5.735 -55.777 -6.295 1.00 60.12 357 GLY A O 1
ATOM 2922 N N . GLU A 1 358 ? -4.069 -57.306 -6.425 1.00 56.16 358 GLU A N 1
ATOM 2923 C CA . GLU A 1 358 ? -3.966 -57.520 -7.875 1.00 56.16 358 GLU A CA 1
ATOM 2924 C C . GLU A 1 358 ? -3.643 -56.317 -8.781 1.00 56.16 358 GLU A C 1
ATOM 2926 O O . GLU A 1 358 ? -4.507 -55.643 -9.330 1.00 56.16 358 GLU A O 1
ATOM 2931 N N . SER A 1 359 ? -2.360 -56.204 -9.130 1.00 49.28 359 SER A N 1
ATOM 2932 C CA . SER A 1 359 ? -2.001 -56.134 -10.553 1.00 49.28 359 SER A CA 1
ATOM 2933 C C . SER A 1 359 ? -0.817 -57.062 -10.812 1.00 49.28 359 SER A C 1
ATOM 2935 O O . SER A 1 359 ? 0.346 -56.675 -10.788 1.00 49.28 359 SER A O 1
ATOM 2937 N N . ALA A 1 360 ? -1.138 -58.343 -10.990 1.00 54.62 360 ALA A N 1
ATOM 2938 C CA . ALA A 1 360 ? -0.261 -59.261 -11.688 1.00 54.62 360 ALA A CA 1
ATOM 2939 C C . ALA A 1 360 ? -0.494 -59.033 -13.182 1.00 54.62 360 ALA A C 1
ATOM 2941 O O . ALA A 1 360 ? -1.457 -59.559 -13.733 1.00 54.62 360 ALA A O 1
ATOM 2942 N N . ASP A 1 361 ? 0.372 -58.256 -13.825 1.00 56.47 361 ASP A N 1
ATOM 2943 C CA . ASP A 1 361 ? 0.626 -58.475 -15.242 1.00 56.47 361 ASP A CA 1
ATOM 2944 C C . ASP A 1 361 ? 2.117 -58.725 -15.430 1.00 56.47 361 ASP A C 1
ATOM 2946 O O . ASP A 1 361 ? 2.977 -57.892 -15.148 1.00 56.47 361 ASP A O 1
ATOM 2950 N N . LYS A 1 362 ? 2.372 -59.973 -15.809 1.00 58.78 362 LYS A N 1
ATOM 2951 C CA . LYS A 1 362 ? 3.666 -60.574 -16.076 1.00 58.78 362 LYS A CA 1
ATOM 2952 C C . LYS A 1 362 ? 4.344 -59.843 -17.225 1.00 58.78 362 LYS A C 1
ATOM 2954 O O . LYS A 1 362 ? 3.846 -59.881 -18.350 1.00 58.78 362 LYS A O 1
ATOM 2959 N N . HIS A 1 363 ? 5.531 -59.316 -16.976 1.00 60.50 363 HIS A N 1
ATOM 2960 C CA . HIS A 1 363 ? 6.577 -59.338 -17.987 1.00 60.50 363 HIS A CA 1
ATOM 2961 C C . HIS A 1 363 ? 7.774 -60.065 -17.395 1.00 60.50 363 HIS A C 1
ATOM 2963 O O . HIS A 1 363 ? 8.472 -59.548 -16.527 1.00 60.50 363 HIS A O 1
ATOM 2969 N N . ASP A 1 364 ? 7.884 -61.319 -17.833 1.00 63.06 364 ASP A N 1
ATOM 2970 C CA . ASP A 1 364 ? 9.102 -62.107 -17.811 1.00 63.06 364 ASP A CA 1
ATOM 2971 C C . ASP A 1 364 ? 10.171 -61.327 -18.597 1.00 63.06 364 ASP A C 1
ATOM 2973 O O . ASP A 1 364 ? 9.886 -60.818 -19.684 1.00 63.06 364 ASP A O 1
ATOM 2977 N N . ASP A 1 365 ? 11.341 -61.118 -18.005 1.00 56.53 365 ASP A N 1
ATOM 2978 C CA . ASP A 1 365 ? 12.586 -61.712 -18.504 1.00 56.53 365 ASP A CA 1
ATOM 2979 C C . ASP A 1 365 ? 13.792 -61.158 -17.720 1.00 56.53 365 ASP A C 1
ATOM 2981 O O . ASP A 1 365 ? 14.024 -59.950 -17.637 1.00 56.53 365 ASP A O 1
ATOM 2985 N N . ASP A 1 366 ? 14.529 -62.128 -17.184 1.00 55.59 366 ASP A N 1
ATOM 2986 C CA . ASP A 1 366 ? 15.981 -62.202 -17.048 1.00 55.59 366 ASP A CA 1
ATOM 2987 C C . ASP A 1 366 ? 16.716 -61.420 -15.938 1.00 55.59 366 ASP A C 1
ATOM 2989 O O . ASP A 1 366 ? 17.040 -60.236 -16.027 1.00 55.59 366 ASP A O 1
ATOM 2993 N N . ASP A 1 367 ? 17.067 -62.242 -14.945 1.00 57.12 367 ASP A N 1
ATOM 2994 C CA . ASP A 1 367 ? 18.437 -62.556 -14.525 1.00 57.12 367 ASP A CA 1
ATOM 2995 C C . ASP A 1 367 ? 19.094 -61.802 -13.352 1.00 57.12 367 ASP A C 1
ATOM 2997 O O . ASP A 1 367 ? 19.209 -60.579 -13.290 1.00 57.12 367 ASP A O 1
ATOM 3001 N N . ASP A 1 368 ? 19.614 -62.681 -12.489 1.00 52.25 368 ASP A N 1
ATOM 3002 C CA . ASP A 1 368 ? 20.747 -62.588 -11.573 1.00 52.25 368 ASP A CA 1
ATOM 3003 C C . ASP A 1 368 ? 20.538 -62.091 -10.126 1.00 52.25 368 ASP A C 1
ATOM 3005 O O . ASP A 1 368 ? 20.465 -60.904 -9.809 1.00 52.25 368 ASP A O 1
ATOM 3009 N N . ASP A 1 369 ? 20.578 -63.117 -9.266 1.00 53.50 369 ASP A N 1
ATOM 3010 C CA . ASP A 1 369 ? 21.377 -63.248 -8.044 1.00 53.50 369 ASP A CA 1
ATOM 3011 C C . ASP A 1 369 ? 20.922 -62.561 -6.742 1.00 53.50 369 ASP A C 1
ATOM 3013 O O . ASP A 1 369 ? 21.080 -61.363 -6.513 1.00 53.50 369 ASP A O 1
ATOM 3017 N N . ASP A 1 370 ? 20.422 -63.430 -5.851 1.00 56.69 370 ASP A N 1
ATOM 3018 C CA . ASP A 1 370 ? 20.884 -63.647 -4.474 1.00 56.69 370 ASP A CA 1
ATOM 3019 C C . ASP A 1 370 ? 21.260 -62.406 -3.638 1.00 56.69 370 ASP A C 1
ATOM 3021 O O . ASP A 1 370 ? 22.368 -61.884 -3.735 1.00 56.69 370 ASP A O 1
ATOM 3025 N N . ASP A 1 371 ? 20.410 -62.034 -2.675 1.00 53.56 371 ASP A N 1
ATOM 3026 C CA . ASP A 1 371 ? 20.712 -62.375 -1.276 1.00 53.56 371 ASP A CA 1
ATOM 3027 C C . ASP A 1 371 ? 19.507 -62.142 -0.351 1.00 53.56 371 ASP A C 1
ATOM 3029 O O . ASP A 1 371 ? 18.735 -61.187 -0.471 1.00 53.56 371 ASP A O 1
ATOM 3033 N N . ASP A 1 372 ? 19.376 -63.073 0.582 1.00 54.91 372 ASP A N 1
ATOM 3034 C CA . ASP A 1 372 ? 18.253 -63.289 1.476 1.00 54.91 372 ASP A CA 1
ATOM 3035 C C . ASP A 1 372 ? 18.079 -62.214 2.565 1.00 54.91 372 ASP A C 1
ATOM 3037 O O . ASP A 1 372 ? 19.026 -61.578 3.035 1.00 54.91 372 ASP A O 1
ATOM 3041 N N . ASN A 1 373 ? 16.848 -62.208 3.098 1.00 50.81 373 ASN A N 1
ATOM 3042 C CA . ASN A 1 373 ? 16.470 -61.881 4.482 1.00 50.81 373 ASN A CA 1
ATOM 3043 C C . ASN A 1 373 ? 15.695 -60.568 4.697 1.00 50.81 373 ASN A C 1
ATOM 3045 O O . ASN A 1 373 ? 16.091 -59.712 5.491 1.00 50.81 373 ASN A O 1
ATOM 3049 N N . ASP A 1 374 ? 14.518 -60.462 4.072 1.00 43.91 374 ASP A N 1
ATOM 3050 C CA . ASP A 1 374 ? 13.532 -59.434 4.412 1.00 43.91 374 ASP A CA 1
ATOM 3051 C C . ASP A 1 374 ? 12.504 -59.973 5.422 1.00 43.91 374 ASP A C 1
ATOM 3053 O O . ASP A 1 374 ? 11.448 -60.522 5.099 1.00 43.91 374 ASP A O 1
ATOM 3057 N N . ASN A 1 375 ? 12.851 -59.847 6.701 1.00 49.72 375 ASN A N 1
ATOM 3058 C CA . ASN A 1 375 ? 11.965 -60.125 7.824 1.00 49.72 375 ASN A CA 1
ATOM 3059 C C . ASN A 1 375 ? 10.994 -58.937 7.974 1.00 49.72 375 ASN A C 1
ATOM 3061 O O . ASN A 1 375 ? 11.096 -58.142 8.915 1.00 49.72 375 ASN A O 1
ATOM 3065 N N . SER A 1 376 ? 10.080 -58.776 7.008 1.00 45.34 376 SER A N 1
ATOM 3066 C CA . SER A 1 376 ? 9.122 -57.672 6.979 1.00 45.34 376 SER A CA 1
ATOM 3067 C C . SER A 1 376 ? 8.070 -57.875 8.075 1.00 45.34 376 SER A C 1
ATOM 3069 O O . SER A 1 376 ? 6.988 -58.431 7.866 1.00 45.34 376 SER A O 1
ATOM 3071 N N . PHE A 1 377 ? 8.382 -57.428 9.289 1.00 41.56 377 PHE A N 1
ATOM 3072 C CA . PHE A 1 377 ? 7.361 -57.152 10.285 1.00 41.56 377 PHE A CA 1
ATOM 3073 C C . PHE A 1 377 ? 6.402 -56.137 9.670 1.00 41.56 377 PHE A C 1
ATOM 3075 O O . PHE A 1 377 ? 6.749 -54.966 9.514 1.00 41.56 377 PHE A O 1
ATOM 3082 N N . SER A 1 378 ? 5.201 -56.597 9.309 1.00 41.66 378 SER A N 1
ATOM 3083 C CA . SER A 1 378 ? 4.088 -55.740 8.924 1.00 41.66 378 SER A CA 1
ATOM 3084 C C . SER A 1 378 ? 3.826 -54.783 10.080 1.00 41.66 378 SER A C 1
ATOM 3086 O O . SER A 1 378 ? 3.153 -55.117 11.056 1.00 41.66 378 SER A O 1
ATOM 3088 N N . THR A 1 379 ? 4.422 -53.598 10.009 1.00 42.03 379 THR A N 1
ATOM 3089 C CA . THR A 1 379 ? 4.108 -52.505 10.913 1.00 42.03 379 THR A CA 1
ATOM 3090 C C . THR A 1 379 ? 2.650 -52.176 10.621 1.00 42.03 379 THR A C 1
ATOM 3092 O O . THR A 1 379 ? 2.333 -51.838 9.478 1.00 42.03 379 THR A O 1
ATOM 3095 N N . PRO A 1 380 ? 1.725 -52.351 11.584 1.00 44.41 380 PRO A N 1
ATOM 3096 C CA . PRO A 1 380 ? 0.330 -52.030 11.346 1.00 44.41 380 PRO A CA 1
ATOM 3097 C C . PRO A 1 380 ? 0.281 -50.576 10.894 1.00 44.41 380 PRO A C 1
ATOM 3099 O O . PRO A 1 380 ? 0.748 -49.694 11.621 1.00 44.41 380 PRO A O 1
ATOM 3102 N N . SER A 1 381 ? -0.222 -50.337 9.676 1.00 44.38 381 SER A N 1
ATOM 3103 C CA . SER A 1 381 ? -0.422 -48.976 9.189 1.00 44.38 381 SER A CA 1
ATOM 3104 C C . SER A 1 381 ? -1.161 -48.214 10.283 1.00 44.38 381 SER A C 1
ATOM 3106 O O . SER A 1 381 ? -2.166 -48.733 10.786 1.00 44.38 381 SER A O 1
ATOM 3108 N N . PRO A 1 382 ? -0.652 -47.045 10.713 1.00 43.72 382 PRO A N 1
ATOM 3109 C CA . PRO A 1 382 ? -1.275 -46.287 11.779 1.00 43.72 382 PRO A CA 1
ATOM 3110 C C . PRO A 1 382 ? -2.731 -46.085 11.383 1.00 43.72 382 PRO A C 1
ATOM 3112 O O . PRO A 1 382 ? -3.017 -45.427 10.381 1.00 43.72 382 PRO A O 1
ATOM 3115 N N . GLN A 1 383 ? -3.643 -46.725 12.123 1.00 47.03 383 GLN A N 1
ATOM 3116 C CA . GLN A 1 383 ? -5.071 -46.521 11.940 1.00 47.03 383 GLN A CA 1
ATOM 3117 C C . GLN A 1 383 ? -5.269 -45.012 11.950 1.00 47.03 383 GLN A C 1
ATOM 3119 O O . GLN A 1 383 ? -4.956 -44.366 12.955 1.00 47.03 383 GLN A O 1
ATOM 3124 N N . ARG A 1 384 ? -5.725 -44.452 10.823 1.00 42.03 384 ARG A N 1
ATOM 3125 C CA . ARG A 1 384 ? -6.139 -43.053 10.735 1.00 42.03 384 ARG A CA 1
ATOM 3126 C C . ARG A 1 384 ? -7.321 -42.900 11.682 1.00 42.03 384 ARG A C 1
ATOM 3128 O O . ARG A 1 384 ? -8.471 -43.075 11.298 1.00 42.03 384 ARG A O 1
ATOM 3135 N N . ARG A 1 385 ? -7.029 -42.672 12.961 1.00 47.06 385 ARG A N 1
ATOM 3136 C CA . ARG A 1 385 ? -8.028 -42.340 13.963 1.00 47.06 385 ARG A CA 1
ATOM 3137 C C . ARG A 1 385 ? -8.557 -40.986 13.541 1.00 47.06 385 ARG A C 1
ATOM 3139 O O . ARG A 1 385 ? -7.825 -40.002 13.608 1.00 47.06 385 ARG A O 1
ATOM 3146 N N . GLN A 1 386 ? -9.796 -40.962 13.057 1.00 44.91 386 GLN A N 1
ATOM 3147 C CA . GLN A 1 386 ? -10.499 -39.702 12.900 1.00 44.91 386 GLN A CA 1
ATOM 3148 C C . GLN A 1 386 ? -10.437 -38.982 14.251 1.00 44.91 386 GLN A C 1
ATOM 3150 O O . GLN A 1 386 ? -10.666 -39.623 15.287 1.00 44.91 386 GLN A O 1
ATOM 3155 N N . PRO A 1 387 ? -10.062 -37.697 14.276 1.00 44.66 387 PRO A N 1
ATOM 3156 C CA . PRO A 1 387 ? -10.127 -36.928 15.502 1.00 44.66 387 PRO A CA 1
ATOM 3157 C C . PRO A 1 387 ? -11.577 -36.958 15.993 1.00 44.66 387 PRO A C 1
ATOM 3159 O O . PRO A 1 387 ? -12.490 -36.495 15.317 1.00 44.66 387 PRO A O 1
ATOM 3162 N N . ILE A 1 388 ? -11.802 -37.574 17.154 1.00 44.72 388 ILE A N 1
ATOM 3163 C CA . ILE A 1 388 ? -13.097 -37.513 17.826 1.00 44.72 388 ILE A CA 1
ATOM 3164 C C . ILE A 1 388 ? -13.151 -36.147 18.496 1.00 44.72 388 ILE A C 1
ATOM 3166 O O . ILE A 1 388 ? -12.471 -35.905 19.494 1.00 44.72 388 ILE A O 1
ATOM 3170 N N . TRP A 1 389 ? -13.941 -35.249 17.922 1.00 48.91 389 TRP A N 1
ATOM 3171 C CA . TRP A 1 389 ? -14.155 -33.920 18.468 1.00 48.91 389 TRP A CA 1
ATOM 3172 C C . TRP A 1 389 ? -15.229 -33.974 19.560 1.00 48.91 389 TRP A C 1
ATOM 3174 O O . TRP A 1 389 ? -16.417 -34.107 19.274 1.00 48.91 389 TRP A O 1
ATOM 3184 N N . THR A 1 390 ? -14.833 -33.882 20.829 1.00 46.62 390 THR A N 1
ATOM 3185 C CA . THR A 1 390 ? -15.776 -33.668 21.939 1.00 46.62 390 THR A CA 1
ATOM 3186 C C . THR A 1 390 ? -15.770 -32.193 22.314 1.00 46.62 390 THR A C 1
ATOM 3188 O O . THR A 1 390 ? -14.765 -31.686 22.813 1.00 46.62 390 THR A O 1
ATOM 3191 N N . TRP A 1 391 ? -16.882 -31.510 22.060 1.00 60.78 391 TRP A N 1
ATOM 3192 C CA . TRP A 1 391 ? -17.051 -30.082 22.313 1.00 60.78 391 TRP A CA 1
ATOM 3193 C C . TRP A 1 391 ? -17.857 -29.867 23.599 1.00 60.78 391 TRP A C 1
ATOM 3195 O O . TRP A 1 391 ? -18.907 -30.485 23.775 1.00 60.78 391 TRP A O 1
ATOM 3205 N N . ASP A 1 392 ? -17.402 -28.964 24.469 1.00 61.81 392 ASP A N 1
ATOM 3206 C CA . ASP A 1 392 ? -18.238 -28.380 25.523 1.00 61.81 392 ASP A CA 1
ATOM 3207 C C . ASP A 1 392 ? -18.784 -27.041 25.007 1.00 61.81 392 ASP A C 1
ATOM 3209 O O . ASP A 1 392 ? -18.069 -26.038 24.944 1.00 61.81 392 ASP A O 1
ATOM 3213 N N . TRP A 1 393 ? -20.036 -27.060 24.544 1.00 65.69 393 TRP A N 1
ATOM 3214 C CA . TRP A 1 393 ? -20.723 -25.931 23.909 1.00 65.69 393 TRP A CA 1
ATOM 3215 C C . TRP A 1 393 ? -21.351 -24.964 24.926 1.00 65.69 393 TRP A C 1
ATOM 3217 O O . TRP A 1 393 ? -22.430 -24.434 24.662 1.00 65.69 393 TRP A O 1
ATOM 3227 N N . ASP A 1 394 ? -20.721 -24.711 26.078 1.00 69.31 394 ASP A N 1
ATOM 3228 C CA . ASP A 1 394 ? -21.191 -23.683 27.024 1.00 69.31 394 ASP A CA 1
ATOM 3229 C C . ASP A 1 394 ? -20.937 -22.262 26.479 1.00 69.31 394 ASP A C 1
ATOM 3231 O O . ASP A 1 394 ? -20.105 -21.484 26.949 1.00 69.31 394 ASP A O 1
ATOM 3235 N N . LEU A 1 395 ? -21.663 -21.952 25.410 1.00 77.50 395 LEU A N 1
ATOM 3236 C CA . LEU A 1 395 ? -21.724 -20.692 24.702 1.00 77.50 395 LEU A CA 1
ATOM 3237 C C . LEU A 1 395 ? -23.155 -20.162 24.820 1.00 77.50 395 LEU A C 1
ATOM 3239 O O . LEU A 1 395 ? -23.927 -20.232 23.860 1.00 77.50 395 LEU A O 1
ATOM 3243 N N . PRO A 1 396 ? -23.540 -19.624 25.992 1.00 81.31 396 PRO A N 1
ATOM 3244 C CA . PRO A 1 396 ? -24.935 -19.303 26.299 1.00 81.31 396 PRO A CA 1
ATOM 3245 C C . PRO A 1 396 ? -25.549 -18.255 25.360 1.00 81.31 396 PRO A C 1
ATOM 3247 O O . PRO A 1 396 ? -26.769 -18.131 25.297 1.00 81.31 396 PRO A O 1
ATOM 3250 N N . ASN A 1 397 ? -24.713 -17.507 24.634 1.00 86.19 397 ASN A N 1
ATOM 3251 C CA . ASN A 1 397 ? -25.126 -16.454 23.712 1.00 86.19 397 ASN A CA 1
ATOM 3252 C C . ASN A 1 397 ? -24.998 -16.836 22.227 1.00 86.19 397 ASN A C 1
ATOM 3254 O O . ASN A 1 397 ? -25.303 -15.997 21.378 1.00 86.19 397 ASN A O 1
ATOM 3258 N N . LEU A 1 398 ? -24.563 -18.056 21.885 1.00 87.94 398 LEU A N 1
ATOM 3259 C CA . LEU A 1 398 ? -24.381 -18.465 20.490 1.00 87.94 398 LEU A CA 1
ATOM 3260 C C . LEU A 1 398 ? -25.733 -18.611 19.786 1.00 87.94 398 LEU A C 1
ATOM 3262 O O . LEU A 1 398 ? -26.545 -19.465 20.124 1.00 87.94 398 LEU A O 1
ATOM 3266 N N . THR A 1 399 ? -25.957 -17.772 18.778 1.00 89.75 399 THR A N 1
ATOM 3267 C CA . THR A 1 399 ? -27.186 -17.756 17.963 1.00 89.75 399 THR A CA 1
ATOM 3268 C C . THR A 1 399 ? -26.959 -18.236 16.535 1.00 89.75 399 THR A C 1
ATOM 3270 O O . THR A 1 399 ? -27.910 -18.607 15.852 1.00 89.75 399 THR A O 1
ATOM 3273 N N . TYR A 1 400 ? -25.705 -18.237 16.084 1.00 87.19 400 TYR A N 1
ATOM 3274 C CA . TYR A 1 400 ? -25.312 -18.677 14.756 1.00 87.19 400 TYR A CA 1
ATOM 3275 C C . TYR A 1 400 ? -24.075 -19.566 14.850 1.00 87.19 400 TYR A C 1
ATOM 3277 O O . TYR A 1 400 ? -23.053 -19.158 15.404 1.00 87.19 400 TYR A O 1
ATOM 3285 N N . LEU A 1 401 ? -24.179 -20.768 14.289 1.00 85.06 401 LEU A N 1
ATOM 3286 C CA . LEU A 1 401 ? -23.092 -21.728 14.172 1.00 85.06 401 LEU A CA 1
ATOM 3287 C C . LEU A 1 401 ? -23.049 -22.227 12.730 1.00 85.06 401 LEU A C 1
ATOM 3289 O O . LEU A 1 401 ? -24.023 -22.801 12.244 1.00 85.06 401 LEU A O 1
ATOM 3293 N N . CYS A 1 402 ? -21.925 -22.011 12.057 1.00 83.00 402 CYS A N 1
ATOM 3294 C CA . CYS A 1 402 ? -21.641 -22.586 10.752 1.00 83.00 402 CYS A CA 1
ATOM 3295 C C . CYS A 1 402 ? -20.336 -23.375 10.845 1.00 83.00 402 CYS A C 1
ATOM 3297 O O . CYS A 1 402 ? -19.292 -22.824 11.189 1.00 83.00 402 CYS A O 1
ATOM 3299 N N . LEU A 1 403 ? -20.429 -24.676 10.584 1.00 77.94 403 LEU A N 1
ATOM 3300 C CA . LEU A 1 403 ? -19.310 -25.608 10.547 1.00 77.94 403 LEU A CA 1
ATOM 3301 C C . LEU A 1 403 ? -19.351 -26.298 9.183 1.00 77.94 403 LEU A C 1
ATOM 3303 O O . LEU A 1 403 ? -20.383 -26.863 8.813 1.00 77.94 403 LEU A O 1
ATOM 3307 N N . THR A 1 404 ? -18.263 -26.249 8.420 1.00 74.38 404 THR A N 1
ATOM 3308 C CA . THR A 1 404 ? -18.129 -27.084 7.215 1.00 74.38 404 THR A CA 1
ATOM 3309 C C . THR A 1 404 ? -17.633 -28.483 7.584 1.00 74.38 404 THR A C 1
ATOM 3311 O O . THR A 1 404 ? -16.922 -28.647 8.570 1.00 74.38 404 THR A O 1
ATOM 3314 N N . SER A 1 405 ? -18.010 -29.482 6.787 1.00 59.28 405 SER A N 1
ATOM 3315 C CA . SER A 1 405 ? -18.111 -30.915 7.120 1.00 59.28 405 SER A CA 1
ATOM 3316 C C . SER A 1 405 ? -16.950 -31.615 7.844 1.00 59.28 405 SER A C 1
ATOM 3318 O O . SER A 1 405 ? -17.195 -32.651 8.441 1.00 59.28 405 SER A O 1
ATOM 3320 N N . GLU A 1 406 ? -15.700 -31.149 7.784 1.00 58.28 406 GLU A N 1
ATOM 3321 C CA . GLU A 1 406 ? -14.611 -31.783 8.560 1.00 58.28 406 GLU A CA 1
ATOM 3322 C C . GLU A 1 406 ? -14.562 -31.307 10.023 1.00 58.28 406 GLU A C 1
ATOM 3324 O O . GLU A 1 406 ? -13.878 -31.907 10.853 1.00 58.28 406 GLU A O 1
ATOM 3329 N N . LEU A 1 407 ? -15.284 -30.226 10.337 1.00 52.81 407 LEU A N 1
ATOM 3330 C CA . LEU A 1 407 ? -15.326 -29.574 11.649 1.00 52.81 407 LEU A CA 1
ATOM 3331 C C . LEU A 1 407 ? -16.692 -29.708 12.349 1.00 52.81 407 LEU A C 1
ATOM 3333 O O . LEU A 1 407 ? -16.810 -29.283 13.499 1.00 52.81 407 LEU A O 1
ATOM 3337 N N . ALA A 1 408 ? -17.704 -30.253 11.659 1.00 50.12 408 ALA A N 1
ATOM 3338 C CA . ALA A 1 408 ? -19.042 -30.560 12.180 1.00 50.12 408 ALA A CA 1
ATOM 3339 C C . ALA A 1 408 ? -19.089 -31.990 12.729 1.00 50.12 408 ALA A C 1
ATOM 3341 O O . ALA A 1 408 ? -19.691 -32.178 13.811 1.00 50.12 408 ALA A O 1
#

Foldseek 3Di:
DDDDDDDDDDDDPPPPDPPDDPDPPPPPLLQPQAQDPDCPCPPPDQPCVRPPPPPPCPVVVVCVVVCVLVVQCVLQVCNVVDDDPVSVVSSSVSVVVVVSQVVLLVSCVVRLQRHQEHEEELVCLVSCLVCLLRNQQHAEYEYEHDPSLDDAPDPPVPDDPVRVVVVVVSPVVNVVSLVSLLVSLLSSCVNHPQNHPYYYYDYPPVGPDDDDLVSRLSSLLSHDADALDQEAEPRCVSSCLSQVPPHQQCNHAEYADDDDPVNVSSVVSSLVPPDRLLRNQNHAYYAHADDPPVVVVSVQVSVCVVCVVPDDRAPPQVSLVSNLNHAAYHYHHNPPPPAPPPPDPVVLVVVVVPVPDDDDDDDDDDDDDDDDDDPDPPPPDPPPPLPPHDDDPPNVNHNYDHDGDSGD